Protein AF-A0A314KME7-F1 (afdb_monomer)

Radius of gyration: 57.4 Å; Cα contacts (8 Å, |Δi|>4): 524; chains: 1; bounding box: 133×71×140 Å

InterPro domains:
  IPR008803 RHD3/Sey1 [PTHR45923] (214-571)
  IPR027417 P-loop containing nucleoside triphosphate hydrolase [G3DSA:3.40.50.300] (20-291)
  IPR027417 P-loop containing nucleoside triphosphate hydrolase [SSF52540] (13-191)
  IPR030386 GB1/RHD3-type guanine nucleotide-binding (G) domain [PS51715] (37-205)
  IPR046758 Sey1/RHD3-like, three-helix bundle domain [PF20428] (211-571)

Solvent-accessible surface area (backbone atoms only — not comparable to full-atom values): 35630 Å² total; per-residue (Å²): 136,85,87,83,83,72,56,57,68,46,62,43,25,44,78,86,72,50,71,35,60,71,53,50,55,52,48,40,59,76,68,40,50,80,81,47,70,85,65,57,54,32,37,24,46,55,60,66,80,93,72,55,60,39,59,49,45,26,71,75,45,55,39,80,58,73,64,71,57,74,92,80,47,97,62,88,64,50,71,23,32,36,38,35,46,41,73,80,52,98,55,62,39,49,35,38,43,64,35,68,65,98,82,46,68,65,57,51,52,50,49,48,44,50,46,60,74,68,23,46,31,38,37,37,62,41,55,46,83,42,59,86,46,92,87,26,85,56,56,68,55,50,43,47,49,52,51,42,56,74,64,48,93,63,93,72,74,49,44,80,43,79,43,75,38,75,82,61,97,68,58,65,82,69,48,49,61,49,46,51,52,53,52,50,53,45,59,71,71,43,91,59,60,87,93,47,71,81,67,55,72,53,80,66,54,78,78,98,67,96,57,70,68,66,49,54,54,67,74,40,67,89,48,58,68,70,58,43,53,51,53,48,50,54,50,51,54,52,52,48,57,65,47,47,58,58,51,53,51,51,52,50,51,53,47,54,55,51,52,53,51,48,54,57,52,43,54,49,35,50,74,69,72,44,50,55,44,62,38,54,50,54,47,49,55,50,53,53,51,51,50,52,53,65,48,60,81,68,64,54,87,90,68,75,74,75,62,59,70,58,52,57,45,49,48,50,55,50,51,52,48,51,51,53,52,48,52,54,50,52,51,54,54,49,51,54,52,51,53,52,45,42,65,68,42,54,58,60,48,51,59,38,63,72,66,39,54,96,57,31,47,62,50,46,40,55,49,51,51,53,52,46,54,53,48,47,53,54,49,54,58,64,51,63,39,62,76,66,58,69,66,62,52,51,53,51,51,48,49,53,50,52,47,52,50,46,48,54,53,52,50,51,47,56,50,41,75,44,43,68,62,53,31,48,52,51,23,46,53,54,59,45,24,49,97,83,70,43,77,60,73,61,79,62,85,70,60,63,67,61,43,51,51,52,18,51,51,54,25,48,47,36,49,41,56,45,26,42,66,57,83,58,96,71,86,76,58,58,53,62,52,48,46,47,67,72,70,68,68,61,90,62,85,81,84,79,97,73,87,86,78,75,54,76,90,39,48,63,45,52,77,68,51,52,53,50,52,49,53,52,51,48,59,68,48,46,57,59,52,50,50,50,52,52,48,18,52,50,46,49,51,55,76,67,57,71,78,64,69,60,65,63,52,46,45,74,72,58,37,73,74,53,53,60,55,54,78,74,52,82,89,87,89,79,89,83,87,89,91,84,87,82,87,86,84,83,90,84,86,87,79,88,90,87,85,91,90,84,82,133

Sequence (600 aa):
MDKSDECCSTHLIDGDRIFNVTGLENFSKEVKLAECGLSYAVVSIMVPQSSGKSTLLNHLFFTNFREMDAYKGRSQTTKGIAFANPTSCTHRVPLFQGGCTTDDTAFEKQSALFALAVSDIVLINMWCHDIGREQAANKPLLKTVFQVMMRLFSPRKTTLMFVIRDKTRTPLENLEPVLREDIQKIWDSVPKPQAHKETPLSDFSYKRKNNSKNRYDADATFFDDGVRSTKRKQLEEKLLQLVQEAYQSMLGHVRSRTSERFKEAFDKALKGGKGFAVAAQDCTEFFMSHFNEECADAVIGQANWDPSRIRDKLKRDADAHIAEVRSAKLAEVTTLYETKSNEALAGPVEALLDGAGDDTWPAIRKLLQRETETGVLGFSTALSDFEMDEQARDNMVSRLKDYAQGVVEAKAKVEAGRVLVRMKDRFSTLFSHDSDSMPRVWTGKEDIRAITKTARSASLKFLSVMAAIRLEDEGDSIEKTLALALVDGKSGASTSESSTSVPALKTLITPVQCKSLWRQFKSETEYTVTQAIAAQEASRRSNNWLPPPWPTVALVVLGFNEFMTLLRKPFGCNWTSPVNSAMVLFLDFSLYPQSSFLLS

Structure (mmCIF, N/CA/C/O backbone):
data_AF-A0A314KME7-F1
#
_entry.id   AF-A0A314KME7-F1
#
loop_
_atom_site.group_PDB
_atom_site.id
_atom_site.type_symbol
_atom_site.label_atom_id
_atom_site.label_alt_id
_atom_site.label_comp_id
_atom_site.label_asym_id
_atom_site.label_entity_id
_atom_site.label_seq_id
_atom_site.pdbx_PDB_ins_code
_atom_site.Cartn_x
_atom_site.Cartn_y
_atom_site.Cartn_z
_atom_site.occupancy
_atom_site.B_iso_or_equiv
_atom_site.auth_seq_id
_atom_site.auth_comp_id
_atom_site.auth_asym_id
_atom_site.auth_atom_id
_atom_site.pdbx_PDB_model_num
ATOM 1 N N . MET A 1 1 ? 30.003 50.429 -35.906 1.00 27.75 1 MET A N 1
ATOM 2 C CA . MET A 1 1 ? 30.282 50.166 -37.332 1.00 27.75 1 MET A CA 1
ATOM 3 C C . MET A 1 1 ? 30.843 48.756 -37.368 1.00 27.75 1 MET A C 1
ATOM 5 O O . MET A 1 1 ? 32.038 48.575 -37.168 1.00 27.75 1 MET A O 1
ATOM 9 N N . ASP A 1 2 ? 29.941 47.774 -37.398 1.00 29.73 2 ASP A N 1
ATOM 10 C CA . ASP A 1 2 ? 30.280 46.351 -37.298 1.00 29.73 2 ASP A CA 1
ATOM 11 C C . ASP A 1 2 ? 30.986 45.890 -38.573 1.00 29.73 2 ASP A C 1
ATOM 13 O O . ASP A 1 2 ? 30.489 46.091 -39.676 1.00 29.73 2 ASP A O 1
ATOM 17 N N . LYS A 1 3 ? 32.165 45.287 -38.405 1.00 34.56 3 LYS A N 1
ATOM 18 C CA . LYS A 1 3 ? 32.990 44.687 -39.466 1.00 34.56 3 LYS A CA 1
ATOM 19 C C . LYS A 1 3 ? 32.765 43.169 -39.580 1.00 34.56 3 LYS A C 1
ATOM 21 O O . LYS A 1 3 ? 33.682 42.443 -39.947 1.00 34.56 3 LYS A O 1
ATOM 26 N N . SER A 1 4 ? 31.598 42.658 -39.190 1.00 38.62 4 SER A N 1
ATOM 27 C CA . SER A 1 4 ? 31.391 41.210 -39.024 1.00 38.62 4 SER A CA 1
ATOM 28 C C . SER A 1 4 ? 30.649 40.503 -40.160 1.00 38.62 4 SER A C 1
ATOM 30 O O . SER A 1 4 ? 30.534 39.288 -40.084 1.00 38.62 4 SER A O 1
ATOM 32 N N . ASP A 1 5 ? 30.225 41.203 -41.218 1.00 46.44 5 ASP A N 1
ATOM 33 C CA . ASP A 1 5 ? 29.457 40.604 -42.328 1.00 46.44 5 ASP A CA 1
ATOM 34 C C . ASP A 1 5 ? 30.078 40.850 -43.719 1.00 46.44 5 ASP A C 1
ATOM 36 O O . ASP A 1 5 ? 29.375 40.987 -44.720 1.00 46.44 5 ASP A O 1
ATOM 40 N N . GLU A 1 6 ? 31.409 40.896 -43.828 1.00 52.44 6 GLU A N 1
ATOM 41 C CA . GLU A 1 6 ? 32.070 40.874 -45.141 1.00 52.44 6 GLU A CA 1
ATOM 42 C C . GLU A 1 6 ? 32.375 39.429 -45.570 1.00 52.44 6 GLU A C 1
ATOM 44 O O . GLU A 1 6 ? 33.132 38.702 -44.927 1.00 52.44 6 GLU A O 1
ATOM 49 N N . CYS A 1 7 ? 31.769 38.994 -46.682 1.00 56.88 7 CYS A N 1
ATOM 50 C CA . CYS A 1 7 ? 32.070 37.714 -47.323 1.00 56.88 7 CYS A CA 1
ATOM 51 C C . CYS A 1 7 ? 33.537 37.701 -47.787 1.00 56.88 7 CYS A C 1
ATOM 53 O O . CYS A 1 7 ? 33.907 38.434 -48.705 1.00 56.88 7 CYS A O 1
ATOM 55 N N . CYS A 1 8 ? 34.372 36.857 -47.171 1.00 63.59 8 CYS A N 1
ATOM 56 C CA . CYS A 1 8 ? 35.758 36.675 -47.596 1.00 63.59 8 CYS A CA 1
ATOM 57 C C . CYS A 1 8 ? 35.808 35.751 -48.822 1.00 63.59 8 CYS A C 1
ATOM 59 O O . CYS A 1 8 ? 35.429 34.577 -48.750 1.00 63.59 8 CYS A O 1
ATOM 61 N N . SER A 1 9 ? 36.275 36.287 -49.953 1.00 66.69 9 SER A N 1
ATOM 62 C CA . SER A 1 9 ? 36.536 35.533 -51.182 1.00 66.69 9 SER A CA 1
ATOM 63 C C . SER A 1 9 ? 37.996 35.686 -51.601 1.00 66.69 9 SER A C 1
ATOM 65 O O . SER A 1 9 ? 38.513 36.800 -51.619 1.00 66.69 9 SER A O 1
ATOM 67 N N . THR A 1 10 ? 38.660 34.590 -51.962 1.00 70.19 10 THR A N 1
ATOM 68 C CA . THR A 1 10 ? 40.068 34.568 -52.390 1.00 70.19 10 THR A CA 1
ATOM 69 C C . THR A 1 10 ? 40.239 33.707 -53.642 1.00 70.19 10 THR A C 1
ATOM 71 O O . THR A 1 10 ? 39.601 32.665 -53.789 1.00 70.19 10 THR A O 1
ATOM 74 N N . HIS A 1 11 ? 41.116 34.121 -54.559 1.00 69.31 11 HIS A N 1
ATOM 75 C CA . HIS A 1 11 ? 41.501 33.310 -55.717 1.00 69.31 11 HIS A CA 1
ATOM 76 C C . HIS A 1 11 ? 42.536 32.260 -55.309 1.00 69.31 11 HIS A C 1
ATOM 78 O O . HIS A 1 11 ? 43.613 32.608 -54.825 1.00 69.31 11 HIS A O 1
ATOM 84 N N . LEU A 1 12 ? 42.199 30.985 -55.510 1.00 68.00 12 LEU A N 1
ATOM 85 C CA . LEU A 1 12 ? 43.036 29.843 -55.150 1.00 68.00 12 LEU A CA 1
ATOM 86 C C . LEU A 1 12 ? 44.027 29.483 -56.260 1.00 68.00 12 LEU A C 1
ATOM 88 O O . LEU A 1 12 ? 45.176 29.149 -55.983 1.00 68.00 12 LEU A O 1
ATOM 92 N N . ILE A 1 13 ? 43.576 29.552 -57.512 1.00 68.56 13 ILE A N 1
ATOM 93 C CA . ILE A 1 13 ? 44.406 29.349 -58.701 1.00 68.56 13 ILE A CA 1
ATOM 94 C C . ILE A 1 13 ? 44.108 30.499 -59.650 1.00 68.56 13 ILE A C 1
ATOM 96 O O . ILE A 1 13 ? 42.950 30.673 -60.035 1.00 68.56 13 ILE A O 1
ATOM 100 N N . ASP A 1 14 ? 45.126 31.278 -60.003 1.00 64.50 14 ASP A N 1
ATOM 101 C CA . ASP A 1 14 ? 44.982 32.382 -60.958 1.00 64.50 14 ASP A CA 1
ATOM 102 C C . ASP A 1 14 ? 45.010 31.873 -62.416 1.00 64.50 14 ASP A C 1
ATOM 104 O O . ASP A 1 14 ? 45.272 30.694 -62.676 1.00 64.50 14 ASP A O 1
ATOM 108 N N . GLY A 1 15 ? 44.741 32.746 -63.390 1.00 59.34 15 GLY A N 1
ATOM 109 C CA . GLY A 1 15 ? 44.746 32.428 -64.824 1.00 59.34 15 GLY A CA 1
ATOM 110 C C . GLY A 1 15 ? 46.055 31.804 -65.329 1.00 59.34 15 GLY A C 1
ATOM 111 O O . GLY A 1 15 ? 46.022 31.002 -66.260 1.00 59.34 15 GLY A O 1
ATOM 112 N N . ASP A 1 16 ? 47.172 32.082 -64.654 1.00 61.34 16 ASP A N 1
ATOM 113 C CA . ASP A 1 16 ? 48.504 31.543 -64.962 1.00 61.34 16 ASP A CA 1
ATOM 114 C C . ASP A 1 16 ? 48.780 30.171 -64.309 1.00 61.34 16 ASP A C 1
ATOM 116 O O . ASP A 1 16 ? 49.903 29.671 -64.331 1.00 61.34 16 ASP A O 1
ATOM 120 N N . ARG A 1 17 ? 47.749 29.528 -63.734 1.00 59.91 17 ARG A N 1
ATOM 121 C CA . ARG A 1 17 ? 47.793 28.193 -63.099 1.00 59.91 17 ARG A CA 1
ATOM 122 C C . ARG A 1 17 ? 48.696 28.097 -61.857 1.00 59.91 17 ARG A C 1
ATOM 124 O O . ARG A 1 17 ? 49.062 26.996 -61.447 1.00 59.91 17 ARG A O 1
ATOM 131 N N . ILE A 1 18 ? 49.021 29.228 -61.232 1.00 67.88 18 ILE A N 1
ATOM 132 C CA . ILE A 1 18 ? 49.807 29.299 -59.992 1.00 67.88 18 ILE A CA 1
ATOM 133 C C . ILE A 1 18 ? 48.870 29.198 -58.782 1.00 67.88 18 ILE A C 1
ATOM 135 O O . ILE A 1 18 ? 47.850 29.885 -58.718 1.00 67.88 18 ILE A O 1
ATOM 139 N N . PHE A 1 19 ? 49.220 28.338 -57.823 1.00 70.88 19 PHE A N 1
ATOM 140 C CA . PHE A 1 19 ? 48.457 28.137 -56.591 1.00 70.88 19 PHE A CA 1
ATOM 141 C C . PHE A 1 19 ? 48.797 29.210 -55.548 1.00 70.88 19 PHE A C 1
ATOM 143 O O . PHE A 1 19 ? 49.954 29.366 -55.153 1.00 70.88 19 PHE A O 1
ATOM 150 N N . ASN A 1 20 ? 47.788 29.939 -55.080 1.00 73.12 20 ASN A N 1
ATOM 151 C CA . ASN A 1 20 ? 47.942 31.043 -54.138 1.00 73.12 20 ASN A CA 1
ATOM 152 C C . ASN A 1 20 ? 47.986 30.541 -52.683 1.00 73.12 20 ASN A C 1
ATOM 154 O O . ASN A 1 20 ? 46.991 30.593 -51.956 1.00 73.12 20 ASN A O 1
ATOM 158 N N . VAL A 1 21 ? 49.153 30.041 -52.265 1.00 73.69 21 VAL A N 1
ATOM 159 C CA . VAL A 1 21 ? 49.382 29.502 -50.909 1.00 73.69 21 VAL A CA 1
ATOM 160 C C . VAL A 1 21 ? 49.111 30.563 -49.838 1.00 73.69 21 VAL A C 1
ATOM 162 O O . VAL A 1 21 ? 48.380 30.308 -48.885 1.00 73.69 21 VAL A O 1
ATOM 165 N N . THR A 1 22 ? 49.633 31.776 -50.028 1.00 74.50 22 THR A N 1
ATOM 166 C CA . THR A 1 22 ? 49.512 32.875 -49.061 1.00 74.50 22 THR A CA 1
ATOM 167 C C . THR A 1 22 ? 48.057 33.308 -48.867 1.00 74.50 22 THR A C 1
ATOM 169 O O . THR A 1 22 ? 47.619 33.542 -47.742 1.00 74.50 22 THR A O 1
ATOM 172 N N . GLY A 1 23 ? 47.279 33.371 -49.953 1.00 72.50 23 GLY A N 1
ATOM 173 C CA . GLY A 1 23 ? 45.848 33.664 -49.894 1.00 72.50 23 GLY A CA 1
ATOM 174 C C . GLY A 1 23 ? 45.050 32.576 -49.172 1.00 72.50 23 GLY A C 1
ATOM 175 O O . GLY A 1 23 ? 44.179 32.892 -48.364 1.00 72.50 23 GLY A O 1
ATOM 176 N N . LEU A 1 24 ? 45.377 31.301 -49.404 1.00 71.69 24 LEU A N 1
ATOM 177 C CA . LEU A 1 24 ? 44.721 30.180 -48.728 1.00 71.69 24 LEU A CA 1
ATOM 178 C C . LEU A 1 24 ? 45.025 30.143 -47.223 1.00 71.69 24 LEU A C 1
ATOM 180 O O . LEU A 1 24 ? 44.123 29.889 -46.427 1.00 71.69 24 LEU A O 1
ATOM 184 N N . GLU A 1 25 ? 46.268 30.404 -46.815 1.00 74.56 25 GLU A N 1
ATOM 185 C CA . GLU A 1 25 ? 46.637 30.451 -45.395 1.00 74.56 25 GLU A CA 1
ATOM 186 C C . GLU A 1 25 ? 45.919 31.582 -44.653 1.00 74.56 25 GLU A C 1
ATOM 188 O O . GLU A 1 25 ? 45.437 31.378 -43.535 1.00 74.56 25 GLU A O 1
ATOM 193 N N . ASN A 1 26 ? 45.805 32.756 -45.280 1.00 76.25 26 ASN A N 1
ATOM 194 C CA . ASN A 1 26 ? 45.064 33.886 -44.722 1.00 76.25 26 ASN A CA 1
ATOM 195 C C . ASN A 1 26 ? 43.571 33.558 -44.599 1.00 76.25 26 ASN A C 1
ATOM 197 O O . ASN A 1 26 ? 43.004 33.699 -43.516 1.00 76.25 26 ASN A O 1
ATOM 201 N N . PHE A 1 27 ? 42.971 32.995 -45.651 1.00 74.31 27 PHE A N 1
ATOM 202 C CA . PHE A 1 27 ? 41.585 32.526 -45.624 1.00 74.31 27 PHE A CA 1
ATOM 203 C C . PHE A 1 27 ? 41.354 31.471 -44.531 1.00 74.31 27 PHE A C 1
ATOM 205 O O . PHE A 1 27 ? 40.381 31.537 -43.784 1.00 74.31 27 PHE A O 1
ATOM 212 N N . SER A 1 28 ? 42.266 30.505 -44.385 1.00 72.31 28 SER A N 1
ATOM 213 C CA . SER A 1 28 ? 42.158 29.448 -43.376 1.00 72.31 28 SER A CA 1
ATOM 214 C C . SER A 1 28 ? 42.203 29.989 -41.946 1.00 72.31 28 SER A C 1
ATOM 216 O O . SER A 1 28 ? 41.557 29.418 -41.062 1.00 72.31 28 SER A O 1
ATOM 218 N N . LYS A 1 29 ? 42.964 31.064 -41.708 1.00 76.19 29 LYS A N 1
ATOM 219 C CA . LYS A 1 29 ? 43.041 31.749 -40.410 1.00 76.19 29 LYS A CA 1
ATOM 220 C C . LYS A 1 29 ? 41.780 32.566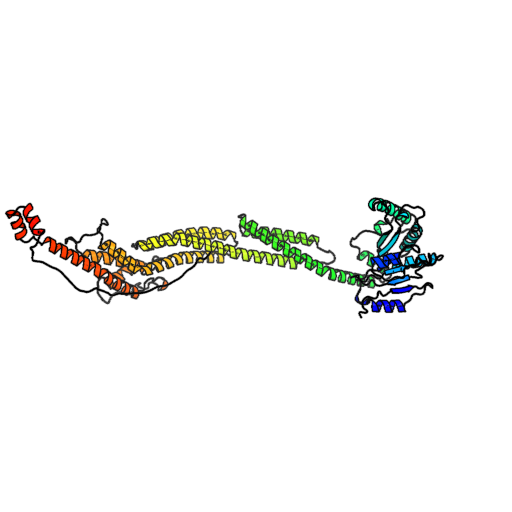 -40.137 1.00 76.19 29 LYS A C 1
ATOM 222 O O . LYS A 1 29 ? 41.223 32.450 -39.050 1.00 76.19 29 LYS A O 1
ATOM 227 N N . GLU A 1 30 ? 41.298 33.324 -41.119 1.00 72.81 30 GLU A N 1
ATOM 228 C CA . GLU A 1 30 ? 40.079 34.138 -40.992 1.00 72.81 30 GLU A CA 1
ATOM 229 C C . GLU A 1 30 ? 38.826 33.280 -40.782 1.00 72.81 30 GLU A C 1
ATOM 231 O O . GLU A 1 30 ? 38.008 33.556 -39.907 1.00 72.81 30 GLU A O 1
ATOM 236 N N . VAL A 1 31 ? 38.710 32.177 -41.525 1.00 68.75 31 VAL A N 1
ATOM 237 C CA . VAL A 1 31 ? 37.578 31.238 -41.447 1.00 68.75 31 VAL A CA 1
ATOM 238 C C . VAL A 1 31 ? 37.764 30.212 -40.319 1.00 68.75 31 VAL A C 1
ATOM 240 O O . VAL A 1 31 ? 36.877 29.396 -40.070 1.00 68.75 31 VAL A O 1
ATOM 243 N N . LYS A 1 32 ? 38.895 30.253 -39.601 1.00 69.75 32 LYS A N 1
ATOM 244 C CA . LYS A 1 32 ? 39.258 29.342 -38.502 1.00 69.75 32 LYS A CA 1
ATOM 245 C C . LYS A 1 32 ? 39.027 27.861 -38.836 1.00 69.75 32 LYS A C 1
ATOM 247 O O . LYS A 1 32 ? 38.485 27.111 -38.026 1.00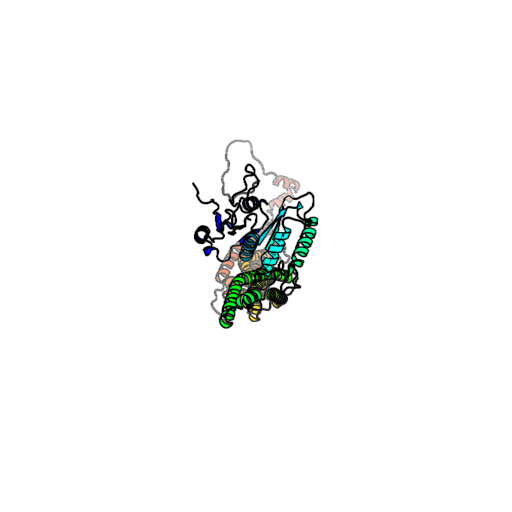 69.75 32 LYS A O 1
ATOM 252 N N . LEU A 1 33 ? 39.437 27.422 -40.029 1.00 66.00 33 LEU A N 1
ATOM 253 C CA . LEU A 1 33 ? 39.185 26.051 -40.511 1.00 66.00 33 LEU A CA 1
ATOM 254 C C . LEU A 1 33 ? 39.774 24.969 -39.588 1.00 66.00 33 LEU A C 1
ATOM 256 O O . LEU A 1 33 ? 39.207 23.885 -39.475 1.00 66.00 33 LEU A O 1
ATOM 260 N N . ALA A 1 34 ? 40.871 25.274 -38.887 1.00 65.00 34 ALA A N 1
ATOM 261 C CA . ALA A 1 34 ? 41.504 24.361 -37.935 1.00 65.00 34 ALA A CA 1
ATOM 262 C C . ALA A 1 34 ? 40.612 24.029 -36.720 1.00 65.00 34 ALA A C 1
ATOM 264 O O . ALA A 1 34 ? 40.681 22.916 -36.206 1.00 65.00 34 ALA A O 1
ATOM 265 N N . GLU A 1 35 ? 39.750 24.958 -36.287 1.00 64.81 35 GLU A N 1
ATOM 266 C CA . GLU A 1 35 ? 38.807 24.742 -35.176 1.00 64.81 35 GLU A CA 1
ATOM 267 C C . GLU A 1 35 ? 37.598 23.893 -35.610 1.00 64.81 35 GLU A C 1
ATOM 269 O O . GLU A 1 35 ? 36.979 23.225 -34.785 1.00 64.81 35 GLU A O 1
ATOM 274 N N . CYS A 1 36 ? 37.277 23.869 -36.909 1.00 59.34 36 CYS A N 1
ATOM 275 C CA . CYS A 1 36 ? 36.141 23.120 -37.455 1.00 59.34 36 CYS A CA 1
ATOM 276 C C . CYS A 1 36 ? 36.400 21.606 -37.581 1.00 59.34 36 CYS A C 1
ATOM 278 O O . CYS A 1 36 ? 35.454 20.842 -37.788 1.00 59.34 36 CYS A O 1
ATOM 280 N N . GLY A 1 37 ? 37.644 21.134 -37.461 1.00 65.50 37 GLY A N 1
ATOM 281 C CA . GLY A 1 37 ? 37.967 19.705 -37.548 1.00 65.50 37 GLY A CA 1
ATOM 282 C C . GLY A 1 37 ? 37.453 19.061 -38.846 1.00 65.50 37 GLY A C 1
ATOM 283 O O . GLY A 1 37 ? 37.856 19.454 -39.933 1.00 65.50 37 GLY A O 1
ATOM 284 N N . LEU A 1 38 ? 36.554 18.073 -38.738 1.00 61.22 38 LEU A N 1
ATOM 285 C CA . LEU A 1 38 ? 35.905 17.387 -39.874 1.00 61.22 38 LEU A CA 1
ATOM 286 C C . LEU A 1 38 ? 34.467 17.878 -40.151 1.00 61.22 38 LEU A C 1
ATOM 288 O O . LEU A 1 38 ? 33.749 17.265 -40.934 1.00 61.22 38 LEU A O 1
ATOM 292 N N . SER A 1 39 ? 34.018 18.949 -39.491 1.00 60.50 39 SER A N 1
ATOM 293 C CA . SER A 1 39 ? 32.631 19.448 -39.544 1.00 60.50 39 SER A CA 1
ATOM 294 C C . SER A 1 39 ? 32.392 20.521 -40.619 1.00 60.50 39 SER A C 1
ATOM 296 O O . SER A 1 39 ? 31.606 21.447 -40.432 1.00 60.50 39 SER A O 1
ATOM 298 N N . TYR A 1 40 ? 33.066 20.402 -41.764 1.00 70.12 40 TYR A N 1
ATOM 299 C CA . TYR A 1 40 ? 32.836 21.241 -42.941 1.00 70.12 40 TYR A CA 1
ATOM 300 C C . TYR A 1 40 ? 32.550 20.362 -44.159 1.00 70.12 40 TYR A C 1
ATOM 302 O O . TYR A 1 40 ? 33.002 19.222 -44.229 1.00 70.12 40 TYR A O 1
ATOM 310 N N . ALA A 1 41 ? 31.785 20.894 -45.108 1.00 71.19 41 ALA A N 1
ATOM 311 C CA . ALA A 1 41 ? 31.513 20.237 -46.379 1.00 71.19 41 ALA A CA 1
ATOM 312 C C . ALA A 1 41 ? 31.993 21.136 -47.508 1.00 71.19 41 ALA A C 1
ATOM 314 O O . ALA A 1 41 ? 31.769 22.344 -47.481 1.00 71.19 41 ALA A O 1
ATOM 315 N N . VAL A 1 42 ? 32.640 20.551 -48.503 1.00 76.50 42 VAL A N 1
ATOM 316 C CA . VAL A 1 42 ? 33.142 21.288 -49.655 1.00 76.50 42 VAL A CA 1
ATOM 317 C C . VAL A 1 42 ? 32.145 21.198 -50.807 1.00 76.50 42 VAL A C 1
ATOM 319 O O . VAL A 1 42 ? 31.841 20.101 -51.286 1.00 76.50 42 VAL A O 1
ATOM 322 N N . VAL A 1 43 ? 31.679 22.351 -51.295 1.00 77.62 43 VAL A N 1
ATOM 323 C CA . VAL A 1 43 ? 30.753 22.437 -52.434 1.00 77.62 43 VAL A CA 1
ATOM 324 C C . VAL A 1 43 ? 31.450 23.096 -53.621 1.00 77.62 43 VAL A C 1
ATOM 326 O O . VAL A 1 43 ? 31.966 24.203 -53.514 1.00 77.62 43 VAL A O 1
ATOM 329 N N . SER A 1 44 ? 31.436 22.457 -54.788 1.00 77.94 44 SER A N 1
ATOM 330 C CA . SER A 1 44 ? 31.889 23.074 -56.043 1.00 77.94 44 SER A CA 1
ATOM 331 C C . SER A 1 44 ? 30.761 23.233 -57.042 1.00 77.94 44 SER A C 1
ATOM 333 O O . SER A 1 44 ? 29.788 22.489 -57.012 1.00 77.94 44 SER A O 1
ATOM 335 N N . ILE A 1 45 ? 30.896 24.196 -57.954 1.00 75.12 45 ILE A N 1
ATOM 336 C CA . ILE A 1 45 ? 30.010 24.339 -59.110 1.00 75.12 45 ILE A CA 1
ATOM 337 C C . ILE A 1 45 ? 30.789 24.143 -60.417 1.00 75.12 45 ILE A C 1
ATOM 339 O O . ILE A 1 45 ? 31.804 24.799 -60.657 1.00 75.12 45 ILE A O 1
ATOM 343 N N . MET A 1 46 ? 30.298 23.254 -61.285 1.00 72.56 46 MET A N 1
ATOM 344 C CA . MET A 1 46 ? 30.898 22.932 -62.588 1.00 72.56 46 MET A CA 1
ATOM 345 C C . MET A 1 46 ? 29.906 23.161 -63.718 1.00 72.56 46 MET A C 1
ATOM 347 O O . MET A 1 46 ? 28.862 22.512 -63.770 1.00 72.56 46 MET A O 1
ATOM 351 N N . VAL A 1 47 ? 30.204 24.104 -64.617 1.00 64.25 47 VAL A N 1
ATOM 352 C CA . VAL A 1 47 ? 29.285 24.486 -65.705 1.00 64.25 47 VAL A CA 1
ATOM 353 C C . VAL A 1 47 ? 30.045 25.178 -66.851 1.00 64.25 47 VAL A C 1
ATOM 355 O O . VAL A 1 47 ? 31.025 25.867 -66.551 1.00 64.25 47 VAL A O 1
ATOM 358 N N . PRO A 1 48 ? 29.566 25.144 -68.111 1.00 59.97 48 PRO A N 1
ATOM 359 C CA . PRO A 1 48 ? 30.085 25.950 -69.225 1.00 59.97 48 PRO A CA 1
ATOM 360 C C . PRO A 1 48 ? 30.027 27.468 -68.987 1.00 59.97 48 PRO A C 1
ATOM 362 O O . PRO A 1 48 ? 29.220 27.956 -68.192 1.00 59.97 48 PRO A O 1
ATOM 365 N N . GLN A 1 49 ? 30.898 28.241 -69.641 1.00 59.03 49 GLN A N 1
ATOM 366 C CA . GLN A 1 49 ? 31.046 29.695 -69.455 1.00 59.03 49 GLN A CA 1
ATOM 367 C C . GLN A 1 49 ? 29.709 30.472 -69.546 1.00 59.03 49 GLN A C 1
ATOM 369 O O . GLN A 1 49 ? 28.828 30.139 -70.330 1.00 59.03 49 GLN A O 1
ATOM 374 N N . SER A 1 50 ? 29.557 31.518 -68.719 1.00 57.91 50 SER A N 1
ATOM 375 C CA . SER A 1 50 ? 28.400 32.441 -68.717 1.00 57.91 50 SER A CA 1
ATOM 376 C C . SER A 1 50 ? 27.020 31.825 -68.415 1.00 57.91 50 SER A C 1
ATOM 378 O O . SER A 1 50 ? 25.988 32.385 -68.765 1.00 57.91 50 SER A O 1
ATOM 380 N N . SER A 1 51 ? 26.981 30.715 -67.677 1.00 62.66 51 SER A N 1
ATOM 381 C CA . SER A 1 51 ? 25.757 30.012 -67.258 1.00 62.66 51 SER A CA 1
ATOM 382 C C . SER A 1 51 ? 25.096 30.535 -65.963 1.00 62.66 51 SER A C 1
ATOM 384 O O . SER A 1 51 ? 24.360 29.792 -65.315 1.00 62.66 51 SER A O 1
ATOM 386 N N . GLY A 1 52 ? 25.431 31.746 -65.500 1.00 67.38 52 GLY A N 1
ATOM 387 C CA . GLY A 1 52 ? 24.897 32.305 -64.244 1.00 67.38 52 GLY A CA 1
ATOM 388 C C . GLY A 1 52 ? 25.414 31.639 -62.956 1.00 67.38 52 GLY A C 1
ATOM 389 O O . GLY A 1 52 ? 24.665 31.525 -61.987 1.00 67.38 52 GLY A O 1
ATOM 390 N N . LYS A 1 53 ? 26.676 31.170 -62.949 1.00 72.06 53 LYS A N 1
ATOM 391 C CA . LYS A 1 53 ? 27.328 30.526 -61.787 1.00 72.06 53 LYS A CA 1
ATOM 392 C C . LYS A 1 53 ? 27.437 31.456 -60.579 1.00 72.06 53 LYS A C 1
ATOM 394 O O . LYS A 1 53 ? 26.879 31.125 -59.542 1.00 72.06 53 LYS A O 1
ATOM 399 N N . SER A 1 54 ? 28.108 32.604 -60.730 1.00 72.75 54 SER A N 1
ATOM 400 C CA . SER A 1 54 ? 28.279 33.584 -59.645 1.00 72.75 54 SER A CA 1
ATOM 401 C C . SER A 1 54 ? 26.923 33.987 -59.061 1.00 72.75 54 SER A C 1
ATOM 403 O O . SER A 1 54 ? 26.732 33.892 -57.858 1.00 72.75 54 SER A O 1
ATOM 405 N N . THR A 1 55 ? 25.944 34.284 -59.922 1.00 74.94 55 THR A N 1
ATOM 406 C CA . THR A 1 55 ? 24.572 34.632 -59.522 1.00 74.94 55 THR A CA 1
ATOM 407 C C . THR A 1 55 ? 23.878 33.516 -58.734 1.00 74.94 55 THR A C 1
ATOM 409 O O . THR A 1 55 ? 23.191 33.790 -57.755 1.00 74.94 55 THR A O 1
ATOM 412 N N . LEU A 1 56 ? 24.061 32.242 -59.116 1.00 74.12 56 LEU A N 1
ATOM 413 C CA . LEU A 1 56 ? 23.501 31.116 -58.359 1.00 74.12 56 LEU A CA 1
ATOM 414 C C . LEU A 1 56 ? 24.133 30.999 -56.974 1.00 74.12 56 LEU A C 1
ATOM 416 O O . LEU A 1 56 ? 23.417 30.796 -56.001 1.00 74.12 56 LEU A O 1
ATOM 420 N N . LEU A 1 57 ? 25.460 31.104 -56.891 1.00 74.25 57 LEU A N 1
ATOM 421 C CA . LEU A 1 57 ? 26.176 30.965 -55.627 1.00 74.25 57 LEU A CA 1
ATOM 422 C C . LEU A 1 57 ? 25.864 32.122 -54.675 1.00 74.25 57 LEU A C 1
ATOM 424 O O . LEU A 1 57 ? 25.577 31.884 -53.505 1.00 74.25 57 LEU A O 1
ATOM 428 N N . ASN A 1 58 ? 25.820 33.345 -55.204 1.00 76.38 58 ASN A N 1
ATOM 429 C CA . ASN A 1 58 ? 25.478 34.542 -54.445 1.00 76.38 58 ASN A CA 1
ATOM 430 C C . ASN A 1 58 ? 24.064 34.453 -53.871 1.00 76.38 58 ASN A C 1
ATOM 432 O O . ASN A 1 58 ? 23.862 34.747 -52.700 1.00 76.38 58 ASN A O 1
ATOM 436 N N . HIS A 1 59 ? 23.093 33.977 -54.654 1.00 74.69 59 HIS A N 1
ATOM 437 C CA . HIS A 1 59 ? 21.714 33.855 -54.182 1.00 74.69 59 HIS A CA 1
ATOM 438 C C . HIS A 1 59 ? 21.483 32.635 -53.271 1.00 74.69 59 HIS A C 1
ATOM 440 O O . HIS A 1 59 ? 20.634 32.685 -52.386 1.00 74.69 59 HIS A O 1
ATOM 446 N N . LEU A 1 60 ? 22.180 31.514 -53.497 1.00 72.50 60 LEU A N 1
ATOM 447 C CA . LEU A 1 60 ? 21.957 30.273 -52.743 1.00 72.50 60 LEU A CA 1
ATOM 448 C C . LEU A 1 60 ? 22.719 30.245 -51.413 1.00 72.50 60 LEU A C 1
ATOM 450 O O . LEU A 1 60 ? 22.213 29.706 -50.434 1.00 72.50 60 LEU A O 1
ATOM 454 N N . PHE A 1 61 ? 23.926 30.810 -51.386 1.00 72.38 61 PHE A N 1
ATOM 455 C CA . PHE A 1 61 ? 24.831 30.754 -50.238 1.00 72.38 61 PHE A CA 1
ATOM 456 C C . PHE A 1 61 ? 25.187 32.138 -49.680 1.00 72.38 61 PHE A C 1
ATOM 458 O O . PHE A 1 61 ? 26.034 32.229 -48.797 1.00 72.38 61 PHE A O 1
ATOM 465 N N . PHE A 1 62 ? 24.554 33.214 -50.161 1.00 71.81 62 PHE A N 1
ATOM 466 C CA . PHE A 1 62 ? 24.829 34.591 -49.724 1.00 71.81 62 PHE A CA 1
ATOM 467 C C . PHE A 1 62 ? 26.312 34.982 -49.874 1.00 71.81 62 PHE A C 1
ATOM 469 O O . PHE A 1 62 ? 26.902 35.622 -49.005 1.00 71.81 62 PHE A O 1
ATOM 476 N N . THR A 1 63 ? 26.941 34.560 -50.975 1.00 74.50 63 THR A N 1
ATOM 477 C CA . THR A 1 63 ? 28.325 34.928 -51.320 1.00 74.50 63 THR A CA 1
ATOM 478 C C . THR A 1 63 ? 28.393 36.229 -52.124 1.00 74.50 63 THR A C 1
ATOM 480 O O . THR A 1 63 ? 27.378 36.716 -52.617 1.00 74.50 63 THR A O 1
ATOM 483 N N . ASN A 1 64 ? 29.604 36.772 -52.300 1.00 71.88 64 ASN A N 1
ATOM 484 C CA . ASN A 1 64 ? 29.850 37.997 -53.069 1.00 71.88 64 ASN A CA 1
ATOM 485 C C . ASN A 1 64 ? 30.807 37.776 -54.260 1.00 71.88 64 ASN A C 1
ATOM 487 O O . ASN A 1 64 ? 31.798 38.485 -54.436 1.00 71.88 64 ASN A O 1
ATOM 491 N N . PHE A 1 65 ? 30.553 36.752 -55.078 1.00 73.25 65 PHE A N 1
ATOM 492 C CA . PHE A 1 65 ? 31.322 36.521 -56.301 1.00 73.25 65 PHE A CA 1
ATOM 493 C C . PHE A 1 65 ? 30.997 37.573 -57.365 1.00 73.25 65 PHE A C 1
ATOM 495 O O . PHE A 1 65 ? 29.840 37.939 -57.564 1.00 73.25 65 PHE A O 1
ATOM 502 N N . ARG A 1 66 ? 32.012 37.996 -58.127 1.00 70.75 66 ARG A N 1
ATOM 503 C CA . ARG A 1 66 ? 31.843 38.952 -59.230 1.00 70.75 66 ARG A CA 1
ATOM 504 C C . ARG A 1 66 ? 30.891 38.402 -60.301 1.00 70.75 66 ARG A C 1
ATOM 506 O O . ARG A 1 66 ? 31.124 37.326 -60.865 1.00 70.75 66 ARG A O 1
ATOM 513 N N . GLU A 1 67 ? 29.844 39.165 -60.603 1.00 72.56 67 GLU A N 1
ATOM 514 C CA . GLU A 1 67 ? 28.864 38.860 -61.651 1.00 72.56 67 GLU A CA 1
ATOM 515 C C . GLU A 1 67 ? 29.170 39.596 -62.963 1.00 72.56 67 GLU A C 1
ATOM 517 O O . GLU A 1 67 ? 29.888 40.598 -62.993 1.00 72.56 67 GLU A O 1
ATOM 522 N N . MET A 1 68 ? 28.680 39.041 -64.075 1.00 65.75 68 MET A N 1
ATOM 523 C CA . MET A 1 68 ? 28.889 39.606 -65.408 1.00 65.75 68 MET A CA 1
ATOM 524 C C . MET A 1 68 ? 28.022 40.853 -65.573 1.00 65.75 68 MET A C 1
ATOM 526 O O . MET A 1 68 ? 26.805 40.778 -65.427 1.00 65.75 68 MET A O 1
ATOM 530 N N . ASP A 1 69 ? 28.634 41.976 -65.938 1.00 66.94 69 ASP A N 1
ATOM 531 C CA . ASP A 1 69 ? 27.899 43.193 -66.274 1.00 66.94 69 ASP A CA 1
ATOM 532 C C . ASP A 1 69 ? 27.288 43.056 -67.677 1.00 66.94 69 ASP A C 1
ATOM 534 O O . ASP A 1 69 ? 27.994 43.099 -68.688 1.00 66.94 69 ASP A O 1
ATOM 538 N N . ALA A 1 70 ? 25.969 42.863 -67.733 1.00 66.69 70 ALA A N 1
ATOM 539 C CA . ALA A 1 70 ? 25.237 42.645 -68.977 1.00 66.69 70 ALA A CA 1
ATOM 540 C C . ALA A 1 70 ? 25.353 43.826 -69.960 1.00 66.69 70 ALA A C 1
ATOM 542 O O . ALA A 1 70 ? 25.295 43.609 -71.171 1.00 66.69 70 ALA A O 1
ATOM 543 N N . TYR A 1 71 ? 25.575 45.051 -69.466 1.00 64.75 71 TYR A N 1
ATOM 544 C CA . TYR A 1 71 ? 25.691 46.256 -70.296 1.00 64.75 71 TYR A CA 1
ATOM 545 C C . TYR A 1 71 ? 27.034 46.356 -71.033 1.00 64.75 71 TYR A C 1
ATOM 547 O O . TYR A 1 71 ? 27.135 47.068 -72.030 1.00 64.75 71 TYR A O 1
ATOM 555 N N . LYS A 1 72 ? 28.059 45.614 -70.592 1.00 65.00 72 LYS A N 1
ATOM 556 C CA . LYS A 1 72 ? 29.400 45.584 -71.211 1.00 65.00 72 LYS A CA 1
ATOM 557 C C . LYS A 1 72 ? 29.588 44.440 -72.213 1.00 65.00 72 LYS A C 1
ATOM 559 O O . LYS A 1 72 ? 30.692 44.233 -72.712 1.00 65.00 72 LYS A O 1
ATOM 564 N N . GLY A 1 73 ? 28.516 43.712 -72.525 1.00 59.62 73 GLY A N 1
ATOM 565 C CA . GLY A 1 73 ? 28.539 42.564 -73.426 1.00 59.62 73 GLY A CA 1
ATOM 566 C C . GLY A 1 73 ? 28.963 41.259 -72.746 1.00 59.62 73 GLY A C 1
ATOM 567 O O . GLY A 1 73 ? 29.465 41.226 -71.621 1.00 59.62 73 GLY A O 1
ATOM 568 N N . ARG A 1 74 ? 28.735 40.140 -73.446 1.00 63.31 74 ARG A N 1
ATOM 569 C CA . ARG A 1 74 ? 29.072 38.797 -72.950 1.00 63.31 74 ARG A CA 1
ATOM 570 C C . ARG A 1 74 ? 30.589 38.633 -72.907 1.00 63.31 74 ARG A C 1
ATOM 572 O O . ARG A 1 74 ? 31.224 38.447 -73.939 1.00 63.31 74 ARG A O 1
ATOM 579 N N . SER A 1 75 ? 31.157 38.691 -71.709 1.00 61.31 75 SER A N 1
ATOM 580 C CA . SER A 1 75 ? 32.593 38.553 -71.467 1.00 61.31 75 SER A CA 1
ATOM 581 C C . SER A 1 75 ? 32.858 37.606 -70.295 1.00 61.31 75 SER A C 1
ATOM 583 O O . SER A 1 75 ? 32.011 37.402 -69.422 1.00 61.31 75 SER A O 1
ATOM 585 N N . GLN A 1 76 ? 34.029 36.966 -70.291 1.00 60.59 76 GLN A N 1
ATOM 586 C CA . GLN A 1 76 ? 34.430 36.057 -69.219 1.00 60.59 76 GLN A CA 1
ATOM 587 C C . GLN A 1 76 ? 34.575 36.824 -67.897 1.00 60.59 76 GLN A C 1
ATOM 589 O O . GLN A 1 76 ? 35.366 37.758 -67.796 1.00 60.59 76 GLN A O 1
ATOM 594 N N . THR A 1 77 ? 33.832 36.408 -66.871 1.00 55.62 77 THR A N 1
ATOM 595 C CA . THR A 1 77 ? 33.788 37.111 -65.576 1.00 55.62 77 THR A CA 1
ATOM 596 C C . THR A 1 77 ? 34.763 36.552 -64.541 1.00 55.62 77 THR A C 1
ATOM 598 O O . THR A 1 77 ? 35.259 37.295 -63.699 1.00 55.62 77 THR A O 1
ATOM 601 N N . THR A 1 78 ? 35.058 35.251 -64.612 1.00 58.09 78 THR A N 1
ATOM 602 C CA . THR A 1 78 ? 35.917 34.544 -63.652 1.00 58.09 78 THR A CA 1
ATOM 603 C C . THR A 1 78 ? 37.081 33.910 -64.404 1.00 58.09 78 THR A C 1
ATOM 605 O O . THR A 1 78 ? 36.863 33.065 -65.277 1.00 58.09 78 THR A O 1
ATOM 608 N N . LYS A 1 79 ? 38.309 34.323 -64.078 1.00 59.88 79 LYS A N 1
ATOM 609 C CA . LYS A 1 79 ? 39.544 33.644 -64.486 1.00 59.88 79 LYS A CA 1
ATOM 610 C C . LYS A 1 79 ? 40.056 32.853 -63.284 1.00 59.88 79 LYS A C 1
ATOM 612 O O . LYS A 1 79 ? 40.140 33.408 -62.191 1.00 59.88 79 LYS A O 1
ATOM 617 N N . GLY A 1 80 ? 40.342 31.569 -63.480 1.00 65.88 80 GLY A N 1
ATOM 618 C CA . GLY A 1 80 ? 40.870 30.716 -62.418 1.00 65.88 80 GLY A CA 1
ATOM 619 C C . GLY A 1 80 ? 39.814 30.055 -61.525 1.00 65.88 80 GLY A C 1
ATOM 620 O O . GLY A 1 80 ? 38.637 29.952 -61.889 1.00 65.88 80 GLY A O 1
ATOM 621 N N . ILE A 1 81 ? 40.269 29.580 -60.362 1.00 70.31 81 ILE A N 1
ATOM 622 C CA . ILE A 1 81 ? 39.449 28.933 -59.330 1.00 70.31 81 ILE A CA 1
ATOM 623 C C . ILE A 1 81 ? 39.357 29.860 -58.119 1.00 70.31 81 ILE A C 1
ATOM 625 O O . ILE A 1 81 ? 40.382 30.219 -57.537 1.00 70.31 81 ILE A O 1
ATOM 629 N N . ALA A 1 82 ? 38.139 30.237 -57.733 1.00 70.19 82 ALA A N 1
ATOM 630 C CA . ALA A 1 82 ? 37.877 31.092 -56.576 1.00 70.19 82 ALA A CA 1
ATOM 631 C C . ALA A 1 82 ? 37.260 30.307 -55.411 1.00 70.19 82 ALA A C 1
ATOM 633 O O . ALA A 1 82 ? 36.563 29.311 -55.623 1.00 70.19 82 ALA A O 1
ATOM 634 N N . PHE A 1 83 ? 37.528 30.792 -54.200 1.00 70.25 83 PHE A N 1
ATOM 635 C CA . PHE A 1 83 ? 37.102 30.227 -52.928 1.00 70.25 83 PHE A CA 1
ATOM 636 C C . PHE A 1 83 ? 36.371 31.288 -52.108 1.00 70.25 83 PHE A C 1
ATOM 638 O O . PHE A 1 83 ? 36.844 32.422 -52.040 1.00 70.25 83 PHE A O 1
ATOM 645 N N . ALA A 1 84 ? 35.239 30.952 -51.492 1.00 72.25 84 ALA A N 1
ATOM 646 C CA . ALA A 1 84 ? 34.529 31.873 -50.603 1.00 72.25 84 ALA A CA 1
ATOM 647 C C . ALA A 1 84 ? 33.901 31.153 -49.409 1.00 72.25 84 ALA A C 1
ATOM 649 O O . ALA A 1 84 ? 33.525 29.982 -49.511 1.00 72.25 84 ALA A O 1
ATOM 650 N N . ASN A 1 85 ? 33.769 31.880 -48.296 1.00 72.00 85 ASN A N 1
ATOM 651 C CA . ASN A 1 85 ? 33.002 31.447 -47.131 1.00 72.00 85 ASN A CA 1
ATOM 652 C C . ASN A 1 85 ? 31.642 32.178 -47.093 1.00 72.00 85 ASN A C 1
ATOM 654 O O . ASN A 1 85 ? 31.629 33.414 -47.113 1.00 72.00 85 ASN A O 1
ATOM 658 N N . PRO A 1 86 ? 30.508 31.458 -47.040 1.00 66.75 86 PRO A N 1
ATOM 659 C CA . PRO A 1 86 ? 29.186 32.067 -46.927 1.00 66.75 86 PRO A CA 1
ATOM 660 C C . PRO A 1 86 ? 28.963 32.693 -45.543 1.00 66.75 86 PRO A C 1
ATOM 662 O O . PRO A 1 86 ? 29.387 32.142 -44.528 1.00 66.75 86 PRO A O 1
ATOM 665 N N . THR A 1 87 ? 28.264 33.828 -45.493 1.00 57.62 87 THR A N 1
ATOM 666 C CA . THR A 1 87 ? 28.038 34.604 -44.257 1.00 57.62 87 THR A CA 1
ATOM 667 C C . THR A 1 87 ? 26.913 34.050 -43.372 1.00 57.62 87 THR A C 1
ATOM 669 O O . THR A 1 87 ? 26.929 34.286 -42.170 1.00 57.62 87 THR A O 1
ATOM 672 N N . SER A 1 88 ? 25.962 33.267 -43.910 1.00 50.81 88 SER A N 1
ATOM 673 C CA . SER A 1 88 ? 24.724 32.882 -43.191 1.00 50.81 88 SER A CA 1
ATOM 674 C C . SER A 1 88 ? 24.532 31.378 -42.903 1.00 50.81 88 SER A C 1
ATOM 676 O O . SER A 1 88 ? 23.470 30.978 -42.420 1.00 50.81 88 SER A O 1
ATOM 678 N N . CYS A 1 89 ? 25.515 30.515 -43.177 1.00 51.41 89 CYS A N 1
ATOM 679 C CA . CYS A 1 89 ? 25.370 29.066 -42.967 1.00 51.41 89 CYS A CA 1
ATOM 680 C C . CYS A 1 89 ? 25.968 28.613 -41.621 1.00 51.41 89 CYS A C 1
ATOM 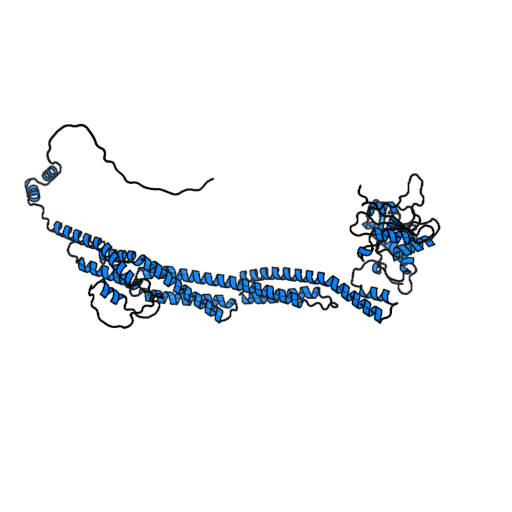682 O O . CYS A 1 89 ? 27.136 28.862 -41.337 1.00 51.41 89 CYS A O 1
ATOM 684 N N . THR A 1 90 ? 25.190 27.876 -40.814 1.00 43.00 90 THR A N 1
ATOM 685 C CA . THR A 1 90 ? 25.613 27.277 -39.525 1.00 43.00 90 THR A CA 1
ATOM 686 C C . THR A 1 90 ? 26.744 26.254 -39.670 1.00 43.00 90 THR A C 1
ATOM 688 O O . THR A 1 90 ? 27.450 25.978 -38.705 1.00 43.00 90 THR A O 1
ATOM 691 N N . HIS A 1 91 ? 26.940 25.717 -40.877 1.00 45.25 91 HIS A N 1
ATOM 692 C CA . HIS A 1 91 ? 28.097 24.912 -41.257 1.00 45.25 91 HIS A CA 1
ATOM 693 C C . HIS A 1 91 ? 28.898 25.701 -42.296 1.00 45.25 91 HIS A C 1
ATOM 695 O O . HIS A 1 91 ? 28.337 26.152 -43.295 1.00 45.25 91 HIS A O 1
ATOM 701 N N . ARG A 1 92 ? 30.199 25.897 -42.057 1.00 48.78 92 ARG A N 1
ATOM 702 C CA . ARG A 1 92 ? 31.078 26.655 -42.959 1.00 48.78 92 ARG A CA 1
ATOM 703 C C . ARG A 1 92 ? 31.343 25.815 -44.205 1.00 48.78 92 ARG A C 1
ATOM 705 O O . ARG A 1 92 ? 32.028 24.798 -44.130 1.00 48.78 92 ARG A O 1
ATOM 712 N N . VAL A 1 93 ? 30.749 26.211 -45.328 1.00 51.94 93 VAL A N 1
ATOM 713 C CA . VAL A 1 93 ? 30.848 25.504 -46.610 1.00 51.94 93 VAL A CA 1
ATOM 714 C C . VAL A 1 93 ? 31.802 26.273 -47.518 1.00 51.94 93 VAL A C 1
ATOM 716 O O . VAL A 1 93 ? 31.397 27.279 -48.097 1.00 51.94 93 VAL A O 1
ATOM 719 N N . PRO A 1 94 ? 33.064 25.849 -47.664 1.00 50.97 94 PRO A N 1
ATOM 720 C CA . PRO A 1 94 ? 33.917 26.388 -48.708 1.00 50.97 94 PRO A CA 1
ATOM 721 C C . PRO A 1 94 ? 33.323 26.141 -50.099 1.00 50.97 94 PRO A C 1
ATOM 723 O O . PRO A 1 94 ? 33.081 24.990 -50.482 1.00 50.97 94 PRO A O 1
ATOM 726 N N . LEU A 1 95 ? 33.110 27.226 -50.851 1.00 53.06 95 LEU A N 1
ATOM 727 C CA . LEU A 1 95 ? 32.586 27.163 -52.212 1.00 53.06 95 LEU A CA 1
ATOM 728 C C . LEU A 1 95 ? 33.667 27.328 -53.278 1.00 53.06 95 LEU A C 1
ATOM 730 O O . LEU A 1 95 ? 34.406 28.308 -53.266 1.00 53.06 95 LEU A O 1
ATOM 734 N N . PHE A 1 96 ? 33.694 26.407 -54.242 1.00 56.56 96 PHE A N 1
ATOM 735 C CA . PHE A 1 96 ? 34.593 26.423 -55.396 1.00 56.56 96 PHE A CA 1
ATOM 736 C C . PHE A 1 96 ? 33.891 26.902 -56.669 1.00 56.56 96 PHE A C 1
ATOM 738 O O . PHE A 1 96 ? 32.928 26.278 -57.125 1.00 56.56 96 PHE A O 1
ATOM 745 N N . GLN A 1 97 ? 34.439 27.937 -57.311 1.00 53.41 97 GLN A N 1
ATOM 746 C CA . GLN A 1 97 ? 34.020 28.386 -58.641 1.00 53.41 97 GLN A CA 1
ATOM 747 C C . GLN A 1 97 ? 35.167 28.248 -59.649 1.00 53.41 97 GLN A C 1
ATOM 749 O O . GLN A 1 97 ? 36.155 28.966 -59.544 1.00 53.41 97 GLN A O 1
ATOM 754 N N . GLY A 1 98 ? 35.021 27.372 -60.650 1.00 51.59 98 GLY A N 1
ATOM 755 C CA . GLY A 1 98 ? 35.924 27.304 -61.808 1.00 51.59 98 GLY A CA 1
ATOM 756 C C . GLY A 1 98 ? 35.429 28.156 -62.985 1.00 51.59 98 GLY A C 1
ATOM 757 O O . GLY A 1 98 ? 34.243 28.112 -63.331 1.00 51.59 98 GLY A O 1
ATOM 758 N N . GLY A 1 99 ? 36.318 28.938 -63.605 1.00 47.88 99 GLY A N 1
ATOM 759 C CA . GLY A 1 99 ? 36.043 29.716 -64.822 1.00 47.88 99 GLY A CA 1
ATOM 760 C C . GLY A 1 99 ? 36.900 29.288 -66.022 1.00 47.88 99 GLY A C 1
ATOM 761 O O . GLY A 1 99 ? 38.111 29.154 -65.891 1.00 47.88 99 GLY A O 1
ATOM 762 N N . CYS A 1 100 ? 36.280 29.091 -67.193 1.00 49.12 100 CYS A N 1
ATOM 763 C CA . CYS A 1 100 ? 36.946 28.678 -68.441 1.00 49.12 100 CYS A CA 1
ATOM 764 C C . CYS A 1 100 ? 37.597 29.854 -69.179 1.00 49.12 100 CYS A C 1
ATOM 766 O O . CYS A 1 100 ? 36.912 30.843 -69.432 1.00 49.12 100 CYS A O 1
ATOM 768 N N . THR A 1 101 ? 38.854 29.709 -69.607 1.00 45.06 101 THR A N 1
ATOM 769 C CA . THR A 1 101 ? 39.430 30.446 -70.745 1.00 45.06 101 THR A CA 1
ATOM 770 C C . THR A 1 101 ? 39.060 29.730 -72.047 1.00 45.06 101 THR A C 1
ATOM 772 O O . THR A 1 101 ? 38.979 28.505 -72.088 1.00 45.06 101 THR A O 1
ATOM 775 N N . THR A 1 102 ? 38.783 30.495 -73.099 1.00 48.97 102 THR A N 1
ATOM 776 C CA . THR A 1 102 ? 38.002 30.077 -74.276 1.00 48.97 102 THR A CA 1
ATOM 777 C C . THR A 1 102 ? 38.581 28.957 -75.151 1.00 48.97 102 THR A C 1
ATOM 779 O O . THR A 1 102 ? 37.812 28.422 -75.936 1.00 48.97 102 THR A O 1
ATOM 782 N N . ASP A 1 103 ? 39.841 28.532 -74.991 1.00 50.66 103 ASP A N 1
ATOM 783 C CA . ASP A 1 103 ? 40.456 27.509 -75.868 1.00 50.66 103 ASP A CA 1
ATOM 784 C C . ASP A 1 103 ? 41.241 26.394 -75.137 1.00 50.66 103 ASP A C 1
ATOM 786 O O . ASP A 1 103 ? 41.751 25.468 -75.767 1.00 50.66 103 ASP A O 1
ATOM 790 N N . ASP A 1 104 ? 41.313 26.411 -73.801 1.00 59.06 104 ASP A N 1
ATOM 791 C CA . ASP A 1 104 ? 42.147 25.471 -73.037 1.00 59.06 104 ASP A CA 1
ATOM 792 C C . ASP A 1 104 ? 41.331 24.302 -72.451 1.00 59.06 104 ASP A C 1
ATOM 794 O O . ASP A 1 104 ? 41.034 24.243 -71.253 1.00 59.06 104 ASP A O 1
ATOM 798 N N . THR A 1 105 ? 41.042 23.279 -73.269 1.00 61.16 105 THR A N 1
ATOM 799 C CA . THR A 1 105 ? 40.419 22.019 -72.792 1.00 61.16 105 THR A CA 1
ATOM 800 C C . THR A 1 105 ? 41.239 21.352 -71.676 1.00 61.16 105 THR A C 1
ATOM 802 O O . THR A 1 105 ? 40.712 20.610 -70.845 1.00 61.16 105 THR A O 1
ATOM 805 N N . ALA A 1 106 ? 42.553 21.598 -71.642 1.00 63.25 106 ALA A N 1
ATOM 806 C CA . ALA A 1 106 ? 43.439 21.113 -70.589 1.00 63.25 106 ALA A CA 1
ATOM 807 C C . ALA A 1 106 ? 43.143 21.774 -69.233 1.00 63.25 106 ALA A C 1
ATOM 809 O O . ALA A 1 106 ? 43.083 21.074 -68.223 1.00 63.25 106 ALA A O 1
ATOM 810 N N . PHE A 1 107 ? 42.908 23.089 -69.210 1.00 66.06 107 PHE A N 1
ATOM 811 C CA . PHE A 1 107 ? 42.594 23.820 -67.983 1.00 66.06 107 PHE A CA 1
ATOM 812 C C . PHE A 1 107 ? 41.206 23.455 -67.447 1.00 66.06 107 PHE A C 1
ATOM 814 O O . PHE A 1 107 ? 41.031 23.297 -66.239 1.00 66.06 107 PHE A O 1
ATOM 821 N N . GLU A 1 108 ? 40.236 23.230 -68.336 1.00 67.12 108 GLU A N 1
ATOM 822 C CA . GLU A 1 108 ? 38.905 22.732 -67.971 1.00 67.12 108 GLU A CA 1
ATOM 823 C C . GLU A 1 108 ? 38.981 21.339 -67.323 1.00 67.12 108 GLU A C 1
ATOM 825 O O . GLU A 1 108 ? 38.442 21.126 -66.237 1.00 67.12 108 GLU A O 1
ATOM 830 N N . LYS A 1 109 ? 39.733 20.409 -67.929 1.00 67.06 109 LYS A N 1
ATOM 831 C CA . LYS A 1 109 ? 39.977 19.065 -67.376 1.00 67.06 109 LYS A CA 1
ATOM 832 C C . LYS A 1 109 ? 40.689 19.106 -66.025 1.00 67.06 109 LYS A C 1
ATOM 834 O O . LYS A 1 109 ? 40.328 18.346 -65.130 1.00 67.06 109 LYS A O 1
ATOM 839 N N . GLN A 1 110 ? 41.686 19.976 -65.873 1.00 68.12 110 GLN A N 1
ATOM 840 C CA . GLN A 1 110 ? 42.446 20.137 -64.629 1.00 68.12 110 GLN A CA 1
ATOM 841 C C . GLN A 1 110 ? 41.599 20.763 -63.520 1.00 68.12 110 GLN A C 1
ATOM 843 O O . GLN A 1 110 ? 41.630 20.288 -62.388 1.00 68.12 110 GLN A O 1
ATOM 848 N N . SER A 1 111 ? 40.790 21.769 -63.848 1.00 68.75 111 SER A N 1
ATOM 849 C CA . SER A 1 111 ? 39.877 22.406 -62.897 1.00 68.75 111 SER A CA 1
ATOM 850 C C . SER A 1 111 ? 38.762 21.452 -62.465 1.00 68.75 111 SER A C 1
ATOM 852 O O . SER A 1 111 ? 38.430 21.393 -61.283 1.00 68.75 111 SER A O 1
ATOM 854 N N . ALA A 1 112 ? 38.230 20.651 -63.396 1.00 70.38 112 ALA A N 1
ATOM 855 C CA . ALA A 1 112 ? 37.260 19.602 -63.091 1.00 70.38 112 ALA A CA 1
ATOM 856 C C . ALA A 1 112 ? 37.869 18.497 -62.210 1.00 70.38 112 ALA A C 1
ATOM 858 O O . ALA A 1 112 ? 37.263 18.096 -61.223 1.00 70.38 112 ALA A O 1
ATOM 859 N N . LEU A 1 113 ? 39.093 18.046 -62.504 1.00 71.06 113 LEU A N 1
ATOM 860 C CA . LEU A 1 113 ? 39.830 17.100 -61.655 1.00 71.06 113 LEU A CA 1
ATOM 861 C C . LEU A 1 113 ? 40.022 17.654 -60.246 1.00 71.06 113 LEU A C 1
ATOM 863 O O . LEU A 1 113 ? 39.740 16.962 -59.272 1.00 71.06 113 LEU A O 1
ATOM 867 N N . PHE A 1 114 ? 40.473 18.900 -60.144 1.00 70.81 114 PHE A N 1
ATOM 868 C CA . PHE A 1 114 ? 40.737 19.544 -58.869 1.00 70.81 114 PHE A CA 1
ATOM 869 C C . PHE A 1 114 ? 39.463 19.667 -58.025 1.00 70.81 114 PHE A C 1
ATOM 871 O O . PHE A 1 114 ? 39.435 19.232 -56.876 1.00 70.81 114 PHE A O 1
ATOM 878 N N . ALA A 1 115 ? 38.374 20.174 -58.602 1.00 72.88 115 ALA A N 1
ATOM 879 C CA . ALA A 1 115 ? 37.126 20.309 -57.865 1.00 72.88 115 ALA A CA 1
ATOM 880 C C . ALA A 1 115 ? 36.470 18.949 -57.549 1.00 72.88 115 ALA A C 1
ATOM 882 O O . ALA A 1 115 ? 35.922 18.816 -56.460 1.00 72.88 115 ALA A O 1
ATOM 883 N N . LEU A 1 116 ? 36.593 17.915 -58.392 1.00 72.00 116 LEU A N 1
ATOM 884 C CA . LEU A 1 116 ? 36.156 16.550 -58.043 1.00 72.00 116 LEU A CA 1
ATOM 885 C C . LEU A 1 116 ? 36.989 15.933 -56.912 1.00 72.00 116 LEU A C 1
ATOM 887 O O . LEU A 1 116 ? 36.445 15.229 -56.067 1.00 72.00 116 LEU A O 1
ATOM 891 N N . ALA A 1 117 ? 38.299 16.186 -56.886 1.00 70.88 117 ALA A N 1
ATOM 892 C CA . ALA A 1 117 ? 39.193 15.635 -55.871 1.00 70.88 117 ALA A CA 1
ATOM 893 C C . ALA A 1 117 ? 38.953 16.249 -54.481 1.00 70.88 117 ALA A C 1
ATOM 895 O O . ALA A 1 117 ? 39.076 15.559 -53.462 1.00 70.88 117 ALA A O 1
ATOM 896 N N . VAL A 1 118 ? 38.610 17.541 -54.441 1.00 72.31 118 VAL A N 1
ATOM 897 C CA . VAL A 1 118 ? 38.465 18.303 -53.193 1.00 72.31 118 VAL A CA 1
ATOM 898 C C . VAL A 1 118 ? 37.012 18.377 -52.705 1.00 72.31 118 VAL A C 1
ATOM 900 O O . VAL A 1 118 ? 36.808 18.494 -51.501 1.00 72.31 118 VAL A O 1
ATOM 903 N N . SER A 1 119 ? 36.007 18.277 -53.585 1.00 75.81 119 SER A N 1
ATOM 904 C CA . SER A 1 119 ? 34.601 18.506 -53.208 1.00 75.81 119 SER A CA 1
ATOM 905 C C . SER A 1 119 ? 33.850 17.261 -52.752 1.00 75.81 119 SER A C 1
ATOM 907 O O . SER A 1 119 ? 33.931 16.200 -53.374 1.00 75.81 119 SER A O 1
ATOM 909 N N . ASP A 1 120 ? 33.013 17.442 -51.731 1.00 75.25 120 ASP A N 1
ATOM 910 C CA . ASP A 1 120 ? 32.034 16.451 -51.281 1.00 75.25 120 ASP A CA 1
ATOM 911 C C . ASP A 1 120 ? 30.763 16.500 -52.137 1.00 75.25 120 ASP A C 1
ATOM 913 O O . ASP A 1 120 ? 30.147 15.468 -52.416 1.00 75.25 120 ASP A O 1
ATOM 917 N N . ILE A 1 121 ? 30.383 17.701 -52.584 1.00 78.44 121 ILE A N 1
ATOM 918 C CA . ILE A 1 121 ? 29.212 17.948 -53.429 1.00 78.44 121 ILE A CA 1
ATOM 919 C C . ILE A 1 121 ? 29.639 18.765 -54.649 1.00 78.44 121 ILE A C 1
ATOM 921 O O . ILE A 1 121 ? 30.291 19.801 -54.521 1.00 78.44 121 ILE A O 1
ATOM 925 N N . VAL A 1 122 ? 29.240 18.320 -55.839 1.00 77.69 122 VAL A N 1
ATOM 926 C CA . VAL A 1 122 ? 29.454 19.038 -57.100 1.00 77.69 122 VAL A CA 1
ATOM 927 C C . VAL A 1 122 ? 28.097 19.417 -57.679 1.00 77.69 122 VAL A C 1
ATOM 929 O O . VAL A 1 122 ? 27.300 18.558 -58.057 1.00 77.69 122 VAL A O 1
ATOM 932 N N . LEU A 1 123 ? 27.840 20.718 -57.759 1.00 75.31 123 LEU A N 1
ATOM 933 C CA . LEU A 1 123 ? 26.677 21.306 -58.400 1.00 75.31 123 LEU A CA 1
ATOM 934 C C . LEU A 1 123 ? 26.894 21.367 -59.913 1.00 75.31 123 LEU A C 1
ATOM 936 O O . LEU A 1 123 ? 27.825 22.013 -60.399 1.00 75.31 123 LEU A O 1
ATOM 940 N N . ILE A 1 124 ? 25.993 20.741 -60.661 1.00 77.69 124 ILE A N 1
ATOM 941 C CA . ILE A 1 124 ? 25.975 20.755 -62.123 1.00 77.69 124 ILE A CA 1
ATOM 942 C C . ILE A 1 124 ? 24.767 21.580 -62.550 1.00 77.69 124 ILE A C 1
ATOM 944 O O . ILE A 1 124 ? 23.626 21.128 -62.487 1.00 77.69 124 ILE A O 1
ATOM 948 N N . ASN A 1 125 ? 25.008 22.824 -62.945 1.00 75.00 125 ASN A N 1
ATOM 949 C CA . ASN A 1 125 ? 23.950 23.745 -63.353 1.00 75.00 125 ASN A CA 1
ATOM 950 C C . ASN A 1 125 ? 23.618 23.532 -64.835 1.00 75.00 125 ASN A C 1
ATOM 952 O O . ASN A 1 125 ? 24.481 23.691 -65.694 1.00 75.00 125 ASN A O 1
ATOM 956 N N . MET A 1 126 ? 22.369 23.207 -65.144 1.00 75.06 126 MET A N 1
ATOM 957 C CA . MET A 1 126 ? 21.906 22.903 -66.497 1.00 75.06 126 MET A CA 1
ATOM 958 C C . MET A 1 126 ? 20.683 23.743 -66.850 1.00 75.06 126 MET A C 1
ATOM 960 O O . MET A 1 126 ? 19.819 23.970 -66.007 1.00 75.06 126 MET A O 1
ATOM 964 N N . TRP A 1 127 ? 20.577 24.183 -68.101 1.00 74.69 127 TRP A N 1
ATOM 965 C CA . TRP A 1 127 ? 19.364 24.836 -68.589 1.00 74.69 127 TRP A CA 1
ATOM 966 C C . TRP A 1 127 ? 18.299 23.778 -68.885 1.00 74.69 127 TRP A C 1
ATOM 968 O O . TRP A 1 127 ? 18.605 22.733 -69.454 1.00 74.69 127 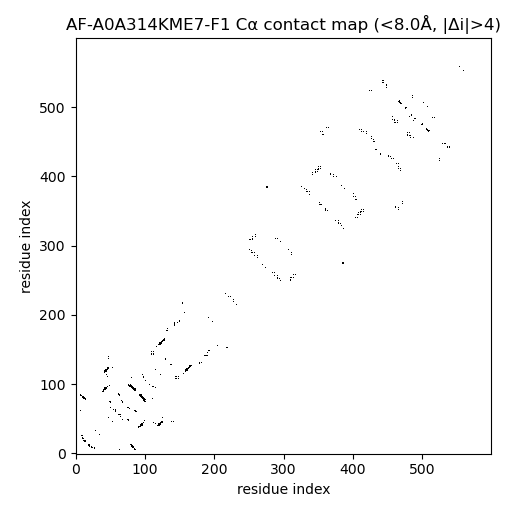TRP A O 1
ATOM 978 N N . CYS A 1 128 ? 17.037 24.032 -68.534 1.00 74.00 128 CYS A N 1
ATOM 979 C CA . CYS A 1 128 ? 15.950 23.074 -68.760 1.00 74.00 128 CYS A CA 1
ATOM 980 C C . CYS A 1 128 ? 15.810 22.691 -70.244 1.00 74.00 128 CYS A C 1
ATOM 982 O O . CYS A 1 128 ? 15.539 21.537 -70.555 1.00 74.00 128 CYS A O 1
ATOM 984 N N . HIS A 1 129 ? 16.074 23.628 -71.160 1.00 76.12 129 HIS A N 1
ATOM 985 C CA . HIS A 1 129 ? 16.013 23.387 -72.603 1.00 76.12 129 HIS A CA 1
ATOM 986 C C . HIS A 1 129 ? 17.187 22.564 -73.166 1.00 76.12 129 HIS A C 1
ATOM 988 O O . HIS A 1 129 ? 17.122 22.159 -74.325 1.00 76.12 129 HIS A O 1
ATOM 994 N N . ASP A 1 130 ? 18.249 22.334 -72.386 1.00 74.50 130 ASP A N 1
ATOM 995 C CA . ASP A 1 130 ? 19.376 21.471 -72.767 1.00 74.50 130 ASP A CA 1
ATOM 996 C C . ASP A 1 130 ? 19.096 19.985 -72.493 1.00 74.50 130 ASP A C 1
ATOM 998 O O . ASP A 1 130 ? 19.785 19.115 -73.026 1.00 74.50 130 ASP A O 1
ATOM 1002 N N . ILE A 1 131 ? 18.091 19.678 -71.667 1.00 75.06 131 ILE A N 1
ATOM 1003 C CA . ILE A 1 131 ? 17.712 18.307 -71.310 1.00 75.06 131 ILE A CA 1
ATOM 1004 C C . ILE A 1 131 ? 17.046 17.645 -72.525 1.00 75.06 131 ILE A C 1
ATOM 1006 O O . ILE A 1 131 ? 16.133 18.218 -73.119 1.00 75.06 131 ILE A O 1
ATOM 1010 N N . GLY A 1 132 ? 17.513 16.454 -72.921 1.00 70.88 132 GLY A N 1
ATOM 1011 C CA . GLY A 1 132 ? 17.008 15.725 -74.090 1.00 70.88 132 GLY A CA 1
ATOM 1012 C C . GLY A 1 132 ? 17.598 16.159 -75.439 1.00 70.88 132 GLY A C 1
ATOM 1013 O O . GLY A 1 132 ? 17.259 15.574 -76.466 1.00 70.88 132 GLY A O 1
ATOM 1014 N N . ARG A 1 133 ? 18.500 17.154 -75.482 1.00 75.62 133 ARG A N 1
ATOM 1015 C CA . ARG A 1 133 ? 19.214 17.528 -76.717 1.00 75.62 133 ARG A CA 1
ATOM 1016 C C . ARG A 1 133 ? 20.445 16.653 -76.927 1.00 75.62 133 ARG A C 1
ATOM 1018 O O . ARG A 1 133 ? 21.233 16.419 -76.011 1.00 75.62 133 ARG A O 1
ATOM 1025 N N . GLU A 1 134 ? 20.663 16.199 -78.157 1.00 62.69 134 GLU A N 1
ATOM 1026 C CA . GLU A 1 134 ? 21.840 15.392 -78.509 1.00 62.69 134 GLU A CA 1
ATOM 1027 C C . GLU A 1 134 ? 23.144 16.208 -78.430 1.00 62.69 134 GLU A C 1
ATOM 1029 O O . GLU A 1 134 ? 24.156 15.707 -77.946 1.00 62.69 134 GLU A O 1
ATOM 1034 N N . GLN A 1 135 ? 23.081 17.498 -78.781 1.00 59.59 135 GLN A N 1
ATOM 1035 C CA . GLN A 1 135 ? 24.189 18.463 -78.728 1.00 59.59 135 GLN A CA 1
ATOM 1036 C C . GLN A 1 135 ? 23.966 19.516 -77.629 1.00 59.59 135 GLN A C 1
ATOM 1038 O O . GLN A 1 135 ? 23.876 20.713 -77.896 1.00 59.59 135 GLN A O 1
ATOM 1043 N N . ALA A 1 136 ? 23.804 19.074 -76.381 1.00 67.19 136 ALA A N 1
ATOM 1044 C CA . ALA A 1 136 ? 23.665 19.981 -75.242 1.00 67.19 136 ALA A CA 1
ATOM 1045 C C . ALA A 1 136 ? 25.030 20.494 -74.756 1.00 67.19 136 ALA A C 1
ATOM 1047 O O . ALA A 1 136 ? 25.995 19.727 -74.679 1.00 67.19 136 ALA A O 1
ATOM 1048 N N . ALA A 1 137 ? 25.090 21.758 -74.322 1.00 61.84 137 ALA A N 1
ATOM 1049 C CA . ALA A 1 137 ? 26.324 22.406 -73.858 1.00 61.84 137 ALA A CA 1
ATOM 1050 C C . ALA A 1 137 ? 27.013 21.667 -72.690 1.00 61.84 137 ALA A C 1
ATOM 1052 O O . ALA A 1 137 ? 28.222 21.776 -72.503 1.00 61.84 137 ALA A O 1
ATOM 1053 N N . ASN A 1 138 ? 26.258 20.873 -71.923 1.00 65.69 138 ASN A N 1
ATOM 1054 C CA . ASN A 1 138 ? 26.750 20.162 -70.742 1.00 65.69 138 ASN A CA 1
ATOM 1055 C C . ASN A 1 138 ? 27.216 18.718 -71.011 1.00 65.69 138 ASN A C 1
ATOM 1057 O O . ASN A 1 138 ? 27.884 18.139 -70.155 1.00 65.69 138 ASN A O 1
ATOM 1061 N N . LYS A 1 139 ? 26.914 18.120 -72.178 1.00 73.44 139 LYS A N 1
ATOM 1062 C CA . LYS A 1 139 ? 27.301 16.723 -72.487 1.00 73.44 139 LYS A CA 1
ATOM 1063 C C . LYS A 1 139 ? 28.829 16.517 -72.547 1.00 73.44 139 LYS A C 1
ATOM 1065 O O . LYS A 1 139 ? 29.309 15.566 -71.925 1.00 73.44 139 LYS A O 1
ATOM 1070 N N . PRO A 1 140 ? 29.622 17.393 -73.199 1.00 73.44 140 PRO A N 1
ATOM 1071 C CA . PRO A 1 140 ? 31.087 17.280 -73.205 1.00 73.44 140 PRO A CA 1
ATOM 1072 C C . PRO A 1 140 ? 31.716 17.445 -71.813 1.00 73.44 140 PRO A C 1
ATOM 1074 O O . PRO A 1 140 ? 32.664 16.732 -71.467 1.00 73.44 140 PRO A O 1
ATOM 1077 N N . LEU A 1 141 ? 31.152 18.338 -70.993 1.00 72.75 141 LEU A N 1
ATOM 1078 C CA . LEU A 1 141 ? 31.595 18.569 -69.619 1.00 72.75 141 LEU A CA 1
ATOM 1079 C C . LEU A 1 141 ? 31.314 17.346 -68.735 1.00 72.75 141 LEU A C 1
ATOM 1081 O O . LEU A 1 141 ? 32.215 16.874 -68.050 1.00 72.75 141 LEU A O 1
ATOM 1085 N N . LEU A 1 142 ? 30.108 16.773 -68.801 1.00 75.62 142 LEU A N 1
ATOM 1086 C CA . LEU A 1 142 ? 29.747 15.554 -68.064 1.00 75.62 142 LEU A CA 1
ATOM 1087 C C . LEU A 1 142 ? 30.615 14.356 -68.460 1.00 75.62 142 LEU A C 1
ATOM 1089 O O . LEU A 1 142 ? 31.095 13.623 -67.597 1.00 75.62 142 LEU A O 1
ATOM 1093 N N . LYS A 1 143 ? 30.887 14.191 -69.760 1.00 77.94 143 LYS A N 1
ATOM 1094 C CA . LYS A 1 143 ? 31.810 13.160 -70.252 1.00 77.94 143 LYS A CA 1
ATOM 1095 C C . LYS A 1 143 ? 33.211 13.345 -69.670 1.00 77.94 143 LYS A C 1
ATOM 1097 O O . LYS A 1 143 ? 33.845 12.368 -69.281 1.00 77.94 143 LYS A O 1
ATOM 1102 N N . THR A 1 144 ? 33.675 14.590 -69.575 1.00 74.31 144 THR A N 1
ATOM 1103 C CA . THR A 1 144 ? 34.959 14.930 -68.953 1.00 74.31 144 THR A CA 1
ATOM 1104 C C . THR A 1 144 ? 34.956 14.627 -67.457 1.00 74.31 144 THR A C 1
ATOM 1106 O O . THR A 1 144 ? 35.875 13.970 -66.979 1.00 74.31 144 THR A O 1
ATOM 1109 N N . VAL A 1 145 ? 33.909 15.024 -66.730 1.00 74.19 145 VAL A N 1
ATOM 1110 C CA . VAL A 1 145 ? 33.731 14.740 -65.298 1.00 74.19 145 VAL A CA 1
ATOM 1111 C C . VAL A 1 145 ? 33.795 13.238 -65.030 1.00 74.19 145 VAL A C 1
ATOM 1113 O O . VAL A 1 145 ? 34.573 12.814 -64.183 1.00 74.19 145 VAL A O 1
ATOM 1116 N N . PHE A 1 146 ? 33.074 12.417 -65.795 1.00 76.94 146 PHE A N 1
ATOM 1117 C CA . PHE A 1 146 ? 33.114 10.962 -65.636 1.00 76.94 146 PHE A CA 1
ATOM 1118 C C . PHE A 1 146 ? 34.460 10.352 -66.038 1.00 76.94 146 PHE A C 1
ATOM 1120 O O . PHE A 1 146 ? 34.979 9.506 -65.316 1.00 76.94 146 PHE A O 1
ATOM 1127 N N . GLN A 1 147 ? 35.084 10.804 -67.131 1.00 75.19 147 GLN A N 1
ATOM 1128 C CA . GLN A 1 147 ? 36.437 10.363 -67.503 1.00 75.19 147 GLN A CA 1
ATOM 1129 C C . GLN A 1 147 ? 37.462 10.648 -66.404 1.00 75.19 147 GLN A C 1
ATOM 1131 O O . GLN A 1 147 ? 38.356 9.843 -66.153 1.00 75.19 147 GLN A O 1
ATOM 1136 N N . VAL A 1 148 ? 37.349 11.811 -65.773 1.00 71.25 148 VAL A N 1
ATOM 1137 C CA . VAL A 1 148 ? 38.246 12.276 -64.721 1.00 71.25 148 VAL A CA 1
ATOM 1138 C C . VAL A 1 148 ? 37.964 11.558 -63.400 1.00 71.25 148 VAL A C 1
ATOM 1140 O O . VAL A 1 148 ? 38.900 11.105 -62.748 1.00 71.25 148 VAL A O 1
ATOM 1143 N N . MET A 1 149 ? 36.691 11.358 -63.057 1.00 70.06 149 MET A N 1
ATOM 1144 C CA . MET A 1 149 ? 36.257 10.562 -61.908 1.00 70.06 149 MET A CA 1
ATOM 1145 C C . MET A 1 149 ? 36.775 9.119 -61.992 1.00 70.06 149 MET A C 1
ATOM 1147 O O . MET A 1 149 ? 37.234 8.585 -60.991 1.00 70.06 149 MET A O 1
ATOM 1151 N N . MET A 1 150 ? 36.805 8.522 -63.190 1.00 68.81 150 MET A N 1
ATOM 1152 C CA . MET A 1 150 ? 37.378 7.186 -63.420 1.00 68.81 150 MET A CA 1
ATOM 1153 C C . MET A 1 150 ? 38.913 7.138 -63.338 1.00 68.81 150 MET A C 1
ATOM 1155 O O . MET A 1 150 ? 39.480 6.059 -63.181 1.00 68.81 150 MET A O 1
ATOM 1159 N N . ARG A 1 151 ? 39.599 8.281 -63.482 1.00 64.25 151 ARG A N 1
ATOM 1160 C CA . ARG A 1 151 ? 41.067 8.397 -63.384 1.00 64.25 151 ARG A CA 1
ATOM 1161 C C . ARG A 1 151 ? 41.552 8.727 -61.973 1.00 64.25 151 ARG A C 1
ATOM 1163 O O . ARG A 1 151 ? 42.735 8.557 -61.694 1.00 64.25 151 ARG A O 1
ATOM 1170 N N . LEU A 1 152 ? 40.679 9.223 -61.099 1.00 63.03 152 LEU A N 1
ATOM 1171 C CA . LEU A 1 152 ? 40.986 9.450 -59.690 1.00 63.03 152 LEU A CA 1
ATOM 1172 C C . LEU A 1 152 ? 40.931 8.098 -58.960 1.00 63.03 152 LEU A C 1
ATOM 1174 O O . LEU A 1 152 ? 39.862 7.559 -58.699 1.00 63.03 152 LEU A O 1
ATOM 1178 N N . PHE A 1 153 ? 42.101 7.534 -58.656 1.00 50.94 153 PHE A N 1
ATOM 1179 C CA . PHE A 1 153 ? 42.284 6.153 -58.183 1.00 50.94 153 PHE A CA 1
ATOM 1180 C C . PHE A 1 153 ? 41.828 5.855 -56.733 1.00 50.94 153 PHE A C 1
ATOM 1182 O O . PHE A 1 153 ? 42.124 4.778 -56.226 1.00 50.94 153 PHE A O 1
ATOM 1189 N N . SER A 1 154 ? 41.055 6.740 -56.089 1.00 50.97 154 SER A N 1
ATOM 1190 C CA . SER A 1 154 ? 40.370 6.450 -54.815 1.00 50.97 154 SER A CA 1
ATOM 1191 C C . SER A 1 154 ? 38.896 6.858 -54.908 1.00 50.97 154 SER A C 1
ATOM 1193 O O . SER A 1 154 ? 38.608 8.017 -55.224 1.00 50.97 154 SER A O 1
ATOM 1195 N N . PRO A 1 155 ? 37.934 5.968 -54.597 1.00 53.12 155 PRO A N 1
ATOM 1196 C CA . PRO A 1 155 ? 36.514 6.285 -54.658 1.00 53.12 155 PRO A CA 1
ATOM 1197 C C . PRO A 1 155 ? 36.123 7.195 -53.484 1.00 53.12 155 PRO A C 1
ATOM 1199 O O . PRO A 1 155 ? 35.593 6.746 -52.459 1.00 53.12 155 PRO A O 1
ATOM 1202 N N . ARG A 1 156 ? 36.350 8.507 -53.618 1.00 56.19 156 ARG A N 1
ATOM 1203 C CA . ARG A 1 156 ? 35.621 9.517 -52.838 1.00 56.19 156 ARG A CA 1
ATOM 1204 C C . ARG A 1 156 ? 34.167 9.560 -53.323 1.00 56.19 156 ARG A C 1
ATOM 1206 O O . ARG A 1 156 ? 33.872 9.367 -54.495 1.00 56.19 156 ARG A O 1
ATOM 1213 N N . LYS A 1 157 ? 33.232 9.709 -52.381 1.00 63.19 157 LYS A N 1
ATOM 1214 C CA . LYS A 1 157 ? 31.785 9.625 -52.626 1.00 63.19 157 LYS A CA 1
ATOM 1215 C C . LYS A 1 157 ? 31.353 11.057 -52.869 1.00 63.19 157 LYS A C 1
ATOM 1217 O O . LYS A 1 157 ? 30.840 11.698 -51.961 1.00 63.19 157 LYS A O 1
ATOM 1222 N N . THR A 1 158 ? 31.673 11.559 -54.051 1.00 69.25 158 THR A N 1
ATOM 1223 C CA . THR A 1 158 ? 31.280 12.900 -54.464 1.00 69.25 158 THR A CA 1
ATOM 1224 C C . THR A 1 158 ? 29.824 12.855 -54.906 1.00 69.25 158 THR A C 1
ATOM 1226 O O . THR A 1 158 ? 29.453 12.068 -55.776 1.00 69.25 158 THR A O 1
ATOM 1229 N N . THR A 1 159 ? 28.981 13.671 -54.284 1.00 76.94 159 THR A N 1
ATOM 1230 C CA . THR A 1 159 ? 27.562 13.764 -54.634 1.00 76.94 159 THR A CA 1
ATOM 1231 C C . THR A 1 159 ? 27.403 14.730 -55.801 1.00 76.94 159 THR A C 1
ATOM 1233 O O . THR A 1 159 ? 27.708 15.913 -55.667 1.00 76.94 159 THR A O 1
ATOM 1236 N N . LEU A 1 160 ? 26.923 14.244 -56.948 1.00 75.62 160 LEU A N 1
ATOM 1237 C CA . LEU A 1 160 ? 26.580 15.097 -58.087 1.00 75.62 160 LEU A CA 1
ATOM 1238 C C . LEU A 1 160 ? 25.143 15.601 -57.928 1.00 75.62 160 LEU A C 1
ATOM 1240 O O . LEU A 1 160 ? 24.204 14.808 -57.895 1.00 75.62 160 LEU A O 1
ATOM 1244 N N . MET A 1 161 ? 24.968 16.916 -57.832 1.00 79.00 161 MET A N 1
ATOM 1245 C CA . MET A 1 161 ? 23.665 17.550 -57.655 1.00 79.00 161 MET A CA 1
ATOM 1246 C C . MET A 1 161 ? 23.338 18.410 -58.876 1.00 79.00 161 MET A C 1
ATOM 1248 O O . MET A 1 161 ? 23.997 19.412 -59.153 1.00 79.00 161 MET A O 1
ATOM 1252 N N . PHE A 1 162 ? 22.309 18.009 -59.617 1.00 79.62 162 PHE A N 1
ATOM 1253 C CA . PHE A 1 162 ? 21.885 18.684 -60.840 1.00 79.62 162 PHE A CA 1
ATOM 1254 C C . PHE A 1 162 ? 20.923 19.828 -60.515 1.00 79.62 162 PHE A C 1
ATOM 1256 O O . PHE A 1 162 ? 19.850 19.614 -59.953 1.00 79.62 162 PHE A O 1
ATOM 1263 N N . VAL A 1 163 ? 21.299 21.052 -60.882 1.00 77.06 163 VAL A N 1
ATOM 1264 C CA . VAL A 1 163 ? 20.480 22.257 -60.709 1.00 77.06 163 VAL A CA 1
ATOM 1265 C C . VAL A 1 163 ? 19.886 22.635 -62.059 1.00 77.06 163 VAL A C 1
ATOM 1267 O O . VAL A 1 163 ? 20.606 23.073 -62.954 1.00 77.06 163 VAL A O 1
ATOM 1270 N N . ILE A 1 164 ? 18.570 22.475 -62.210 1.00 78.62 164 ILE A N 1
ATOM 1271 C CA . ILE A 1 164 ? 17.856 22.790 -63.454 1.00 78.62 164 ILE A CA 1
ATOM 1272 C C . ILE A 1 164 ? 17.364 24.240 -63.411 1.00 78.62 164 ILE A C 1
ATOM 1274 O O . ILE A 1 164 ? 16.588 24.623 -62.534 1.00 78.62 164 ILE A O 1
ATOM 1278 N N . ARG A 1 165 ? 17.811 25.044 -64.377 1.00 71.38 165 ARG A N 1
ATOM 1279 C CA . ARG A 1 165 ? 17.491 26.469 -64.533 1.00 71.38 165 ARG A CA 1
ATOM 1280 C C . ARG A 1 165 ? 16.418 26.693 -65.588 1.00 71.38 165 ARG A C 1
ATOM 1282 O O . ARG A 1 165 ? 16.284 25.896 -66.512 1.00 71.38 165 ARG A O 1
ATOM 1289 N N . ASP A 1 166 ? 15.686 27.794 -65.436 1.00 69.06 166 ASP A N 1
ATOM 1290 C CA . ASP A 1 166 ? 14.637 28.264 -66.348 1.00 69.06 166 ASP A CA 1
ATOM 1291 C C . ASP A 1 166 ? 13.575 27.196 -66.617 1.00 69.06 166 ASP A C 1
ATOM 1293 O O . ASP A 1 166 ? 13.429 26.681 -67.727 1.00 69.06 166 ASP A O 1
ATOM 1297 N N . LYS A 1 167 ? 12.854 26.831 -65.545 1.00 63.91 167 LYS A N 1
ATOM 1298 C CA . LYS A 1 167 ? 11.776 25.835 -65.584 1.00 63.91 167 LYS A CA 1
ATOM 1299 C C . LYS A 1 167 ? 10.788 26.177 -66.704 1.00 63.91 167 LYS A C 1
ATOM 1301 O O . LYS A 1 167 ? 10.209 27.260 -66.729 1.00 63.91 167 LYS A O 1
ATOM 1306 N N . THR A 1 168 ? 10.598 25.233 -67.621 1.00 68.69 168 THR A N 1
ATOM 1307 C CA . THR A 1 168 ? 9.576 25.319 -68.671 1.00 68.69 168 THR A CA 1
ATOM 1308 C C . THR A 1 168 ? 8.213 24.870 -68.126 1.00 68.69 168 THR A C 1
ATOM 1310 O O . THR A 1 168 ? 8.088 24.515 -66.956 1.00 68.69 168 THR A O 1
ATOM 1313 N N . ARG A 1 169 ? 7.173 24.848 -68.972 1.00 70.75 169 ARG A N 1
ATOM 1314 C CA . ARG A 1 169 ? 5.852 24.283 -68.619 1.00 70.75 169 ARG A CA 1
ATOM 1315 C C . ARG A 1 169 ? 5.884 22.771 -68.330 1.00 70.75 169 ARG A C 1
ATOM 1317 O O . ARG A 1 169 ? 4.874 22.222 -67.905 1.00 70.75 169 ARG A O 1
ATOM 1324 N N . THR A 1 170 ? 7.013 22.104 -68.572 1.00 72.75 170 THR A N 1
ATOM 1325 C CA . THR A 1 170 ? 7.183 20.663 -68.358 1.00 72.75 170 THR A CA 1
ATOM 1326 C C . THR A 1 170 ? 7.430 20.372 -66.872 1.00 72.75 170 THR A C 1
ATOM 1328 O O . THR A 1 170 ? 8.374 20.931 -66.305 1.00 72.75 170 THR A O 1
ATOM 1331 N N . PRO A 1 171 ? 6.630 19.508 -66.220 1.00 76.12 171 PRO A N 1
ATOM 1332 C CA . PRO A 1 171 ? 6.842 19.146 -64.821 1.00 76.12 171 PRO A CA 1
ATOM 1333 C C . PRO A 1 171 ? 8.142 18.348 -64.639 1.00 76.12 171 PRO A C 1
ATOM 1335 O O . PRO A 1 171 ? 8.565 17.605 -65.528 1.00 76.12 171 PRO A O 1
ATOM 1338 N N . LEU A 1 172 ? 8.765 18.487 -63.463 1.00 71.50 172 LEU A N 1
ATOM 1339 C CA . LEU A 1 172 ? 10.042 17.839 -63.130 1.00 71.50 172 LEU A CA 1
ATOM 1340 C C . LEU A 1 172 ? 9.960 16.305 -63.205 1.00 71.50 172 LEU A C 1
ATOM 1342 O O . LEU A 1 172 ? 10.923 15.676 -63.628 1.00 71.50 172 LEU A O 1
ATOM 1346 N N . GLU A 1 173 ? 8.802 15.731 -62.874 1.00 76.38 173 GLU A N 1
ATOM 1347 C CA . GLU A 1 173 ? 8.522 14.286 -62.917 1.00 76.38 173 GLU A CA 1
ATOM 1348 C C . GLU A 1 173 ? 8.739 13.679 -64.311 1.00 76.38 173 GLU A C 1
ATOM 1350 O O . GLU A 1 173 ? 9.199 12.548 -64.430 1.00 76.38 173 GLU A O 1
ATOM 1355 N N . ASN A 1 174 ? 8.488 14.456 -65.370 1.00 75.44 174 ASN A N 1
ATOM 1356 C CA . ASN A 1 174 ? 8.706 14.021 -66.751 1.00 75.44 174 ASN A CA 1
ATOM 1357 C C . ASN A 1 174 ? 10.135 14.307 -67.240 1.00 75.44 174 ASN A C 1
ATOM 1359 O O . ASN A 1 174 ? 10.601 13.673 -68.183 1.00 75.44 174 ASN A O 1
ATOM 1363 N N . LEU A 1 175 ? 10.839 15.257 -66.615 1.00 75.38 175 LEU A N 1
ATOM 1364 C CA . LEU A 1 175 ? 12.212 15.630 -66.973 1.00 75.38 175 LEU A CA 1
ATOM 1365 C C . LEU A 1 175 ? 13.259 14.742 -66.292 1.00 75.38 175 LEU A C 1
ATOM 1367 O O . LEU A 1 175 ? 14.303 14.474 -66.884 1.00 75.38 175 LEU A O 1
ATOM 1371 N N . GLU A 1 176 ? 12.995 14.279 -65.068 1.00 77.75 176 GLU A N 1
ATOM 1372 C CA . GLU A 1 176 ? 13.891 13.390 -64.326 1.00 77.75 176 GLU A CA 1
ATOM 1373 C C . GLU A 1 176 ? 14.249 12.100 -65.092 1.00 77.75 176 GLU A C 1
ATOM 1375 O O . GLU A 1 176 ? 15.446 11.819 -65.208 1.00 77.75 176 GLU A O 1
ATOM 1380 N N . PRO A 1 177 ? 13.294 11.317 -65.645 1.00 79.62 177 PRO A N 1
ATOM 1381 C CA . PRO A 1 177 ? 13.635 10.081 -66.347 1.00 79.62 177 PRO A CA 1
ATOM 1382 C C . PRO A 1 177 ? 14.470 10.345 -67.605 1.00 79.62 177 PRO A C 1
ATOM 1384 O O . PRO A 1 177 ? 15.437 9.625 -67.848 1.00 79.62 177 PRO A O 1
ATOM 1387 N N . VAL A 1 178 ? 14.170 11.419 -68.346 1.00 80.44 178 VAL A N 1
ATOM 1388 C CA . VAL A 1 178 ? 14.929 11.827 -69.542 1.00 80.44 178 VAL A CA 1
ATOM 1389 C C . VAL A 1 178 ? 16.363 12.208 -69.172 1.00 80.44 178 VAL A C 1
ATOM 1391 O O . VAL A 1 178 ? 17.312 11.753 -69.806 1.00 80.44 178 VAL A O 1
ATOM 1394 N N . LEU A 1 179 ? 16.541 12.997 -68.107 1.00 80.31 179 LEU A N 1
ATOM 1395 C CA . LEU A 1 179 ? 17.863 13.383 -67.614 1.00 80.31 179 LEU A CA 1
ATOM 1396 C C . LEU A 1 179 ? 18.662 12.166 -67.125 1.00 80.31 179 LEU A C 1
ATOM 1398 O O . LEU A 1 179 ? 19.854 12.057 -67.406 1.00 80.31 179 LEU A O 1
ATOM 1402 N N . ARG A 1 180 ? 18.015 11.235 -66.416 1.00 81.62 180 ARG A N 1
ATOM 1403 C CA . ARG A 1 180 ? 18.641 9.999 -65.928 1.00 81.62 180 ARG A CA 1
ATOM 1404 C C . ARG A 1 180 ? 19.112 9.116 -67.083 1.00 81.62 180 ARG A C 1
ATOM 1406 O O . ARG A 1 180 ? 20.226 8.601 -67.025 1.00 81.62 180 ARG A O 1
ATOM 1413 N N . GLU A 1 181 ? 18.297 8.973 -68.125 1.00 82.50 181 GLU A N 1
ATOM 1414 C CA . GLU A 1 181 ? 18.652 8.219 -69.328 1.00 82.50 181 GLU A CA 1
ATOM 1415 C C . GLU A 1 181 ? 19.819 8.876 -70.081 1.00 82.50 181 GLU A C 1
ATOM 1417 O O . GLU A 1 181 ? 20.776 8.195 -70.450 1.00 82.50 181 GLU A O 1
ATOM 1422 N N . ASP A 1 182 ? 19.790 10.201 -70.251 1.00 81.19 182 ASP A N 1
ATOM 1423 C CA . ASP A 1 182 ? 20.883 10.961 -70.867 1.00 81.19 182 ASP A CA 1
ATOM 1424 C C . ASP A 1 182 ? 22.200 10.789 -70.089 1.00 81.19 182 ASP A C 1
ATOM 1426 O O . ASP A 1 182 ? 23.245 10.532 -70.686 1.00 81.19 182 ASP A O 1
ATOM 1430 N N . ILE A 1 183 ? 22.169 10.883 -68.755 1.00 82.19 183 ILE A N 1
ATOM 1431 C CA . ILE A 1 183 ? 23.357 10.694 -67.908 1.00 82.19 183 ILE A CA 1
ATOM 1432 C C . ILE A 1 183 ? 23.886 9.261 -68.018 1.00 82.19 183 ILE A C 1
ATOM 1434 O O . ILE A 1 183 ? 25.098 9.067 -68.128 1.00 82.19 183 ILE A O 1
ATOM 1438 N N . GLN A 1 184 ? 22.996 8.266 -68.026 1.00 82.50 184 GLN A N 1
ATOM 1439 C CA . GLN A 1 184 ? 23.370 6.862 -68.167 1.00 82.50 184 GLN A CA 1
ATOM 1440 C C . GLN A 1 184 ? 24.041 6.600 -69.526 1.00 82.50 184 GLN A C 1
ATOM 1442 O O . GLN A 1 184 ? 25.121 6.015 -69.575 1.00 82.50 184 GLN A O 1
ATOM 1447 N N . LYS A 1 185 ? 23.487 7.142 -70.621 1.00 83.12 185 LYS A N 1
ATOM 1448 C CA . LYS A 1 185 ? 24.106 7.082 -71.958 1.00 83.12 185 LYS A CA 1
ATOM 1449 C C . LYS A 1 185 ? 25.504 7.705 -71.973 1.00 83.12 185 LYS A C 1
ATOM 1451 O O . LYS A 1 185 ? 26.424 7.153 -72.576 1.00 83.12 185 LYS A O 1
ATOM 1456 N N . ILE A 1 186 ? 25.690 8.843 -71.299 1.00 82.25 186 ILE A N 1
ATOM 1457 C CA . ILE A 1 186 ? 27.006 9.491 -71.200 1.00 82.25 186 ILE A CA 1
ATOM 1458 C C . ILE A 1 186 ? 27.970 8.618 -70.385 1.00 82.25 186 ILE A C 1
ATOM 1460 O O . ILE A 1 186 ? 29.105 8.433 -70.823 1.00 82.25 186 ILE A O 1
ATOM 1464 N N . TRP A 1 187 ? 27.532 8.051 -69.257 1.00 81.25 187 TRP A N 1
ATOM 1465 C CA . TRP A 1 187 ? 28.329 7.141 -68.424 1.00 81.25 187 TRP A CA 1
ATOM 1466 C C . TRP A 1 187 ? 28.815 5.914 -69.201 1.00 81.25 187 TRP A C 1
ATOM 1468 O O . TRP A 1 187 ? 29.985 5.540 -69.107 1.00 81.25 187 TRP A O 1
ATOM 1478 N N . ASP A 1 188 ? 27.949 5.317 -70.016 1.00 81.38 188 ASP A N 1
ATOM 1479 C CA . ASP A 1 188 ? 28.287 4.128 -70.801 1.00 81.38 188 ASP A CA 1
ATOM 1480 C C . ASP A 1 188 ? 29.189 4.443 -72.003 1.00 81.38 188 ASP A C 1
ATOM 1482 O O . ASP A 1 188 ? 29.973 3.598 -72.429 1.00 81.38 188 ASP A O 1
ATOM 1486 N N . SER A 1 189 ? 29.172 5.688 -72.491 1.00 81.06 189 SER A N 1
ATOM 1487 C CA . SER A 1 189 ? 30.072 6.162 -73.555 1.00 81.06 189 SER A CA 1
ATOM 1488 C C . SER A 1 189 ? 31.519 6.425 -73.103 1.00 81.06 189 SER A C 1
ATOM 1490 O O . SER A 1 189 ? 32.398 6.686 -73.933 1.00 81.06 189 SER A O 1
ATOM 1492 N N . VAL A 1 190 ? 31.780 6.440 -71.792 1.00 80.81 190 VAL A N 1
ATOM 1493 C CA . VAL A 1 190 ? 33.097 6.744 -71.220 1.00 80.81 190 VAL A CA 1
ATOM 1494 C C . VAL A 1 190 ? 33.930 5.459 -71.130 1.00 80.81 190 VAL A C 1
ATOM 1496 O O . VAL A 1 190 ? 33.446 4.461 -70.604 1.00 80.81 190 VAL A O 1
ATOM 1499 N N . PRO A 1 191 ? 35.193 5.448 -71.602 1.00 73.69 191 PRO A N 1
ATOM 1500 C CA . PRO A 1 191 ? 36.047 4.268 -71.497 1.00 73.69 191 PRO A CA 1
ATOM 1501 C C . PRO A 1 191 ? 36.368 3.952 -70.027 1.00 73.69 191 PRO A C 1
ATOM 1503 O O . PRO A 1 191 ? 36.989 4.760 -69.335 1.00 73.69 191 PRO A O 1
ATOM 1506 N N . LYS A 1 192 ? 35.957 2.765 -69.562 1.00 75.31 192 LYS A N 1
ATOM 1507 C CA . LYS A 1 192 ? 36.162 2.270 -68.189 1.00 75.31 192 LYS A CA 1
ATOM 1508 C C . LYS A 1 192 ? 37.368 1.302 -68.140 1.00 75.31 192 LYS A C 1
ATOM 1510 O O . LYS A 1 192 ? 37.506 0.478 -69.050 1.00 75.31 192 LYS A O 1
ATOM 1515 N N . PRO A 1 193 ? 38.242 1.353 -67.113 1.00 68.62 193 PRO A N 1
ATOM 1516 C CA . PRO A 1 193 ? 39.294 0.352 -66.893 1.00 68.62 193 PRO A CA 1
ATOM 1517 C C . PRO A 1 193 ? 38.714 -1.063 -66.726 1.00 68.62 193 PRO A C 1
ATOM 1519 O O . PRO A 1 193 ? 37.565 -1.211 -66.311 1.00 68.62 193 PRO A O 1
ATOM 1522 N N . GLN A 1 194 ? 39.503 -2.114 -66.998 1.00 58.47 194 GLN A N 1
ATOM 1523 C CA . GLN A 1 194 ? 39.040 -3.517 -66.954 1.00 58.47 194 GLN A CA 1
ATOM 1524 C C . GLN A 1 194 ? 38.359 -3.905 -65.625 1.00 58.47 194 GLN A C 1
ATOM 1526 O O . GLN A 1 194 ? 37.410 -4.681 -65.652 1.00 58.47 194 GLN A O 1
ATOM 1531 N N . ALA A 1 195 ? 38.774 -3.313 -64.500 1.00 59.94 195 ALA A N 1
ATOM 1532 C CA . ALA A 1 195 ? 38.212 -3.555 -63.168 1.00 59.94 195 ALA A CA 1
ATOM 1533 C C . ALA A 1 195 ? 36.790 -2.989 -62.939 1.00 59.94 195 ALA A C 1
ATOM 1535 O O . ALA A 1 195 ? 36.134 -3.373 -61.977 1.00 59.94 195 ALA A O 1
ATOM 1536 N N . HIS A 1 196 ? 36.300 -2.091 -63.804 1.00 61.66 196 HIS A N 1
ATOM 1537 C CA . HIS A 1 196 ? 35.025 -1.374 -63.627 1.00 61.66 196 HIS A CA 1
ATOM 1538 C C . HIS A 1 196 ? 34.125 -1.417 -64.871 1.00 61.66 196 HIS A C 1
ATOM 1540 O O . HIS A 1 196 ? 33.246 -0.569 -65.037 1.00 61.66 196 HIS A O 1
ATOM 1546 N N . LYS A 1 197 ? 34.338 -2.387 -65.773 1.00 59.97 197 LYS A N 1
ATOM 1547 C CA . LYS A 1 197 ? 33.575 -2.504 -67.031 1.00 59.97 197 LYS A CA 1
ATOM 1548 C C . LYS A 1 197 ? 32.061 -2.611 -66.818 1.00 59.97 197 LYS A C 1
ATOM 1550 O O . LYS A 1 197 ? 31.314 -2.053 -67.615 1.00 59.97 197 LYS A O 1
ATOM 1555 N N . GLU A 1 198 ? 31.632 -3.262 -65.738 1.00 56.69 198 GLU A N 1
ATOM 1556 C CA . GLU A 1 198 ? 30.218 -3.538 -65.441 1.00 56.69 198 GLU A CA 1
ATOM 1557 C C . GLU A 1 198 ? 29.651 -2.704 -64.281 1.00 56.69 198 GLU A C 1
ATOM 1559 O O . GLU A 1 198 ? 28.529 -2.947 -63.851 1.00 56.69 198 GLU A O 1
ATOM 1564 N N . THR A 1 199 ? 30.380 -1.709 -63.754 1.00 61.94 199 THR A N 1
ATOM 1565 C CA . THR A 1 199 ? 29.887 -0.933 -62.603 1.00 61.94 199 THR A CA 1
ATOM 1566 C C . THR A 1 199 ? 28.748 0.019 -63.018 1.00 61.94 199 THR A C 1
ATOM 1568 O O . THR A 1 199 ? 28.974 0.933 -63.831 1.00 61.94 199 THR A O 1
ATOM 1571 N N . PRO A 1 200 ? 27.525 -0.151 -62.473 1.00 61.75 200 PRO A N 1
ATOM 1572 C CA . PRO A 1 200 ? 26.412 0.753 -62.732 1.00 61.75 200 PRO A CA 1
ATOM 1573 C C . PRO A 1 200 ? 26.618 2.088 -62.004 1.00 61.75 200 PRO A C 1
ATOM 1575 O O . PRO A 1 200 ? 27.219 2.150 -60.930 1.00 61.75 200 PRO A O 1
ATOM 1578 N N . LEU A 1 201 ? 26.078 3.176 -62.561 1.00 62.34 201 LEU A N 1
ATOM 1579 C CA . LEU A 1 201 ? 26.178 4.517 -61.967 1.00 62.34 201 LEU A CA 1
ATOM 1580 C C . LEU A 1 201 ? 25.583 4.574 -60.540 1.00 62.34 201 LEU A C 1
ATOM 1582 O O . LEU A 1 201 ? 26.040 5.352 -59.701 1.00 62.34 201 LEU A O 1
ATOM 1586 N N . SER A 1 202 ? 24.613 3.705 -60.239 1.00 57.53 202 SER A N 1
ATOM 1587 C CA . SER A 1 202 ? 23.978 3.562 -58.921 1.00 57.53 202 SER A CA 1
ATOM 1588 C C . SER A 1 202 ? 24.917 3.082 -57.808 1.00 57.53 202 SER A C 1
ATOM 1590 O O . SER A 1 202 ? 24.651 3.338 -56.638 1.00 57.53 202 SER A O 1
ATOM 1592 N N . ASP A 1 203 ? 26.021 2.408 -58.136 1.00 55.56 203 ASP A N 1
ATOM 1593 C CA . ASP A 1 203 ? 27.000 1.989 -57.122 1.00 55.56 203 ASP A CA 1
ATOM 1594 C C . ASP A 1 203 ? 27.915 3.148 -56.701 1.00 55.56 203 ASP A C 1
ATOM 1596 O O . ASP A 1 203 ? 28.406 3.189 -55.570 1.00 55.56 203 ASP A O 1
ATOM 1600 N N . PHE A 1 204 ? 28.083 4.139 -57.581 1.00 50.84 204 PHE A N 1
ATOM 1601 C CA . PHE A 1 204 ? 28.804 5.378 -57.290 1.00 50.84 204 PHE A CA 1
ATOM 1602 C C . PHE A 1 204 ? 27.921 6.442 -56.637 1.00 50.84 204 PHE A C 1
ATOM 1604 O O . PHE A 1 204 ? 28.409 7.264 -55.862 1.00 50.84 204 PHE A O 1
ATOM 1611 N N . SER A 1 205 ? 26.617 6.410 -56.901 1.00 45.34 205 SER A N 1
ATOM 1612 C CA . SER A 1 205 ? 25.631 7.294 -56.293 1.00 45.34 205 SER A CA 1
ATOM 1613 C C . SER A 1 205 ? 24.454 6.479 -55.781 1.00 45.34 205 SER A C 1
ATOM 1615 O O . SER A 1 205 ? 23.637 6.015 -56.566 1.00 45.34 205 SER A O 1
ATOM 1617 N N . TYR A 1 206 ? 24.360 6.413 -54.447 1.00 29.09 206 TYR A N 1
ATOM 1618 C CA . TYR A 1 206 ? 23.240 5.915 -53.635 1.00 29.09 206 TYR A CA 1
ATOM 1619 C C . TYR A 1 206 ? 23.404 4.521 -52.993 1.00 29.09 206 TYR A C 1
ATOM 1621 O O . TYR A 1 206 ? 22.931 3.507 -53.494 1.00 29.09 206 TYR A O 1
ATOM 1629 N N . LYS A 1 207 ? 23.984 4.503 -51.779 1.00 30.64 207 LYS A N 1
ATOM 1630 C CA . LYS A 1 207 ? 23.603 3.609 -50.660 1.00 30.64 207 LYS A CA 1
ATOM 1631 C C . LYS A 1 207 ? 24.314 4.026 -49.364 1.00 30.64 207 LYS A C 1
ATOM 1633 O O . LYS A 1 207 ? 25.545 3.984 -49.255 1.00 30.64 207 LYS A O 1
ATOM 1638 N N . ARG A 1 208 ? 23.520 4.405 -48.356 1.00 31.88 208 ARG A N 1
ATOM 1639 C CA . ARG A 1 208 ? 23.924 4.480 -46.945 1.00 31.88 208 ARG A CA 1
ATOM 1640 C C . ARG A 1 208 ? 23.813 3.067 -46.369 1.00 31.88 208 ARG A C 1
ATOM 1642 O O . ARG A 1 208 ? 22.755 2.683 -45.894 1.00 31.88 208 ARG A O 1
ATOM 1649 N N . LYS A 1 209 ? 24.885 2.278 -46.463 1.00 29.05 209 LYS A N 1
ATOM 1650 C CA . LYS A 1 209 ? 25.094 1.069 -45.651 1.00 29.05 209 LYS A CA 1
ATOM 1651 C C . LYS A 1 209 ? 26.577 0.946 -45.295 1.00 29.05 209 LYS A C 1
ATOM 1653 O O . LYS A 1 209 ? 27.440 1.221 -46.127 1.00 29.05 209 LYS A O 1
ATOM 1658 N N . ASN A 1 210 ? 26.808 0.610 -44.026 1.00 34.09 210 ASN A N 1
ATOM 1659 C CA . ASN A 1 210 ? 28.071 0.359 -43.330 1.00 34.09 210 ASN A CA 1
ATOM 1660 C C . ASN A 1 210 ? 29.223 -0.072 -44.247 1.00 34.09 210 ASN A C 1
ATOM 1662 O O . ASN A 1 210 ? 29.238 -1.209 -44.690 1.00 34.09 210 ASN A O 1
ATOM 1666 N N . ASN A 1 211 ? 30.188 0.817 -44.508 1.00 36.59 211 ASN A N 1
ATOM 1667 C CA . ASN A 1 211 ? 31.450 0.474 -45.182 1.00 36.59 211 ASN A CA 1
ATOM 1668 C C . ASN A 1 211 ? 32.568 1.481 -44.840 1.00 36.59 211 ASN A C 1
ATOM 1670 O O . ASN A 1 211 ? 33.273 1.975 -45.714 1.00 36.59 211 ASN A O 1
ATOM 1674 N N . SER A 1 212 ? 32.734 1.815 -43.554 1.00 41.56 212 SER A N 1
ATOM 1675 C CA . SER A 1 212 ? 33.932 2.550 -43.099 1.00 41.56 212 SER A CA 1
ATOM 1676 C C . SER A 1 212 ? 35.197 1.687 -43.267 1.00 41.56 212 SER A C 1
ATOM 1678 O O . SER A 1 212 ? 36.226 2.150 -43.756 1.00 41.56 212 SER A O 1
ATOM 1680 N N . LYS A 1 213 ? 35.074 0.384 -42.972 1.00 40.94 213 LYS A N 1
ATOM 1681 C CA . LYS A 1 213 ? 36.176 -0.589 -42.943 1.00 40.94 213 LYS A CA 1
ATOM 1682 C C . LYS A 1 213 ? 36.796 -0.832 -44.330 1.00 40.94 213 LYS A C 1
ATOM 1684 O O . LYS A 1 213 ? 38.001 -0.706 -44.483 1.00 40.94 213 LYS A O 1
ATOM 1689 N N . ASN A 1 214 ? 35.979 -1.021 -45.371 1.00 51.75 214 ASN A N 1
ATOM 1690 C CA . ASN A 1 214 ? 36.485 -1.247 -46.736 1.00 51.75 214 ASN A CA 1
ATOM 1691 C C . ASN A 1 214 ? 37.161 -0.018 -47.363 1.00 51.75 214 ASN A C 1
ATOM 1693 O O . ASN A 1 214 ? 37.975 -0.163 -48.268 1.00 51.75 214 ASN A O 1
ATOM 1697 N N . ARG A 1 215 ? 36.821 1.193 -46.907 1.00 49.88 215 ARG A N 1
ATOM 1698 C CA . ARG A 1 215 ? 37.365 2.432 -47.471 1.00 49.88 215 ARG A CA 1
ATOM 1699 C C . ARG A 1 215 ? 38.723 2.783 -46.877 1.00 49.88 215 ARG A C 1
ATOM 1701 O O . ARG A 1 215 ? 39.640 3.110 -47.617 1.00 49.88 215 ARG A O 1
ATOM 1708 N N . TYR A 1 216 ? 38.858 2.632 -45.558 1.00 60.72 216 TYR A N 1
ATOM 1709 C CA . TYR A 1 216 ? 40.153 2.714 -44.886 1.00 60.72 216 TYR A CA 1
ATOM 1710 C C . TYR A 1 216 ? 41.144 1.702 -45.482 1.00 60.72 216 TYR A C 1
ATOM 1712 O O . TYR A 1 216 ? 42.295 2.038 -45.739 1.00 60.72 216 TYR A O 1
ATOM 1720 N N . ASP A 1 217 ? 40.678 0.484 -45.762 1.00 57.59 217 ASP A N 1
ATOM 1721 C CA . ASP A 1 217 ? 41.523 -0.596 -46.276 1.00 57.59 217 ASP A CA 1
ATOM 1722 C C . ASP A 1 217 ? 42.014 -0.340 -47.698 1.00 57.59 217 ASP A C 1
ATOM 1724 O O . ASP A 1 217 ? 43.153 -0.688 -48.000 1.00 57.59 217 ASP A O 1
ATOM 1728 N N . ALA A 1 218 ? 41.182 0.291 -48.531 1.00 62.38 218 ALA A N 1
ATOM 1729 C CA . ALA A 1 218 ? 41.519 0.676 -49.896 1.00 62.38 218 ALA A CA 1
ATOM 1730 C C . ALA A 1 218 ? 42.484 1.871 -49.960 1.00 62.38 218 ALA A C 1
ATOM 1732 O O . ALA A 1 218 ? 43.378 1.879 -50.796 1.00 62.38 218 ALA A O 1
ATOM 1733 N N . ASP A 1 219 ? 42.337 2.861 -49.074 1.00 59.09 219 ASP A N 1
ATOM 1734 C CA . ASP A 1 219 ? 43.215 4.040 -49.058 1.00 59.09 219 ASP A CA 1
ATOM 1735 C C . ASP A 1 219 ? 44.548 3.768 -48.321 1.00 59.09 219 ASP A C 1
ATOM 1737 O O . ASP A 1 219 ? 45.555 4.429 -48.576 1.00 59.09 219 ASP A O 1
ATOM 1741 N N . ALA A 1 220 ? 44.584 2.778 -47.418 1.00 64.31 220 ALA A N 1
ATOM 1742 C CA . ALA A 1 220 ? 45.761 2.442 -46.615 1.00 64.31 220 ALA A CA 1
ATOM 1743 C C . ALA A 1 220 ? 46.642 1.317 -47.199 1.00 64.31 220 ALA A C 1
ATOM 1745 O O . ALA A 1 220 ? 47.589 0.890 -46.540 1.00 64.31 220 ALA A O 1
ATOM 1746 N N . THR A 1 221 ? 46.372 0.824 -48.413 1.00 67.19 221 THR A N 1
ATOM 1747 C CA . THR A 1 221 ? 47.150 -0.253 -49.068 1.00 67.19 221 THR A CA 1
ATOM 1748 C C . THR A 1 221 ? 48.630 0.061 -49.267 1.00 67.19 221 THR A C 1
ATOM 1750 O O . THR A 1 221 ? 49.426 -0.863 -49.383 1.00 67.19 221 THR A O 1
ATOM 1753 N N . PHE A 1 222 ? 49.002 1.341 -49.313 1.00 59.66 222 PHE A N 1
ATOM 1754 C CA . PHE A 1 222 ? 50.378 1.791 -49.548 1.00 59.66 222 PHE A CA 1
ATOM 1755 C C . PHE A 1 222 ? 51.240 1.840 -48.276 1.00 59.66 222 PHE A C 1
ATOM 1757 O O . PHE A 1 222 ? 52.437 2.109 -48.365 1.00 59.66 222 PHE A O 1
ATOM 1764 N N . PHE A 1 223 ? 50.648 1.610 -47.100 1.00 69.19 223 PHE A N 1
ATOM 1765 C CA . PHE A 1 223 ? 51.351 1.616 -45.817 1.00 69.19 223 PHE A CA 1
ATOM 1766 C C . PHE A 1 223 ? 51.697 0.199 -45.359 1.00 69.19 223 PHE A C 1
ATOM 1768 O O . PHE A 1 223 ? 51.014 -0.764 -45.710 1.00 69.19 223 PHE A O 1
ATOM 1775 N N . ASP A 1 224 ? 52.736 0.095 -44.527 1.00 79.75 224 ASP A N 1
ATOM 1776 C CA . ASP A 1 224 ? 53.108 -1.150 -43.856 1.00 79.75 224 ASP A CA 1
ATOM 1777 C C . ASP A 1 224 ? 51.916 -1.761 -43.098 1.00 79.75 224 ASP A C 1
ATOM 1779 O O . ASP A 1 224 ? 51.125 -1.053 -42.462 1.00 79.75 224 ASP A O 1
ATOM 1783 N N . ASP A 1 225 ? 51.793 -3.088 -43.157 1.00 73.88 225 ASP A N 1
ATOM 1784 C CA . ASP A 1 225 ? 50.635 -3.804 -42.625 1.00 73.88 225 ASP A CA 1
ATOM 1785 C C . ASP A 1 225 ? 50.512 -3.675 -41.094 1.00 73.88 225 ASP A C 1
ATOM 17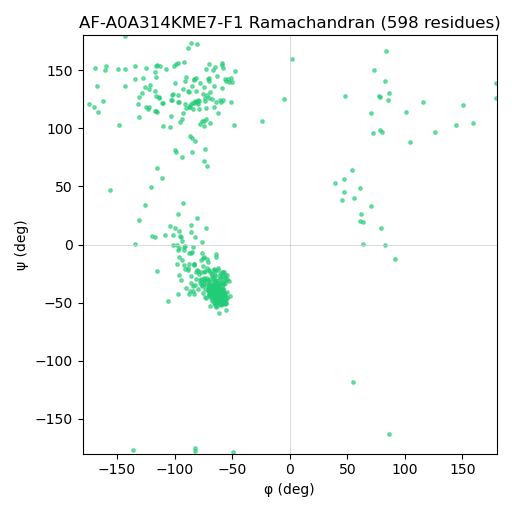87 O O . ASP A 1 225 ? 49.405 -3.586 -40.547 1.00 73.88 225 ASP A O 1
ATOM 1791 N N . GLY A 1 226 ? 51.643 -3.549 -40.388 1.00 77.56 226 GLY A N 1
ATOM 1792 C CA . GLY A 1 226 ? 51.684 -3.270 -38.953 1.00 77.56 226 GLY A CA 1
ATOM 1793 C C . GLY A 1 226 ? 51.141 -1.878 -38.613 1.00 77.56 226 GLY A C 1
ATOM 1794 O O . GLY A 1 226 ? 50.354 -1.714 -37.673 1.00 77.56 226 GLY A O 1
ATOM 1795 N N . VAL A 1 227 ? 51.485 -0.865 -39.413 1.00 76.19 227 VAL A N 1
ATOM 1796 C CA . VAL A 1 227 ? 50.988 0.511 -39.231 1.00 76.19 227 VAL A CA 1
ATOM 1797 C C . VAL A 1 227 ? 49.502 0.605 -39.580 1.00 76.19 227 VAL A C 1
ATOM 1799 O O . VAL A 1 227 ? 48.722 1.193 -38.824 1.00 76.19 227 VAL A O 1
ATOM 1802 N N . ARG A 1 228 ? 49.089 -0.023 -40.686 1.00 75.75 228 ARG A N 1
ATOM 1803 C CA . ARG A 1 228 ? 47.700 -0.072 -41.160 1.00 75.75 228 ARG A CA 1
ATOM 1804 C C . ARG A 1 228 ? 46.771 -0.740 -40.152 1.00 75.75 228 ARG A C 1
ATOM 1806 O O . ARG A 1 228 ? 45.723 -0.192 -39.821 1.00 75.75 228 ARG A O 1
ATOM 1813 N N . SER A 1 229 ? 47.147 -1.903 -39.631 1.00 77.06 229 SER A N 1
ATOM 1814 C CA . SER A 1 229 ? 46.343 -2.615 -38.629 1.00 77.06 229 SER A CA 1
ATOM 1815 C C . SER A 1 229 ? 46.236 -1.836 -37.311 1.00 77.06 229 SER A C 1
ATOM 1817 O O . SER A 1 229 ? 45.150 -1.749 -36.734 1.00 77.06 229 SER A O 1
ATOM 1819 N N . THR A 1 230 ? 47.318 -1.184 -36.871 1.00 81.69 230 THR A N 1
ATOM 1820 C CA . THR A 1 230 ? 47.312 -0.343 -35.663 1.00 81.69 230 THR A CA 1
ATOM 1821 C C . THR A 1 230 ? 46.401 0.874 -35.822 1.00 81.69 230 THR A C 1
ATOM 1823 O O . THR A 1 230 ? 45.574 1.164 -34.956 1.00 81.69 230 THR A O 1
ATOM 1826 N N . LYS A 1 231 ? 46.510 1.588 -36.946 1.00 78.94 231 LYS A N 1
ATOM 1827 C CA . LYS A 1 231 ? 45.692 2.775 -37.223 1.00 78.94 231 LYS A CA 1
ATOM 1828 C C . LYS A 1 231 ? 44.226 2.420 -37.500 1.00 78.94 231 LYS A C 1
ATOM 1830 O O . LYS A 1 231 ? 43.351 3.189 -37.104 1.00 78.94 231 LYS A O 1
ATOM 1835 N N . ARG A 1 232 ? 43.947 1.235 -38.059 1.00 75.06 232 ARG A N 1
ATOM 1836 C CA . ARG A 1 232 ? 42.591 0.670 -38.166 1.00 75.06 232 ARG A CA 1
ATOM 1837 C C . ARG A 1 232 ? 41.956 0.469 -36.797 1.00 75.06 232 ARG A C 1
ATOM 1839 O O . ARG A 1 232 ? 40.848 0.944 -36.579 1.00 75.06 232 ARG A O 1
ATOM 1846 N N . LYS A 1 233 ? 42.667 -0.177 -35.866 1.00 80.50 233 LYS A N 1
ATOM 1847 C CA . LYS A 1 233 ? 42.183 -0.374 -34.490 1.00 80.50 233 LYS A CA 1
ATOM 1848 C C . LYS A 1 233 ? 41.903 0.957 -33.792 1.00 80.50 233 LYS A C 1
ATOM 1850 O O . LYS A 1 233 ? 40.831 1.123 -33.228 1.00 80.50 233 LYS A O 1
ATOM 1855 N N . GLN A 1 234 ? 42.796 1.942 -33.933 1.00 79.56 234 GLN A N 1
ATOM 1856 C CA . GLN A 1 234 ? 42.586 3.288 -33.377 1.00 79.56 234 GLN A CA 1
ATOM 1857 C C . GLN A 1 234 ? 41.345 3.991 -33.954 1.00 79.56 234 GLN A C 1
ATOM 1859 O O . GLN A 1 234 ? 40.654 4.714 -33.238 1.00 79.56 234 GLN A O 1
ATOM 1864 N N . LEU A 1 235 ? 41.059 3.814 -35.248 1.00 76.56 235 LEU A N 1
ATOM 1865 C CA . LEU A 1 235 ? 39.853 4.361 -35.873 1.00 76.56 235 LEU A CA 1
ATOM 1866 C C . LEU A 1 235 ? 38.589 3.654 -35.367 1.00 76.56 235 LEU A C 1
ATOM 1868 O O . LEU A 1 235 ? 37.600 4.321 -35.071 1.00 76.56 235 LEU A O 1
ATOM 1872 N N . GLU A 1 236 ? 38.625 2.326 -35.256 1.00 74.56 236 GLU A N 1
ATOM 1873 C CA . GLU A 1 236 ? 37.519 1.529 -34.718 1.00 74.56 236 GLU A CA 1
ATOM 1874 C C . GLU A 1 236 ? 37.206 1.918 -33.270 1.00 74.56 236 GLU A C 1
ATOM 1876 O O . GLU A 1 236 ? 36.055 2.210 -32.969 1.00 74.56 236 GLU A O 1
ATOM 1881 N N . GLU A 1 237 ? 38.214 2.041 -32.405 1.00 78.56 237 GLU A N 1
ATOM 1882 C CA . GLU A 1 237 ? 38.046 2.480 -31.013 1.00 78.56 237 GLU A CA 1
ATOM 1883 C C . GLU A 1 237 ? 37.417 3.875 -30.911 1.00 78.56 237 GLU A C 1
ATOM 1885 O O . GLU A 1 237 ? 36.484 4.076 -30.135 1.00 78.56 237 GLU A O 1
ATOM 1890 N N . LYS A 1 238 ? 37.863 4.837 -31.731 1.00 76.81 238 LYS A N 1
ATOM 1891 C CA . LYS A 1 238 ? 37.294 6.196 -31.740 1.00 76.81 238 LYS A CA 1
ATOM 1892 C C . LYS A 1 238 ? 35.858 6.235 -32.257 1.00 76.81 238 LYS A C 1
ATOM 1894 O O . LYS A 1 238 ? 35.032 6.965 -31.715 1.00 76.81 238 LYS A O 1
ATOM 1899 N N . LEU A 1 239 ? 35.545 5.463 -33.298 1.00 72.00 239 LEU A N 1
ATOM 1900 C CA . LEU A 1 239 ? 34.176 5.350 -33.806 1.00 72.00 239 LEU A CA 1
ATOM 1901 C C . LEU A 1 239 ? 33.261 4.694 -32.772 1.00 72.00 239 LEU A C 1
ATOM 1903 O O . LEU A 1 239 ? 32.138 5.153 -32.577 1.00 72.00 239 LEU A O 1
ATOM 1907 N N . LEU A 1 240 ? 33.749 3.662 -32.081 1.00 75.25 240 LEU A N 1
ATOM 1908 C CA . LEU A 1 240 ? 33.020 3.028 -30.992 1.00 75.25 240 LEU A CA 1
ATOM 1909 C C . LEU A 1 240 ? 32.779 4.012 -29.842 1.00 75.25 240 LEU A C 1
ATOM 1911 O O . LEU A 1 240 ? 31.642 4.110 -29.400 1.00 75.25 240 LEU A O 1
ATOM 1915 N N . GLN A 1 241 ? 33.773 4.802 -29.422 1.00 76.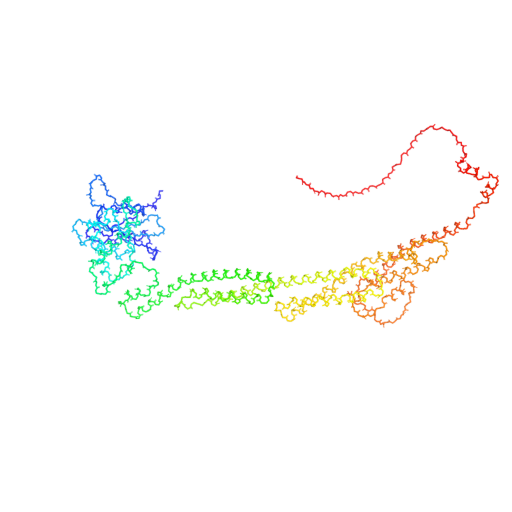88 241 GLN A N 1
ATOM 1916 C CA . GLN A 1 241 ? 33.593 5.833 -28.386 1.00 76.88 241 GLN A CA 1
ATOM 1917 C C . GLN A 1 241 ? 32.510 6.860 -28.752 1.00 76.88 241 GLN A C 1
ATOM 1919 O O . GLN A 1 241 ? 31.671 7.184 -27.919 1.00 76.88 241 GLN A O 1
ATOM 1924 N N . LEU A 1 242 ? 32.474 7.325 -30.005 1.00 74.94 242 LEU A N 1
ATOM 1925 C CA . LEU A 1 242 ? 31.457 8.280 -30.465 1.00 74.94 242 LEU A CA 1
ATOM 1926 C C . LEU A 1 242 ? 30.043 7.683 -30.482 1.00 74.94 242 LEU A C 1
ATOM 1928 O O . LEU A 1 242 ? 29.072 8.363 -30.163 1.00 74.94 242 LEU A O 1
ATOM 1932 N N . VAL A 1 243 ? 29.909 6.412 -30.870 1.00 75.62 243 VAL A N 1
ATOM 1933 C CA . VAL A 1 243 ? 28.603 5.733 -30.930 1.00 75.62 243 VAL A CA 1
ATOM 1934 C C . VAL A 1 243 ? 28.154 5.255 -29.542 1.00 75.62 243 VAL A C 1
ATOM 1936 O O . VAL A 1 243 ? 26.955 5.107 -29.306 1.00 75.62 243 VAL A O 1
ATOM 1939 N N . GLN A 1 244 ? 29.084 5.062 -28.604 1.00 76.25 244 GLN A N 1
ATOM 1940 C CA . GLN A 1 244 ? 28.807 4.568 -27.255 1.00 76.25 244 GLN A CA 1
ATOM 1941 C C . GLN A 1 244 ? 27.843 5.478 -26.482 1.00 76.25 244 GLN A C 1
ATOM 1943 O O . GLN A 1 244 ? 26.939 4.973 -25.817 1.00 76.25 244 GLN A O 1
ATOM 1948 N N . GLU A 1 245 ? 27.989 6.802 -26.589 1.00 77.56 245 GLU A N 1
ATOM 1949 C CA . GLU A 1 245 ? 27.092 7.759 -25.923 1.00 77.56 245 GLU A CA 1
ATOM 1950 C C . GLU A 1 245 ? 25.657 7.663 -26.464 1.00 77.56 245 GLU A C 1
ATOM 1952 O O . GLU A 1 245 ? 24.694 7.593 -25.696 1.00 77.56 245 GLU A O 1
ATOM 1957 N N . ALA A 1 246 ? 25.507 7.567 -27.789 1.00 75.50 246 ALA A N 1
ATOM 1958 C CA . ALA A 1 246 ? 24.207 7.394 -28.434 1.00 75.50 246 ALA A CA 1
ATOM 1959 C C . ALA A 1 246 ? 23.558 6.046 -28.069 1.00 75.50 246 ALA A C 1
ATOM 1961 O O . ALA A 1 246 ? 22.353 5.983 -27.823 1.00 75.50 246 ALA A O 1
ATOM 1962 N N . TYR A 1 247 ? 24.356 4.979 -27.973 1.00 78.38 247 TYR A N 1
ATOM 1963 C CA . TYR A 1 247 ? 23.900 3.659 -27.534 1.00 78.38 247 TYR A CA 1
ATOM 1964 C C . TYR A 1 247 ? 23.406 3.672 -26.081 1.00 78.38 247 TYR A C 1
ATOM 1966 O O . TYR A 1 247 ? 22.311 3.189 -25.796 1.00 78.38 247 TYR A O 1
ATOM 1974 N N . GLN A 1 248 ? 24.159 4.284 -25.161 1.00 80.44 248 GLN A N 1
ATOM 1975 C CA . GLN A 1 248 ? 23.742 4.417 -23.761 1.00 80.44 248 GLN A CA 1
ATOM 1976 C C . GLN A 1 248 ? 22.464 5.250 -23.611 1.00 80.44 248 GLN A C 1
ATOM 1978 O O . GLN A 1 248 ? 21.592 4.892 -22.817 1.00 80.44 248 GLN A O 1
ATOM 1983 N N . SER A 1 249 ? 22.335 6.337 -24.378 1.00 81.12 249 SER A N 1
ATOM 1984 C CA . SER A 1 249 ? 21.123 7.162 -24.403 1.00 81.12 249 SER A CA 1
ATOM 1985 C C . SER A 1 249 ? 19.910 6.361 -24.884 1.00 81.12 249 SER A C 1
ATOM 1987 O O . SER A 1 249 ? 18.881 6.337 -24.205 1.00 81.12 249 SER A O 1
ATOM 1989 N N . MET A 1 250 ? 20.045 5.630 -25.993 1.00 82.06 250 MET A N 1
ATOM 1990 C CA . MET A 1 250 ? 18.984 4.781 -26.536 1.00 82.06 250 MET A CA 1
ATOM 1991 C C . MET A 1 250 ? 18.555 3.687 -25.547 1.00 82.06 250 MET A C 1
ATOM 1993 O O . MET A 1 250 ? 17.362 3.566 -25.270 1.00 82.06 250 MET A O 1
ATOM 1997 N N . LEU A 1 251 ? 19.496 2.970 -24.921 1.00 82.00 251 LEU A N 1
ATOM 1998 C CA . LEU A 1 251 ? 19.166 1.991 -23.876 1.00 82.00 251 LEU A CA 1
ATOM 1999 C C . LEU A 1 251 ? 18.502 2.632 -22.649 1.00 82.00 251 LEU A C 1
ATOM 2001 O O . LEU A 1 251 ? 17.640 2.023 -22.013 1.00 82.00 251 LEU A O 1
ATOM 2005 N N . GLY A 1 252 ? 18.869 3.872 -22.317 1.00 83.88 252 GLY A N 1
ATOM 2006 C CA . GLY A 1 252 ? 18.193 4.664 -21.294 1.00 83.88 252 GLY A CA 1
ATOM 2007 C C . GLY A 1 252 ? 16.717 4.902 -21.621 1.00 83.88 252 GLY A C 1
ATOM 2008 O O . GLY A 1 252 ? 15.864 4.692 -20.758 1.00 83.88 252 GLY A O 1
ATOM 2009 N N . HIS A 1 253 ? 16.409 5.277 -22.865 1.00 85.81 253 HIS A N 1
ATOM 2010 C CA . HIS A 1 253 ? 15.034 5.464 -23.335 1.00 85.81 253 HIS A CA 1
ATOM 2011 C C . HIS A 1 253 ? 14.235 4.158 -23.349 1.00 85.81 253 HIS A C 1
ATOM 2013 O O . HIS A 1 253 ? 13.105 4.136 -22.859 1.00 85.81 253 HIS A O 1
ATOM 2019 N N . VAL A 1 254 ? 14.829 3.070 -23.847 1.00 86.44 254 VAL A N 1
ATOM 2020 C CA . VAL A 1 254 ? 14.217 1.732 -23.839 1.00 86.44 254 VAL A CA 1
ATOM 2021 C C . VAL A 1 254 ? 13.881 1.304 -22.409 1.00 86.44 254 VAL A C 1
ATOM 2023 O O . VAL A 1 254 ? 12.754 0.882 -22.141 1.00 86.44 254 VAL A O 1
ATOM 2026 N N . ARG A 1 255 ? 14.802 1.503 -21.452 1.00 89.69 255 ARG A N 1
ATOM 2027 C CA . ARG A 1 255 ? 14.558 1.209 -20.031 1.00 89.69 255 ARG A CA 1
ATOM 2028 C C . ARG A 1 255 ? 13.379 2.006 -19.475 1.00 89.69 255 ARG A C 1
ATOM 2030 O O . ARG A 1 255 ? 12.498 1.412 -18.861 1.00 89.69 255 ARG A O 1
ATOM 2037 N N . SER A 1 256 ? 13.361 3.327 -19.665 1.00 89.44 256 SER A N 1
ATOM 2038 C CA . SER A 1 256 ? 12.289 4.182 -19.134 1.00 89.44 256 SER A CA 1
ATOM 2039 C C . SER A 1 256 ? 10.925 3.792 -19.706 1.00 89.44 256 SER A C 1
ATOM 2041 O O . SER A 1 256 ? 9.990 3.563 -18.945 1.00 89.44 256 SER A O 1
ATOM 2043 N N . ARG A 1 257 ? 10.838 3.599 -21.028 1.00 90.62 257 ARG A N 1
ATOM 2044 C CA . ARG A 1 257 ? 9.606 3.169 -21.705 1.00 90.62 257 ARG A CA 1
ATOM 2045 C C . ARG A 1 257 ? 9.120 1.801 -21.220 1.00 90.62 257 ARG A C 1
ATOM 2047 O O . ARG A 1 257 ? 7.924 1.604 -21.020 1.00 90.62 257 ARG A O 1
ATOM 2054 N N . THR A 1 258 ? 10.039 0.852 -21.046 1.00 91.56 258 THR A N 1
ATOM 2055 C CA . THR A 1 258 ? 9.716 -0.496 -20.553 1.00 91.56 258 THR A CA 1
ATOM 2056 C C . THR A 1 258 ? 9.228 -0.442 -19.107 1.00 91.56 258 THR A C 1
ATOM 2058 O O . THR A 1 258 ? 8.248 -1.097 -18.771 1.00 91.56 258 THR A O 1
ATOM 2061 N N . SER A 1 259 ? 9.859 0.383 -18.265 1.00 91.69 259 SER A N 1
ATOM 2062 C CA . SER A 1 259 ? 9.456 0.579 -16.871 1.00 91.69 259 SER A CA 1
ATOM 2063 C C . SER A 1 259 ? 8.056 1.191 -16.751 1.00 91.69 259 SER A C 1
ATOM 2065 O O . SER A 1 259 ? 7.254 0.700 -15.966 1.00 91.69 259 SER A O 1
ATOM 2067 N N . GLU A 1 260 ? 7.721 2.207 -17.550 1.00 93.44 260 GLU A N 1
ATOM 2068 C CA . GLU A 1 260 ? 6.375 2.804 -17.558 1.00 93.44 260 GLU A CA 1
ATOM 2069 C C . GLU A 1 260 ? 5.304 1.782 -17.956 1.00 93.44 260 GLU A C 1
ATOM 2071 O O . GLU A 1 260 ? 4.329 1.583 -17.231 1.00 93.44 260 GLU A O 1
ATOM 2076 N N . ARG A 1 261 ? 5.531 1.051 -19.053 1.00 93.88 261 ARG A N 1
ATOM 2077 C CA . ARG A 1 261 ? 4.613 -0.003 -19.510 1.00 93.88 261 ARG A CA 1
ATOM 2078 C C . ARG A 1 261 ? 4.472 -1.141 -18.506 1.00 93.88 261 ARG A C 1
ATOM 2080 O O . ARG A 1 261 ? 3.380 -1.687 -18.369 1.00 93.88 261 ARG A O 1
ATOM 2087 N N . PHE A 1 262 ? 5.555 -1.491 -17.812 1.00 96.00 262 PHE A N 1
ATOM 2088 C CA . PHE A 1 262 ? 5.528 -2.474 -16.735 1.00 96.00 262 PHE A CA 1
ATOM 2089 C C . PHE A 1 262 ? 4.557 -2.051 -15.633 1.00 96.00 262 PHE A C 1
ATOM 2091 O O . PHE A 1 262 ? 3.687 -2.840 -15.274 1.00 96.00 262 PHE A O 1
ATOM 2098 N N . LYS A 1 263 ? 4.646 -0.802 -15.155 1.00 94.50 263 LYS A N 1
ATOM 2099 C CA . LYS A 1 263 ? 3.754 -0.277 -14.107 1.00 94.50 263 LYS A CA 1
ATOM 2100 C C . LYS A 1 263 ? 2.288 -0.323 -14.537 1.00 94.50 263 LYS A C 1
ATOM 2102 O O . LYS A 1 263 ? 1.451 -0.860 -13.820 1.00 94.50 263 LYS A O 1
ATOM 2107 N N . GLU A 1 264 ? 1.985 0.163 -15.741 1.00 94.50 264 GLU A N 1
ATOM 2108 C CA . GLU A 1 264 ? 0.617 0.166 -16.280 1.00 94.50 264 GLU A CA 1
ATOM 2109 C C . GLU A 1 264 ? 0.036 -1.247 -16.432 1.00 94.50 264 GLU A C 1
ATOM 2111 O O . GLU A 1 264 ? -1.117 -1.506 -16.076 1.00 94.50 264 GLU A O 1
ATOM 2116 N N . ALA A 1 265 ? 0.828 -2.173 -16.975 1.00 94.56 265 ALA A N 1
ATOM 2117 C CA . ALA A 1 265 ? 0.410 -3.554 -17.172 1.00 94.56 265 ALA A CA 1
ATOM 2118 C C . ALA A 1 265 ? 0.229 -4.290 -15.840 1.00 94.56 265 ALA A C 1
ATOM 2120 O O . ALA A 1 265 ? -0.733 -5.046 -15.696 1.00 94.56 265 ALA A O 1
ATOM 2121 N N . PHE A 1 266 ? 1.112 -4.042 -14.870 1.00 95.25 266 PHE A N 1
ATOM 2122 C CA . PHE A 1 266 ? 1.032 -4.621 -13.535 1.00 95.25 266 PHE A CA 1
ATOM 2123 C C . PHE A 1 266 ? -0.228 -4.147 -12.802 1.00 95.25 266 PHE A C 1
ATOM 2125 O O . PHE A 1 266 ? -1.030 -4.971 -12.361 1.00 95.25 266 PHE A O 1
ATOM 2132 N N . ASP A 1 267 ? -0.498 -2.840 -12.796 1.00 92.50 267 ASP A N 1
ATOM 2133 C CA . ASP A 1 267 ? -1.728 -2.280 -12.225 1.00 92.50 267 ASP A CA 1
ATOM 2134 C C . ASP A 1 267 ? -2.988 -2.849 -12.886 1.00 92.50 267 ASP A C 1
ATOM 2136 O O . ASP A 1 267 ? -3.985 -3.145 -12.218 1.00 92.50 267 ASP A O 1
ATOM 2140 N N . LYS A 1 268 ? -2.965 -3.019 -14.212 1.00 93.38 268 LYS A N 1
ATOM 2141 C CA . LYS A 1 268 ? -4.079 -3.614 -14.955 1.00 93.38 268 LYS A CA 1
ATOM 2142 C C . LYS A 1 268 ? -4.282 -5.087 -14.596 1.00 93.38 268 LYS A C 1
ATOM 2144 O O . LYS A 1 268 ? -5.429 -5.512 -14.474 1.00 93.38 268 LYS A O 1
ATOM 2149 N N . ALA A 1 269 ? -3.206 -5.852 -14.417 1.00 93.12 269 ALA A N 1
ATOM 2150 C CA . ALA A 1 269 ? -3.275 -7.254 -14.016 1.00 93.12 269 ALA A CA 1
ATOM 2151 C C . ALA A 1 269 ? -3.891 -7.409 -12.617 1.00 93.12 269 ALA A C 1
ATOM 2153 O O . ALA A 1 269 ? -4.785 -8.237 -12.437 1.00 93.12 269 ALA A O 1
ATOM 2154 N N . LEU A 1 270 ? -3.494 -6.555 -11.667 1.00 91.00 270 LEU A N 1
ATOM 2155 C CA . LEU A 1 270 ? -4.062 -6.537 -10.316 1.00 91.00 270 LEU A CA 1
ATOM 2156 C C . LEU A 1 270 ? -5.552 -6.167 -10.329 1.00 91.00 270 LEU A C 1
ATOM 2158 O O . LEU A 1 270 ? -6.369 -6.843 -9.709 1.00 91.00 270 LEU A O 1
ATOM 2162 N N . LYS A 1 271 ? -5.942 -5.137 -11.094 1.00 90.12 271 LYS A N 1
ATOM 2163 C CA . LYS A 1 271 ? -7.361 -4.761 -11.268 1.00 90.12 271 LYS A CA 1
ATOM 2164 C C . LYS A 1 271 ? -8.183 -5.841 -11.977 1.00 90.12 271 LYS A C 1
ATOM 2166 O O . LYS A 1 271 ? -9.388 -5.920 -11.770 1.00 90.12 271 LYS A O 1
ATOM 2171 N N . GLY A 1 272 ? -7.541 -6.666 -12.803 1.00 85.62 272 GLY A N 1
ATOM 2172 C CA . GLY A 1 272 ? -8.149 -7.805 -13.490 1.00 85.62 272 GLY A CA 1
ATOM 2173 C C . GLY A 1 272 ? -8.397 -9.029 -12.604 1.00 85.62 272 GLY A C 1
ATOM 2174 O O . GLY A 1 272 ? -8.848 -10.046 -13.122 1.00 85.62 272 GLY A O 1
ATOM 2175 N N . GLY A 1 273 ? -8.098 -8.955 -11.300 1.00 83.88 273 GLY A N 1
ATOM 2176 C CA . GLY A 1 273 ? -8.314 -10.050 -10.350 1.00 83.88 273 GLY A CA 1
ATOM 2177 C C . GLY A 1 273 ? -7.240 -11.137 -10.393 1.00 83.88 273 GLY A C 1
ATOM 2178 O O . GLY A 1 273 ? -7.448 -12.226 -9.865 1.00 83.88 273 GLY A O 1
ATOM 2179 N N . LYS A 1 274 ? -6.094 -10.872 -11.029 1.00 86.06 274 LYS A N 1
ATOM 2180 C CA . LYS A 1 274 ? -4.954 -11.789 -11.008 1.00 86.06 274 LYS A CA 1
ATOM 2181 C C . LYS A 1 274 ? -4.272 -11.723 -9.636 1.00 86.06 274 LYS A C 1
ATOM 2183 O O . LYS A 1 274 ? -4.051 -10.626 -9.125 1.00 86.06 274 LYS A O 1
ATOM 2188 N N . GLY A 1 275 ? -3.922 -12.880 -9.066 1.00 87.12 275 GLY A N 1
ATOM 2189 C CA . GLY A 1 275 ? -3.188 -12.958 -7.796 1.00 87.12 275 GLY A CA 1
ATOM 2190 C C . GLY A 1 275 ? -1.868 -12.182 -7.856 1.00 87.12 275 GLY A C 1
ATOM 2191 O O . GLY A 1 275 ? -1.208 -12.165 -8.899 1.00 87.12 275 GLY A O 1
ATOM 2192 N N . PHE A 1 276 ? -1.497 -11.521 -6.756 1.00 91.50 276 PHE A N 1
ATOM 2193 C CA . PHE A 1 276 ? -0.392 -10.556 -6.727 1.00 91.50 276 PHE A CA 1
ATOM 2194 C C . PHE A 1 276 ? 0.944 -11.176 -7.158 1.00 91.50 276 PHE A C 1
ATOM 2196 O O . PHE A 1 276 ? 1.609 -10.638 -8.044 1.00 91.50 276 PHE A O 1
ATOM 2203 N N . ALA A 1 277 ? 1.306 -12.325 -6.584 1.00 89.69 277 ALA A N 1
ATOM 2204 C CA . ALA A 1 277 ? 2.522 -13.059 -6.924 1.00 89.69 277 ALA A CA 1
ATOM 2205 C C . ALA A 1 277 ? 2.594 -13.440 -8.410 1.00 89.69 277 ALA A C 1
ATOM 2207 O O . ALA A 1 277 ? 3.563 -13.115 -9.097 1.00 89.69 277 ALA A O 1
ATOM 2208 N N . VAL A 1 278 ? 1.518 -14.031 -8.938 1.00 90.94 278 VAL A N 1
ATOM 2209 C CA . VAL A 1 278 ? 1.430 -14.443 -10.348 1.00 90.94 278 VAL A CA 1
ATOM 2210 C C . VAL A 1 278 ? 1.507 -13.230 -11.278 1.00 90.94 278 VAL A C 1
ATOM 2212 O O . VAL A 1 278 ? 2.167 -13.269 -12.311 1.00 90.94 278 VAL A O 1
ATOM 2215 N N . ALA A 1 279 ? 0.852 -12.121 -10.924 1.00 93.75 279 ALA A N 1
ATOM 2216 C CA . ALA A 1 279 ? 0.946 -10.882 -11.689 1.00 93.75 279 ALA A CA 1
ATOM 2217 C C . ALA A 1 279 ? 2.377 -10.323 -11.691 1.00 93.75 279 ALA A C 1
ATOM 2219 O O . ALA A 1 279 ? 2.861 -9.905 -12.741 1.00 93.75 279 ALA A O 1
ATOM 2220 N N . ALA A 1 280 ? 3.060 -10.339 -10.543 1.00 93.25 280 ALA A N 1
ATOM 2221 C CA . ALA A 1 280 ? 4.420 -9.829 -10.414 1.00 93.25 280 ALA A CA 1
ATOM 2222 C C . ALA A 1 280 ? 5.413 -10.670 -11.224 1.00 93.25 280 ALA A C 1
ATOM 2224 O O . ALA A 1 280 ? 6.225 -10.106 -11.963 1.00 93.25 280 ALA A O 1
ATOM 2225 N N . GLN A 1 281 ? 5.318 -12.000 -11.138 1.00 91.75 281 GLN A N 1
ATOM 2226 C CA . GLN A 1 281 ? 6.177 -12.913 -11.884 1.00 91.75 281 GLN A CA 1
ATOM 2227 C C . GLN A 1 281 ? 5.952 -12.784 -13.394 1.00 91.75 281 GLN A C 1
ATOM 2229 O O . GLN A 1 281 ? 6.899 -12.488 -14.123 1.00 91.75 281 GLN A O 1
ATOM 2234 N N . ASP A 1 282 ? 4.705 -12.900 -13.858 1.00 93.25 282 ASP A N 1
ATOM 2235 C CA . ASP A 1 282 ? 4.390 -12.870 -15.289 1.00 93.25 282 ASP A CA 1
ATOM 2236 C C . ASP A 1 282 ? 4.756 -11.526 -15.928 1.00 93.25 282 ASP A C 1
ATOM 2238 O O . ASP A 1 282 ? 5.316 -11.485 -17.024 1.00 93.25 282 ASP A O 1
ATOM 2242 N N . CYS A 1 283 ? 4.472 -10.406 -15.249 1.00 94.00 283 CYS A N 1
ATOM 2243 C CA . CYS A 1 283 ? 4.877 -9.091 -15.741 1.00 94.00 283 CYS A CA 1
ATOM 2244 C C . CYS A 1 283 ? 6.405 -8.973 -15.785 1.00 94.00 283 CYS A C 1
ATOM 2246 O O . CYS A 1 283 ? 6.949 -8.495 -16.779 1.00 94.00 283 CYS A O 1
ATOM 2248 N N . THR A 1 284 ? 7.112 -9.426 -14.749 1.00 93.00 284 THR A N 1
ATOM 2249 C CA . THR A 1 284 ? 8.578 -9.351 -14.724 1.00 93.00 284 THR A CA 1
ATOM 2250 C C . THR A 1 284 ? 9.184 -10.181 -15.851 1.00 93.00 284 THR A C 1
ATOM 2252 O O . THR A 1 284 ? 9.994 -9.662 -16.614 1.00 93.00 284 THR A O 1
ATOM 2255 N N . GLU A 1 285 ? 8.766 -11.433 -16.025 1.00 93.94 285 GLU A N 1
ATOM 2256 C CA . GLU A 1 285 ? 9.265 -12.301 -17.097 1.00 93.94 285 GLU A CA 1
ATOM 2257 C C . GLU A 1 285 ? 8.975 -11.719 -18.487 1.00 93.94 285 GLU A C 1
ATOM 2259 O O . GLU A 1 285 ? 9.886 -11.612 -19.315 1.00 93.94 285 GLU A O 1
ATOM 2264 N N . PHE A 1 286 ? 7.744 -11.253 -18.720 1.00 94.12 286 PHE A N 1
ATOM 2265 C CA . PHE A 1 286 ? 7.339 -10.656 -19.992 1.00 94.12 286 PHE A CA 1
ATOM 2266 C C . PHE A 1 286 ? 8.179 -9.423 -20.350 1.00 94.12 286 PHE A C 1
ATOM 2268 O O . PHE A 1 286 ? 8.747 -9.347 -21.442 1.00 94.12 286 PHE A O 1
ATOM 2275 N N . PHE A 1 287 ? 8.302 -8.460 -19.431 1.00 93.69 287 PHE A N 1
ATOM 2276 C CA . PHE A 1 287 ? 9.022 -7.217 -19.709 1.00 93.69 287 PHE A CA 1
ATOM 2277 C C . PHE A 1 287 ? 10.543 -7.403 -19.740 1.00 93.69 287 PHE A C 1
ATOM 2279 O O . PHE A 1 287 ? 11.213 -6.701 -20.498 1.00 93.69 287 PHE A O 1
ATOM 2286 N N . MET A 1 288 ? 11.103 -8.367 -18.999 1.00 92.56 288 MET A N 1
ATOM 2287 C CA . MET A 1 288 ? 12.523 -8.719 -19.122 1.00 92.56 288 MET A CA 1
ATOM 2288 C C . MET A 1 288 ? 12.825 -9.375 -20.471 1.00 92.56 288 MET A C 1
ATOM 2290 O O . MET A 1 288 ? 13.840 -9.050 -21.088 1.00 92.56 288 MET A O 1
ATOM 2294 N N . SER A 1 289 ? 11.948 -10.259 -20.956 1.00 90.94 289 SER A N 1
ATOM 2295 C CA . SER A 1 289 ? 12.087 -10.858 -22.287 1.00 90.94 289 SER A CA 1
ATOM 2296 C C . SER A 1 289 ? 11.990 -9.800 -23.386 1.00 90.94 289 SER A C 1
ATOM 2298 O O . SER A 1 289 ? 12.869 -9.727 -24.241 1.00 90.94 289 SER A O 1
ATOM 2300 N N . HIS A 1 290 ? 10.980 -8.929 -23.318 1.00 89.38 290 HIS A N 1
ATOM 2301 C CA . HIS A 1 290 ? 10.790 -7.840 -24.278 1.00 89.38 290 HIS A CA 1
ATOM 2302 C C . HIS A 1 290 ? 11.977 -6.865 -24.289 1.00 89.38 290 HIS A C 1
ATOM 2304 O O . HIS A 1 290 ? 12.427 -6.436 -25.348 1.00 89.38 290 HIS A O 1
ATOM 2310 N N . PHE A 1 291 ? 12.530 -6.533 -23.118 1.00 89.25 291 PHE A N 1
ATOM 2311 C CA . PHE A 1 291 ? 13.728 -5.699 -23.029 1.00 89.25 291 PHE A CA 1
ATOM 2312 C C . PHE A 1 291 ? 14.945 -6.363 -23.687 1.00 89.25 291 PHE A C 1
ATOM 2314 O O . PHE A 1 291 ? 15.710 -5.692 -24.377 1.00 89.25 291 PHE A O 1
ATOM 2321 N N . ASN A 1 292 ? 15.135 -7.673 -23.490 1.00 86.56 292 ASN A N 1
ATOM 2322 C CA . ASN A 1 292 ? 16.237 -8.405 -24.117 1.00 86.56 292 ASN A CA 1
ATOM 2323 C C . ASN A 1 292 ? 16.099 -8.447 -25.646 1.00 86.56 292 ASN A C 1
ATOM 2325 O O . ASN A 1 292 ? 17.107 -8.320 -26.337 1.00 86.56 292 ASN A O 1
ATOM 2329 N N . GLU A 1 293 ? 14.877 -8.590 -26.162 1.00 86.19 293 GLU A N 1
ATOM 2330 C CA . GLU A 1 293 ? 14.584 -8.559 -27.599 1.00 86.19 293 GLU A CA 1
ATOM 2331 C C . GLU A 1 293 ? 14.886 -7.177 -28.202 1.00 86.19 293 GLU A C 1
ATOM 2333 O O . GLU A 1 293 ? 15.684 -7.082 -29.132 1.00 86.19 293 GLU A O 1
ATOM 2338 N N . GLU A 1 294 ? 14.381 -6.090 -27.601 1.00 80.56 294 GLU A N 1
ATOM 2339 C CA . GLU A 1 294 ? 14.688 -4.722 -28.055 1.00 80.56 294 GLU A CA 1
ATOM 2340 C C . GLU A 1 294 ? 16.189 -4.382 -27.942 1.00 80.56 294 GLU A C 1
ATOM 2342 O O . GLU A 1 294 ? 16.720 -3.616 -28.749 1.00 80.56 294 GLU A O 1
ATOM 2347 N N . CYS A 1 295 ? 16.905 -4.956 -26.967 1.00 78.50 295 CYS A N 1
ATOM 2348 C CA . CYS A 1 295 ? 18.357 -4.797 -26.871 1.00 78.50 295 CYS A CA 1
ATOM 2349 C C . CYS A 1 295 ? 19.111 -5.594 -27.941 1.00 78.50 295 CYS A C 1
ATOM 2351 O O . CYS A 1 295 ? 20.150 -5.121 -28.399 1.00 78.50 295 CYS A O 1
ATOM 2353 N N . ALA A 1 296 ? 18.626 -6.777 -28.336 1.00 74.69 296 ALA A N 1
ATOM 2354 C CA . ALA A 1 296 ? 19.275 -7.626 -29.336 1.00 74.69 296 ALA A CA 1
ATOM 2355 C C . ALA A 1 296 ? 19.363 -6.927 -30.702 1.00 74.69 296 ALA A C 1
ATOM 2357 O O . ALA A 1 296 ? 20.403 -6.994 -31.362 1.00 74.69 296 ALA A O 1
ATOM 2358 N N . ASP A 1 297 ? 18.327 -6.167 -31.065 1.00 70.62 297 ASP A N 1
ATOM 2359 C CA . ASP A 1 297 ? 18.280 -5.361 -32.292 1.00 70.62 297 ASP A CA 1
ATOM 2360 C C . ASP A 1 297 ? 19.309 -4.213 -32.311 1.00 70.62 297 ASP A C 1
ATOM 2362 O O . ASP A 1 297 ? 19.682 -3.711 -33.375 1.00 70.62 297 ASP A O 1
ATOM 2366 N N . ALA A 1 298 ? 19.799 -3.802 -31.138 1.00 67.00 298 ALA A N 1
ATOM 2367 C CA . ALA A 1 298 ? 20.738 -2.698 -30.960 1.00 67.00 298 ALA A CA 1
ATOM 2368 C C . ALA A 1 298 ? 22.218 -3.130 -30.857 1.00 67.00 298 ALA A C 1
ATOM 2370 O O . ALA A 1 298 ? 23.100 -2.268 -30.777 1.00 67.00 298 ALA A O 1
ATOM 2371 N N . VAL A 1 299 ? 22.521 -4.436 -30.845 1.00 65.00 299 VAL A N 1
ATOM 2372 C CA . VAL A 1 299 ? 23.882 -4.944 -30.594 1.00 65.00 299 VAL A CA 1
ATOM 2373 C C . VAL A 1 299 ? 24.809 -4.717 -31.791 1.00 65.00 299 VAL A C 1
ATOM 2375 O O . VAL A 1 299 ? 24.594 -5.214 -32.896 1.00 65.00 299 VAL A O 1
ATOM 2378 N N . ILE A 1 300 ? 25.930 -4.032 -31.547 1.00 65.06 300 ILE A N 1
ATOM 2379 C CA . ILE A 1 300 ? 27.037 -3.912 -32.503 1.00 65.06 300 ILE A CA 1
ATOM 2380 C C . ILE A 1 300 ? 28.061 -5.015 -32.209 1.00 65.06 300 ILE A C 1
ATOM 2382 O O . ILE A 1 300 ? 28.805 -4.936 -31.232 1.00 65.06 300 ILE A O 1
ATOM 2386 N N . GLY A 1 301 ? 28.140 -6.028 -33.077 1.00 59.09 301 GLY A N 1
ATOM 2387 C CA . GLY A 1 301 ? 28.986 -7.214 -32.863 1.00 59.09 301 GLY A CA 1
ATOM 2388 C C . GLY A 1 301 ? 30.487 -6.937 -32.673 1.00 59.09 301 GLY A C 1
ATOM 2389 O O . GLY A 1 301 ? 31.172 -7.735 -32.046 1.00 59.09 301 GLY A O 1
ATOM 2390 N N . GLN A 1 302 ? 31.014 -5.807 -33.164 1.00 57.91 302 GLN A N 1
ATOM 2391 C CA . GLN A 1 302 ? 32.421 -5.419 -32.955 1.00 57.91 302 GLN A CA 1
ATOM 2392 C C . GLN A 1 302 ? 32.681 -4.721 -31.612 1.00 57.91 302 GLN A C 1
ATOM 2394 O O . GLN A 1 302 ? 33.833 -4.605 -31.204 1.00 57.91 302 GLN A O 1
ATOM 2399 N N . ALA A 1 303 ? 31.637 -4.221 -30.952 1.00 61.69 303 ALA A N 1
ATOM 2400 C CA . ALA A 1 303 ? 31.759 -3.362 -29.780 1.00 61.69 303 ALA A CA 1
ATOM 2401 C C . ALA A 1 303 ? 31.775 -4.137 -28.454 1.00 61.69 303 ALA A C 1
ATOM 2403 O O . ALA A 1 303 ? 32.240 -3.611 -27.446 1.00 61.69 303 ALA A O 1
ATOM 2404 N N . ASN A 1 304 ? 31.259 -5.375 -28.461 1.00 62.97 304 ASN A N 1
ATOM 2405 C CA . ASN A 1 304 ? 31.091 -6.233 -27.283 1.00 62.97 304 ASN A CA 1
ATOM 2406 C C . ASN A 1 304 ? 30.485 -5.483 -26.076 1.00 62.97 304 ASN A C 1
ATOM 2408 O O . ASN A 1 304 ? 30.920 -5.646 -24.936 1.00 62.97 304 ASN A O 1
ATOM 2412 N N . TRP A 1 305 ? 29.532 -4.582 -26.341 1.00 75.75 305 TRP A N 1
ATOM 2413 C CA . TRP A 1 305 ? 28.885 -3.789 -25.302 1.00 75.75 305 TRP A CA 1
ATOM 2414 C C . TRP A 1 305 ? 27.884 -4.636 -24.534 1.00 75.75 305 TRP A C 1
ATOM 2416 O O . TRP A 1 305 ? 27.014 -5.265 -25.127 1.00 75.75 305 TRP A O 1
ATOM 2426 N N . ASP A 1 306 ? 27.991 -4.597 -23.210 1.00 71.88 306 ASP A N 1
ATOM 2427 C CA . ASP A 1 306 ? 27.168 -5.408 -22.327 1.00 71.88 306 ASP A CA 1
ATOM 2428 C C . ASP A 1 306 ? 25.901 -4.648 -21.871 1.00 71.88 306 ASP A C 1
ATOM 2430 O O . ASP A 1 306 ? 26.010 -3.658 -21.134 1.00 71.88 306 ASP A O 1
ATOM 2434 N N . PRO A 1 307 ? 24.688 -5.075 -22.282 1.00 77.38 307 PRO A N 1
ATOM 2435 C CA . PRO A 1 307 ? 23.435 -4.500 -21.801 1.00 77.38 307 PRO A CA 1
ATOM 2436 C C . PRO A 1 307 ? 23.067 -4.955 -20.375 1.00 77.38 307 PRO A C 1
ATOM 2438 O O . PRO A 1 307 ? 22.124 -4.404 -19.796 1.00 77.38 307 PRO A O 1
ATOM 2441 N N . SER A 1 308 ? 23.795 -5.915 -19.779 1.00 83.50 308 SER A N 1
ATOM 2442 C CA . SER A 1 308 ? 23.478 -6.513 -18.471 1.00 83.50 308 SER A CA 1
ATOM 2443 C C . SER A 1 308 ? 23.269 -5.466 -17.381 1.00 83.50 308 SER A C 1
ATOM 2445 O O . SER A 1 308 ? 22.271 -5.506 -16.672 1.00 83.50 308 SER A O 1
ATOM 2447 N N . ARG A 1 309 ? 24.128 -4.443 -17.307 1.00 85.12 309 ARG A N 1
ATOM 2448 C CA . ARG A 1 309 ? 24.049 -3.404 -16.272 1.00 85.12 309 ARG A CA 1
ATOM 2449 C C . ARG A 1 309 ? 22.734 -2.624 -16.317 1.00 85.12 309 ARG A C 1
ATOM 2451 O O . ARG A 1 309 ? 22.225 -2.210 -15.274 1.00 85.12 309 ARG A O 1
ATOM 2458 N N . ILE A 1 310 ? 22.201 -2.377 -17.515 1.00 85.31 310 ILE A N 1
ATOM 2459 C CA . ILE A 1 310 ? 20.944 -1.639 -17.700 1.00 85.31 310 ILE A CA 1
ATOM 2460 C C . ILE A 1 310 ? 19.756 -2.566 -17.450 1.00 85.31 310 ILE A C 1
ATOM 2462 O O . ILE A 1 310 ? 18.810 -2.145 -16.785 1.00 85.31 310 ILE A O 1
ATOM 2466 N N . ARG A 1 311 ? 19.845 -3.829 -17.877 1.00 88.25 311 ARG A N 1
ATOM 2467 C CA . ARG A 1 311 ? 18.868 -4.876 -17.555 1.00 88.25 311 ARG A CA 1
ATOM 2468 C C . ARG A 1 311 ? 18.745 -5.096 -16.045 1.00 88.25 311 ARG A C 1
ATOM 2470 O O . ARG A 1 311 ? 17.649 -5.077 -15.502 1.00 88.25 311 ARG A O 1
ATOM 2477 N N . ASP A 1 312 ? 19.863 -5.222 -15.341 1.00 89.81 312 ASP A N 1
ATOM 2478 C CA . ASP A 1 312 ? 19.899 -5.423 -13.890 1.00 89.81 312 ASP A CA 1
ATOM 2479 C C . ASP A 1 312 ? 19.404 -4.178 -13.139 1.00 89.81 312 ASP A C 1
ATOM 2481 O O . ASP A 1 312 ? 18.919 -4.261 -12.010 1.00 89.81 312 ASP A O 1
ATOM 2485 N N . LYS A 1 313 ? 19.512 -2.995 -13.755 1.00 91.00 313 LYS A N 1
ATOM 2486 C CA . LYS A 1 313 ? 18.868 -1.784 -13.244 1.00 91.00 313 LYS A CA 1
ATOM 2487 C C . LYS A 1 313 ? 17.353 -1.819 -13.463 1.00 91.00 313 LYS A C 1
ATOM 2489 O O . LYS A 1 313 ? 16.636 -1.558 -12.509 1.00 91.00 313 LYS A O 1
ATOM 2494 N N . LEU A 1 314 ? 16.876 -2.201 -14.651 1.00 92.19 314 LEU A N 1
ATOM 2495 C CA . LEU A 1 314 ? 15.442 -2.382 -14.916 1.00 92.19 314 LEU A CA 1
ATOM 2496 C C . LEU A 1 314 ? 14.817 -3.390 -13.947 1.00 92.19 314 LEU A C 1
ATOM 2498 O O . LEU A 1 314 ? 13.746 -3.130 -13.412 1.00 92.19 314 LEU A O 1
ATOM 2502 N N . LYS A 1 315 ? 15.501 -4.511 -13.690 1.00 93.62 315 LYS A N 1
ATOM 2503 C CA . LYS A 1 315 ? 15.048 -5.531 -12.740 1.00 93.62 315 LYS A CA 1
ATOM 2504 C C . LYS A 1 315 ? 14.907 -4.967 -11.331 1.00 93.62 315 LYS A C 1
ATOM 2506 O O . LYS A 1 315 ? 13.852 -5.107 -10.735 1.00 93.62 315 LYS A O 1
ATOM 2511 N N . ARG A 1 316 ? 15.918 -4.245 -10.840 1.00 93.69 316 ARG A N 1
ATOM 2512 C CA . ARG A 1 316 ? 15.835 -3.575 -9.532 1.00 93.69 316 ARG A CA 1
ATOM 2513 C C . ARG A 1 316 ? 14.720 -2.535 -9.468 1.00 93.69 316 ARG A C 1
ATOM 2515 O O . ARG A 1 316 ? 14.058 -2.446 -8.442 1.00 93.69 316 ARG A O 1
ATOM 2522 N N . ASP A 1 317 ? 14.509 -1.767 -10.537 1.00 92.25 317 ASP A N 1
ATOM 2523 C CA . ASP A 1 317 ? 13.432 -0.773 -10.603 1.00 92.25 317 ASP A CA 1
ATOM 2524 C C . ASP A 1 317 ? 12.045 -1.458 -10.578 1.00 92.25 317 ASP A C 1
ATOM 2526 O O . ASP A 1 317 ? 11.132 -0.977 -9.907 1.00 92.25 317 ASP A O 1
ATOM 2530 N N . ALA A 1 318 ? 11.894 -2.601 -11.259 1.00 93.50 318 ALA A N 1
ATOM 2531 C CA . ALA A 1 318 ? 10.679 -3.419 -11.232 1.00 93.50 318 ALA A CA 1
ATOM 2532 C C . ALA A 1 318 ? 10.444 -4.050 -9.850 1.00 93.50 318 ALA A C 1
ATOM 2534 O O . ALA A 1 318 ? 9.361 -3.894 -9.292 1.00 93.50 318 ALA A O 1
ATOM 2535 N N . ASP A 1 319 ? 11.466 -4.678 -9.263 1.00 93.69 319 ASP A N 1
ATOM 2536 C CA . ASP A 1 319 ? 11.406 -5.292 -7.931 1.00 93.69 319 ASP A CA 1
ATOM 2537 C C . ASP A 1 319 ? 11.069 -4.252 -6.848 1.00 93.69 319 ASP A C 1
ATOM 2539 O O . ASP A 1 319 ? 10.252 -4.509 -5.962 1.00 93.69 319 ASP A O 1
ATOM 2543 N N . ALA A 1 320 ? 11.653 -3.051 -6.938 1.00 94.75 320 ALA A N 1
ATOM 2544 C CA . ALA A 1 320 ? 11.355 -1.942 -6.035 1.00 94.75 320 ALA A CA 1
ATOM 2545 C C . ALA A 1 320 ? 9.897 -1.483 -6.159 1.00 94.75 320 ALA A C 1
ATOM 2547 O O . ALA A 1 320 ? 9.232 -1.282 -5.144 1.00 94.75 320 ALA A O 1
ATOM 2548 N N . HIS A 1 321 ? 9.381 -1.366 -7.386 1.00 94.50 321 HIS A N 1
ATOM 2549 C CA . HIS A 1 321 ? 7.981 -1.016 -7.603 1.00 94.50 321 HIS A CA 1
ATOM 2550 C C . HIS A 1 321 ? 7.028 -2.117 -7.114 1.00 94.50 321 HIS A C 1
ATOM 2552 O O . HIS A 1 321 ? 6.040 -1.817 -6.450 1.00 94.50 321 HIS A O 1
ATOM 2558 N N . ILE A 1 322 ? 7.342 -3.394 -7.356 1.00 94.06 322 ILE A N 1
ATOM 2559 C CA . ILE A 1 322 ? 6.573 -4.523 -6.815 1.00 94.06 322 ILE A CA 1
ATOM 2560 C C . ILE A 1 322 ? 6.546 -4.454 -5.285 1.00 94.06 322 ILE A C 1
ATOM 2562 O O . ILE A 1 322 ? 5.487 -4.625 -4.689 1.00 94.06 322 ILE A O 1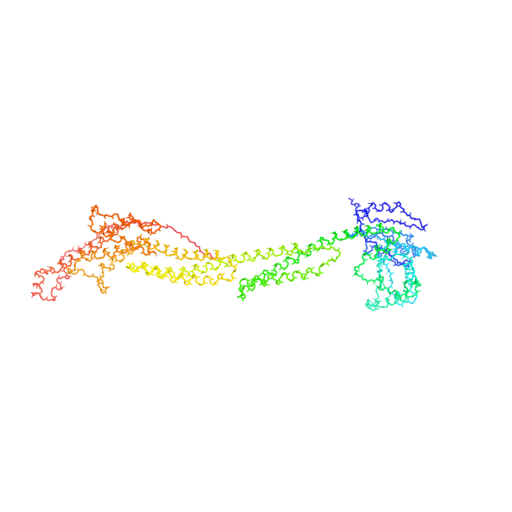
ATOM 2566 N N . ALA A 1 323 ? 7.678 -4.178 -4.631 1.00 92.94 323 ALA A N 1
ATOM 2567 C CA . ALA A 1 323 ? 7.740 -4.057 -3.176 1.00 92.94 323 ALA A CA 1
ATOM 2568 C C . ALA A 1 323 ? 6.904 -2.878 -2.642 1.00 92.94 323 ALA A C 1
ATOM 2570 O O . ALA A 1 323 ? 6.206 -3.030 -1.638 1.00 92.94 323 ALA A O 1
ATOM 2571 N N . GLU A 1 324 ? 6.934 -1.732 -3.325 1.00 94.00 324 GLU A N 1
ATOM 2572 C CA . GLU A 1 324 ? 6.108 -0.562 -3.008 1.00 94.00 324 GLU A CA 1
ATOM 2573 C C . GLU A 1 324 ? 4.611 -0.892 -3.103 1.00 94.00 324 GLU A C 1
ATOM 2575 O O . GLU A 1 324 ? 3.866 -0.687 -2.141 1.00 94.00 324 GLU A O 1
ATOM 2580 N N . VAL A 1 325 ? 4.175 -1.478 -4.224 1.00 93.94 325 VAL A N 1
ATOM 2581 C CA . VAL A 1 325 ? 2.771 -1.860 -4.432 1.00 93.94 325 VAL A CA 1
ATOM 2582 C C . VAL A 1 325 ? 2.353 -2.968 -3.462 1.00 93.94 325 VAL A C 1
ATOM 2584 O O . VAL A 1 325 ? 1.247 -2.910 -2.927 1.00 93.94 325 VAL A O 1
ATOM 2587 N N . ARG A 1 326 ? 3.234 -3.937 -3.166 1.00 92.75 326 ARG A N 1
ATOM 2588 C CA . ARG A 1 326 ? 2.994 -4.976 -2.149 1.00 92.75 326 ARG A CA 1
ATOM 2589 C C . ARG A 1 326 ? 2.691 -4.330 -0.801 1.00 92.75 326 ARG A C 1
ATOM 2591 O O . ARG A 1 326 ? 1.674 -4.642 -0.197 1.00 92.75 326 ARG A O 1
ATOM 2598 N N . SER A 1 327 ? 3.539 -3.407 -0.350 1.00 92.25 327 SER A N 1
ATOM 2599 C CA . SER A 1 327 ? 3.357 -2.698 0.922 1.00 92.25 327 SER A CA 1
ATOM 2600 C C . SER A 1 327 ? 2.033 -1.926 0.965 1.00 92.25 327 SER A C 1
ATOM 2602 O O . SER A 1 327 ? 1.266 -2.057 1.921 1.00 92.25 327 SER A O 1
ATOM 2604 N N . ALA A 1 328 ? 1.713 -1.187 -0.103 1.00 93.19 328 ALA A N 1
ATOM 2605 C CA . ALA A 1 328 ? 0.464 -0.436 -0.206 1.00 93.19 328 ALA A CA 1
ATOM 2606 C C . ALA A 1 328 ? -0.773 -1.350 -0.162 1.00 93.19 328 ALA A C 1
ATOM 2608 O O . ALA A 1 328 ? -1.730 -1.068 0.560 1.00 93.19 328 ALA A O 1
ATOM 2609 N N . LYS A 1 329 ? -0.742 -2.475 -0.885 1.00 91.62 329 LYS A N 1
ATOM 2610 C CA . LYS A 1 329 ? -1.841 -3.447 -0.907 1.00 91.62 329 LYS A CA 1
ATOM 2611 C C . LYS A 1 329 ? -1.997 -4.197 0.406 1.00 91.62 329 LYS A C 1
ATOM 2613 O O . LYS A 1 329 ? -3.121 -4.389 0.856 1.00 91.62 329 LYS A O 1
ATOM 2618 N N . LEU A 1 330 ? -0.902 -4.554 1.067 1.00 92.75 330 LEU A N 1
ATOM 2619 C CA . LEU A 1 330 ? -0.960 -5.147 2.401 1.00 92.75 330 LEU A CA 1
ATOM 2620 C C . LEU A 1 330 ? -1.560 -4.180 3.425 1.00 92.75 330 LEU A C 1
ATOM 2622 O O . LEU A 1 330 ? -2.357 -4.604 4.261 1.00 92.75 330 LEU A O 1
ATOM 2626 N N . ALA A 1 331 ? -1.230 -2.888 3.347 1.00 92.88 331 ALA A N 1
ATOM 2627 C CA . ALA A 1 331 ? -1.850 -1.870 4.191 1.00 92.88 331 ALA A CA 1
ATOM 2628 C C . ALA A 1 331 ? -3.362 -1.751 3.925 1.00 92.88 331 ALA A C 1
ATOM 2630 O O . ALA A 1 331 ? -4.138 -1.706 4.873 1.00 92.88 331 ALA A O 1
ATOM 2631 N N . GLU A 1 332 ? -3.787 -1.767 2.658 1.00 93.56 332 GLU A N 1
ATOM 2632 C CA . GLU A 1 332 ? -5.205 -1.757 2.262 1.00 93.56 332 GLU A CA 1
ATOM 2633 C C . GLU A 1 332 ? -5.970 -2.984 2.788 1.00 93.56 332 GLU A C 1
ATOM 2635 O O . GLU A 1 332 ? -7.051 -2.851 3.359 1.00 93.56 332 GLU A O 1
ATOM 2640 N N . VAL A 1 333 ? -5.401 -4.186 2.655 1.00 92.56 333 VAL A N 1
ATOM 2641 C CA . VAL A 1 333 ? -6.024 -5.412 3.178 1.00 92.56 333 VAL A CA 1
ATOM 2642 C C . VAL A 1 333 ? -6.061 -5.388 4.709 1.00 92.56 333 VAL A C 1
ATOM 2644 O O . VAL A 1 333 ? -7.068 -5.765 5.301 1.00 92.56 333 VAL A O 1
ATOM 2647 N N . THR A 1 334 ? -5.003 -4.906 5.366 1.00 94.31 334 THR A N 1
ATOM 2648 C CA . THR A 1 334 ? -4.963 -4.790 6.833 1.00 94.31 334 THR A CA 1
ATOM 2649 C C . THR A 1 334 ? -6.070 -3.866 7.337 1.00 94.31 334 THR A C 1
ATOM 2651 O O . THR A 1 334 ? -6.851 -4.271 8.195 1.00 94.31 334 THR A O 1
ATOM 2654 N N . THR A 1 335 ? -6.210 -2.669 6.759 1.00 95.31 335 THR A N 1
ATOM 2655 C CA . THR A 1 335 ? -7.248 -1.715 7.179 1.00 95.31 335 THR A CA 1
ATOM 2656 C C . THR A 1 335 ? -8.657 -2.235 6.909 1.00 95.31 335 THR A C 1
ATOM 2658 O O . THR A 1 335 ? -9.534 -2.044 7.745 1.00 95.31 335 THR A O 1
ATOM 2661 N N . LEU A 1 336 ? -8.879 -2.951 5.801 1.00 95.19 336 LEU A N 1
ATOM 2662 C CA . LEU A 1 336 ? -10.164 -3.587 5.494 1.00 95.19 336 LEU A CA 1
ATOM 2663 C C . LEU A 1 336 ? -10.585 -4.609 6.564 1.00 95.19 336 LEU A C 1
ATOM 2665 O O . LEU A 1 336 ? -11.753 -4.672 6.948 1.00 95.19 336 LEU A O 1
ATOM 2669 N N . TYR A 1 337 ? -9.655 -5.441 7.033 1.00 94.06 337 TYR A N 1
ATOM 2670 C CA . TYR A 1 337 ? -9.963 -6.440 8.059 1.00 94.06 337 TYR A CA 1
ATOM 2671 C C . TYR A 1 337 ? -10.040 -5.838 9.466 1.00 94.06 337 TYR A C 1
ATOM 2673 O O . TYR A 1 337 ? -10.845 -6.308 10.273 1.00 94.06 337 TYR A O 1
ATOM 2681 N N . GLU A 1 338 ? -9.288 -4.774 9.754 1.00 94.38 338 GLU A N 1
ATOM 2682 C CA . GLU A 1 338 ? -9.444 -3.980 10.977 1.00 94.38 338 GLU A CA 1
ATOM 2683 C C . GLU A 1 338 ? -10.839 -3.336 11.043 1.00 94.38 338 GLU A C 1
ATOM 2685 O O . GLU A 1 338 ? -11.554 -3.522 12.029 1.00 94.38 338 GLU A O 1
ATOM 2690 N N . THR A 1 339 ? -11.295 -2.660 9.981 1.00 94.81 339 THR A N 1
ATOM 2691 C CA . THR A 1 339 ? -12.632 -2.038 9.955 1.00 94.81 339 THR A CA 1
ATOM 2692 C C . THR A 1 339 ? -13.743 -3.073 10.074 1.00 94.81 339 THR A C 1
ATOM 2694 O O . THR A 1 339 ? -14.645 -2.896 10.892 1.00 94.81 339 THR A O 1
ATOM 2697 N N . LYS A 1 340 ? -13.642 -4.194 9.349 1.00 94.25 340 LYS A N 1
ATOM 2698 C CA . LYS A 1 340 ? -14.596 -5.307 9.448 1.00 94.25 340 LYS A CA 1
ATOM 2699 C C . LYS A 1 340 ? -14.655 -5.893 10.862 1.00 94.25 340 LYS A C 1
ATOM 2701 O O . LYS A 1 340 ? -15.741 -6.177 11.362 1.00 94.25 340 LYS A O 1
ATOM 2706 N N . SER A 1 341 ? -13.503 -6.048 11.519 1.00 93.06 341 SER A N 1
ATOM 2707 C CA . SER A 1 341 ? -13.436 -6.523 12.908 1.00 93.06 341 SER A CA 1
ATOM 2708 C C . SER A 1 341 ? -14.078 -5.520 13.866 1.00 93.06 341 SER A C 1
ATOM 2710 O O . SER A 1 341 ? -14.842 -5.906 14.748 1.00 93.06 341 SER A O 1
ATOM 2712 N N . ASN A 1 342 ? -13.822 -4.224 13.669 1.00 93.94 342 ASN A N 1
ATOM 2713 C CA . ASN A 1 342 ? -14.440 -3.171 14.462 1.00 93.94 342 ASN A CA 1
ATOM 2714 C C . ASN A 1 342 ? -15.966 -3.147 14.287 1.00 93.94 342 ASN A C 1
ATOM 2716 O O . ASN A 1 342 ? -16.679 -3.117 15.282 1.00 93.94 342 ASN A O 1
ATOM 2720 N N . GLU A 1 343 ? -16.484 -3.217 13.061 1.00 93.69 343 GLU A N 1
ATOM 2721 C CA . GLU A 1 343 ? -17.929 -3.250 12.794 1.00 93.69 343 GLU A CA 1
ATOM 2722 C C . GLU A 1 343 ? -18.615 -4.474 13.419 1.00 93.69 343 GLU A C 1
ATOM 2724 O O . GLU A 1 343 ? -19.692 -4.347 14.003 1.00 93.69 343 GLU A O 1
ATOM 2729 N N . ALA A 1 344 ? -17.973 -5.645 13.355 1.00 93.38 344 ALA A N 1
ATOM 2730 C CA . ALA A 1 344 ? -18.506 -6.885 13.916 1.00 93.38 344 ALA A CA 1
ATOM 2731 C C . ALA A 1 344 ? -18.490 -6.919 15.455 1.00 93.38 344 ALA A C 1
ATOM 2733 O O . ALA A 1 344 ? -19.364 -7.536 16.065 1.00 93.38 344 ALA A O 1
ATOM 2734 N N . LEU A 1 345 ? -17.513 -6.265 16.094 1.00 94.88 345 LEU A N 1
ATOM 2735 C CA . LEU A 1 345 ? -17.331 -6.305 17.549 1.00 94.88 345 LEU A CA 1
ATOM 2736 C C . LEU A 1 345 ? -17.958 -5.108 18.270 1.00 94.88 345 LEU A C 1
ATOM 2738 O O . LEU A 1 345 ? -18.592 -5.288 19.306 1.00 94.88 345 LEU A O 1
ATOM 2742 N N . ALA A 1 346 ? -17.813 -3.891 17.743 1.00 93.56 346 ALA A N 1
ATOM 2743 C CA . ALA A 1 346 ? -18.134 -2.649 18.448 1.00 93.56 346 ALA A CA 1
ATOM 2744 C C . ALA A 1 346 ? -19.586 -2.579 18.940 1.00 93.56 346 ALA A C 1
ATOM 2746 O O . ALA A 1 346 ? -19.817 -2.265 20.107 1.00 93.56 346 ALA A O 1
ATOM 2747 N N . GLY A 1 347 ? -20.549 -2.859 18.056 1.00 92.44 347 GLY A N 1
ATOM 2748 C CA . GLY A 1 347 ? -21.978 -2.790 18.371 1.00 92.44 347 GLY A CA 1
ATOM 2749 C C . GLY A 1 347 ? -22.433 -3.889 19.338 1.00 92.44 347 GLY A C 1
ATOM 2750 O O . GLY A 1 347 ? -23.010 -3.574 20.378 1.00 92.44 347 GLY A O 1
ATOM 2751 N N . PRO A 1 348 ? -22.157 -5.176 19.054 1.00 93.75 348 PRO A N 1
ATOM 2752 C CA . PRO A 1 348 ? -22.553 -6.258 19.950 1.00 93.75 348 PRO A CA 1
ATOM 2753 C C . PRO A 1 348 ? -21.883 -6.196 21.330 1.00 93.75 348 PRO A C 1
ATOM 2755 O O . PRO A 1 348 ? -22.523 -6.532 22.321 1.00 93.75 348 PRO A O 1
ATOM 2758 N N . VAL A 1 349 ? -20.625 -5.746 21.422 1.00 93.31 349 VAL A N 1
ATOM 2759 C CA . VAL A 1 349 ? -19.942 -5.561 22.715 1.00 93.31 349 VAL A CA 1
ATOM 2760 C C . VAL A 1 349 ? -20.607 -4.457 23.534 1.00 93.31 349 VAL A C 1
ATOM 2762 O O . VAL A 1 349 ? -20.844 -4.657 24.720 1.00 93.31 349 VAL A O 1
ATOM 2765 N N . GLU A 1 350 ? -20.952 -3.327 22.914 1.00 90.69 350 GLU A N 1
ATOM 2766 C CA . GLU A 1 350 ? -21.701 -2.238 23.560 1.00 90.69 350 GLU A CA 1
ATOM 2767 C C . GLU A 1 350 ? -23.056 -2.742 24.087 1.00 90.69 350 GLU A C 1
ATOM 2769 O O . GLU A 1 350 ? -23.349 -2.600 25.271 1.00 90.69 350 GLU A O 1
ATOM 2774 N N . ALA A 1 351 ? -23.814 -3.480 23.272 1.00 90.62 351 ALA A N 1
ATOM 2775 C CA . ALA A 1 351 ? -25.091 -4.062 23.693 1.00 90.62 351 ALA A CA 1
ATOM 2776 C C . ALA A 1 351 ? -24.961 -5.085 24.844 1.00 90.62 351 ALA A C 1
ATOM 2778 O O . ALA A 1 351 ? -25.824 -5.150 25.720 1.00 90.62 351 ALA A O 1
ATOM 2779 N N . LEU A 1 352 ? -23.894 -5.893 24.866 1.00 90.62 352 LEU A N 1
ATOM 2780 C CA . LEU A 1 352 ? -23.642 -6.843 25.955 1.00 90.62 352 LEU A CA 1
ATOM 2781 C C . LEU A 1 352 ? -23.249 -6.124 27.253 1.00 90.62 352 LEU A C 1
ATOM 2783 O O . LEU A 1 352 ? -23.750 -6.471 28.326 1.00 90.62 352 LEU A O 1
ATOM 2787 N N . LEU A 1 353 ? -22.393 -5.103 27.162 1.00 89.06 353 LEU A N 1
ATOM 2788 C CA . LEU A 1 353 ? -21.992 -4.283 28.309 1.00 89.06 353 LEU A CA 1
ATOM 2789 C C . LEU A 1 353 ? -23.170 -3.487 28.889 1.00 89.06 353 LEU A C 1
ATOM 2791 O O . LEU A 1 353 ? -23.227 -3.285 30.101 1.00 89.06 353 LEU A O 1
ATOM 2795 N N . ASP A 1 354 ? -24.145 -3.109 28.060 1.00 83.94 354 ASP A N 1
ATOM 2796 C CA . ASP A 1 354 ? -25.371 -2.442 28.500 1.00 83.94 354 ASP A CA 1
ATOM 2797 C C . ASP A 1 354 ? -26.226 -3.309 29.437 1.00 83.94 354 ASP A C 1
ATOM 2799 O O . ASP A 1 354 ? -26.803 -2.795 30.400 1.00 83.94 354 ASP A O 1
ATOM 2803 N N . GLY A 1 355 ? -26.294 -4.621 29.189 1.00 80.19 355 GLY A N 1
ATOM 2804 C CA . GLY A 1 355 ? -27.060 -5.560 30.014 1.00 80.19 355 GLY A CA 1
ATOM 2805 C C . GLY A 1 355 ? -26.404 -5.870 31.365 1.00 80.19 355 GLY A C 1
ATOM 2806 O O . GLY A 1 355 ? -27.106 -6.065 32.367 1.00 80.19 355 GLY A O 1
ATOM 2807 N N . ALA A 1 356 ? -25.065 -5.899 31.400 1.00 77.06 356 ALA A N 1
ATOM 2808 C CA . ALA A 1 356 ? -24.228 -6.180 32.572 1.00 77.06 356 ALA A CA 1
ATOM 2809 C C . ALA A 1 356 ? -24.787 -7.303 33.472 1.00 77.06 356 ALA A C 1
ATOM 2811 O O . ALA A 1 356 ? -25.038 -7.105 34.670 1.00 77.06 356 ALA A O 1
ATOM 2812 N N . GLY A 1 357 ? -25.066 -8.456 32.864 1.00 79.06 357 GLY A N 1
ATOM 2813 C CA . GLY A 1 357 ? -25.361 -9.717 33.542 1.00 79.06 357 GLY A CA 1
ATOM 2814 C C . GLY A 1 357 ? -24.092 -10.498 33.895 1.00 79.06 357 GLY A C 1
ATOM 2815 O O . GLY A 1 357 ? -22.986 -10.140 33.479 1.00 79.06 357 GLY A O 1
ATOM 2816 N N . ASP A 1 358 ? -24.255 -11.594 34.631 1.00 77.75 358 ASP A N 1
ATOM 2817 C CA . ASP A 1 358 ? -23.145 -12.474 35.027 1.00 77.75 358 ASP A CA 1
ATOM 2818 C C . ASP A 1 358 ? -22.498 -13.168 33.801 1.00 77.75 358 ASP A C 1
ATOM 2820 O O . ASP A 1 358 ? -21.328 -13.547 33.828 1.00 77.75 358 ASP A O 1
ATOM 2824 N N . ASP A 1 359 ? -23.231 -13.268 32.689 1.00 84.69 359 ASP A N 1
ATOM 2825 C CA . ASP A 1 359 ? -22.820 -13.855 31.410 1.00 84.69 359 ASP A CA 1
ATOM 2826 C C . ASP A 1 359 ? -22.191 -12.854 30.422 1.00 84.69 359 ASP A C 1
ATOM 2828 O O . ASP A 1 359 ? -21.731 -13.264 29.355 1.00 84.69 359 ASP A O 1
ATOM 2832 N N . THR A 1 360 ? -22.094 -11.567 30.780 1.00 87.88 360 THR A N 1
ATOM 2833 C CA . THR A 1 360 ? -21.603 -10.494 29.890 1.00 87.88 360 THR A CA 1
ATOM 2834 C C . THR A 1 360 ? -20.216 -10.795 29.319 1.00 87.88 360 THR A C 1
ATOM 2836 O O . THR A 1 360 ? -20.022 -10.841 28.106 1.00 87.88 360 THR A O 1
ATOM 2839 N N . TRP A 1 361 ? -19.231 -11.032 30.187 1.00 89.50 361 TRP A N 1
ATOM 2840 C CA . TRP A 1 361 ? -17.850 -11.292 29.772 1.00 89.50 361 TRP A CA 1
ATOM 2841 C C . TRP A 1 361 ? -17.655 -12.662 29.095 1.00 89.50 361 TRP A C 1
ATOM 2843 O O . TRP A 1 361 ? -16.944 -12.715 28.088 1.00 89.50 361 TRP A O 1
ATOM 2853 N N . PRO A 1 362 ? -18.301 -13.755 29.553 1.00 90.19 362 PRO A N 1
ATOM 2854 C CA . PRO A 1 362 ? -18.360 -15.007 28.796 1.00 90.19 362 PRO A CA 1
ATOM 2855 C C . PRO A 1 362 ? -18.922 -14.843 27.374 1.00 90.19 362 PRO A C 1
ATOM 2857 O O . PRO A 1 362 ? -18.346 -15.369 26.419 1.00 90.19 362 PRO A O 1
ATOM 2860 N N . ALA A 1 363 ? -20.006 -14.078 27.208 1.00 90.62 363 ALA A N 1
ATOM 2861 C CA . ALA A 1 363 ? -20.604 -13.804 25.904 1.00 90.62 363 ALA A CA 1
ATOM 2862 C C . ALA A 1 363 ? -19.670 -12.974 25.009 1.00 90.62 363 ALA A C 1
ATOM 2864 O O . ALA A 1 363 ? -19.465 -13.333 23.847 1.00 90.62 363 ALA A O 1
ATOM 2865 N N . ILE A 1 364 ? -19.039 -11.926 25.557 1.00 92.12 364 ILE A N 1
ATOM 2866 C CA . ILE A 1 364 ? -18.041 -11.104 24.851 1.00 92.12 364 ILE A CA 1
ATOM 2867 C C . ILE A 1 364 ? -16.856 -11.956 24.394 1.00 92.12 364 ILE A C 1
ATOM 2869 O O . ILE A 1 364 ? -16.396 -11.802 23.268 1.00 92.12 364 ILE A O 1
ATOM 2873 N N . ARG A 1 365 ? -16.380 -12.893 25.217 1.00 91.44 365 ARG A N 1
ATOM 2874 C CA . ARG A 1 365 ? -15.271 -13.782 24.848 1.00 91.44 365 ARG A CA 1
ATOM 2875 C C . ARG A 1 365 ? -15.632 -14.714 23.705 1.00 91.44 365 ARG A C 1
ATOM 2877 O O . ARG A 1 365 ? -14.856 -14.849 22.765 1.00 91.44 365 ARG A O 1
ATOM 2884 N N . LYS A 1 366 ? -16.810 -15.338 23.771 1.00 92.31 366 LYS A N 1
ATOM 2885 C CA . LYS A 1 366 ? -17.295 -16.218 22.704 1.00 92.31 366 LYS A CA 1
ATOM 2886 C C . LYS A 1 366 ? -17.453 -15.453 21.389 1.00 92.31 366 LYS A C 1
ATOM 2888 O O . LYS A 1 366 ? -17.104 -15.976 20.333 1.00 92.31 366 LYS A O 1
ATOM 2893 N N . LEU A 1 367 ? -17.955 -14.219 21.460 1.00 93.00 367 LEU A N 1
ATOM 2894 C CA . LEU A 1 367 ? -18.050 -13.322 20.314 1.00 93.00 367 LEU A CA 1
ATOM 2895 C C . LEU A 1 367 ? -16.660 -12.969 19.767 1.00 93.00 367 LEU A C 1
ATOM 2897 O O . LEU A 1 367 ? -16.413 -13.183 18.585 1.00 93.00 367 LEU A O 1
ATOM 2901 N N . LEU A 1 368 ? -15.752 -12.486 20.622 1.00 93.25 368 LEU A N 1
ATOM 2902 C CA . LEU A 1 368 ? -14.387 -12.123 20.242 1.00 93.25 368 LEU A CA 1
ATOM 2903 C C . LEU A 1 368 ? -13.676 -13.300 19.577 1.00 93.25 368 LEU A C 1
ATOM 2905 O O . LEU A 1 368 ? -13.097 -13.124 18.512 1.00 93.25 368 LEU A O 1
ATOM 2909 N N . GLN A 1 369 ? -13.765 -14.498 20.154 1.00 93.06 369 GLN A N 1
ATOM 2910 C CA . GLN A 1 369 ? -13.158 -15.697 19.591 1.00 93.06 369 GLN A CA 1
ATOM 2911 C C . GLN A 1 369 ? -13.722 -16.018 18.201 1.00 93.06 369 GLN A C 1
ATOM 2913 O O . GLN A 1 369 ? -12.951 -16.157 17.256 1.00 93.06 369 GLN A O 1
ATOM 2918 N N . ARG A 1 370 ? -15.052 -16.059 18.048 1.00 93.00 370 ARG A N 1
ATOM 2919 C CA . ARG A 1 370 ? -15.705 -16.370 16.766 1.00 93.00 370 ARG A CA 1
ATOM 2920 C C . ARG A 1 370 ? -15.338 -15.372 15.669 1.00 93.00 370 ARG A C 1
ATOM 2922 O O . ARG A 1 370 ? -14.988 -15.777 14.559 1.00 93.00 370 ARG A O 1
ATOM 2929 N N . GLU A 1 371 ? -15.443 -14.077 15.960 1.00 9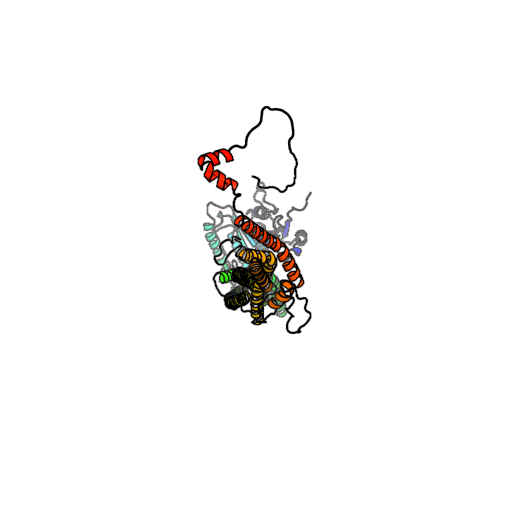2.62 371 GLU A N 1
ATOM 2930 C CA . GLU A 1 371 ? -15.158 -13.028 14.976 1.00 92.62 371 GLU A CA 1
ATOM 2931 C C . GLU A 1 371 ? -13.664 -12.958 14.654 1.00 92.62 371 GLU A C 1
ATOM 2933 O O . GLU A 1 371 ? -13.296 -12.799 13.493 1.00 92.62 371 GLU A O 1
ATOM 2938 N N . THR A 1 372 ? -12.794 -13.164 15.648 1.00 92.25 372 THR A N 1
ATOM 2939 C CA . THR A 1 372 ? -11.341 -13.194 15.434 1.00 92.25 372 THR A CA 1
ATOM 2940 C C . THR A 1 372 ? -10.929 -14.405 14.605 1.00 92.25 372 THR A C 1
ATOM 2942 O O . THR A 1 372 ? -10.154 -14.252 13.670 1.00 92.25 372 THR A O 1
ATOM 2945 N N . GLU A 1 373 ? -11.453 -15.603 14.876 1.00 93.75 373 GLU A N 1
ATOM 2946 C CA . GLU A 1 373 ? -11.169 -16.805 14.075 1.00 93.75 373 GLU A CA 1
ATOM 2947 C C . GLU A 1 373 ? -11.646 -16.636 12.625 1.00 93.75 373 GLU A C 1
ATOM 2949 O O . GLU A 1 373 ? -10.900 -16.919 11.685 1.00 93.75 373 GLU A O 1
ATOM 2954 N N . THR A 1 374 ? -12.853 -16.094 12.437 1.00 93.00 374 THR A N 1
ATOM 2955 C CA . THR A 1 374 ? -13.417 -15.811 11.108 1.00 93.00 374 THR A CA 1
ATOM 2956 C C . THR A 1 374 ? -12.597 -14.751 10.365 1.00 93.00 374 THR A C 1
ATOM 2958 O O . THR A 1 374 ? -12.280 -14.914 9.184 1.00 93.00 374 THR A O 1
ATOM 2961 N N . GLY A 1 375 ? -12.220 -13.672 11.057 1.00 92.19 375 GLY A N 1
ATOM 2962 C CA . GLY A 1 375 ? -11.388 -12.596 10.526 1.00 92.19 375 GLY A CA 1
ATOM 2963 C C . GLY A 1 375 ? -9.988 -13.074 10.153 1.00 92.19 375 GLY A C 1
ATOM 2964 O O . GLY A 1 375 ? -9.529 -12.793 9.050 1.00 92.19 375 GLY A O 1
ATOM 2965 N N . VAL A 1 376 ? -9.340 -13.861 11.017 1.00 93.19 376 VAL A N 1
ATOM 2966 C CA . VAL A 1 376 ? -8.002 -14.428 10.788 1.00 93.19 376 VAL A CA 1
ATOM 2967 C C . VAL A 1 376 ? -8.000 -15.405 9.617 1.00 93.19 376 VAL A C 1
ATOM 2969 O O . VAL A 1 376 ? -7.074 -15.360 8.812 1.00 93.19 376 VAL A O 1
ATOM 2972 N N . LEU A 1 377 ? -9.024 -16.252 9.470 1.00 92.50 377 LEU A N 1
ATOM 2973 C CA . LEU A 1 377 ? -9.116 -17.179 8.340 1.00 92.50 377 LEU A CA 1
ATOM 2974 C C . LEU A 1 377 ? -9.256 -16.430 7.004 1.00 92.50 377 LEU A C 1
ATOM 2976 O O . LEU A 1 377 ? -8.533 -16.724 6.048 1.00 92.50 377 LEU A O 1
ATOM 2980 N N . GLY A 1 378 ? -10.129 -15.419 6.949 1.00 91.88 378 GLY A N 1
ATOM 2981 C CA . GLY A 1 378 ? -10.274 -14.563 5.769 1.00 91.88 378 GLY A CA 1
ATOM 2982 C C . GLY A 1 378 ? -9.006 -13.762 5.461 1.00 91.88 378 GLY A C 1
ATOM 2983 O O . GLY A 1 378 ? -8.553 -13.731 4.317 1.00 91.88 378 GLY A O 1
ATOM 2984 N N . PHE A 1 379 ? -8.392 -13.168 6.485 1.00 93.19 379 PHE A N 1
ATOM 2985 C CA . PHE A 1 379 ? -7.173 -12.375 6.350 1.00 93.19 379 PHE A CA 1
ATOM 2986 C C . PHE A 1 379 ? -5.990 -13.233 5.894 1.00 93.19 379 PHE A C 1
ATOM 2988 O O . PHE A 1 379 ? -5.311 -12.875 4.941 1.00 93.19 379 PHE A O 1
ATOM 2995 N N . SER A 1 380 ? -5.794 -14.413 6.490 1.00 91.62 380 SER A N 1
ATOM 2996 C CA . SER A 1 380 ? -4.746 -15.361 6.092 1.00 91.62 380 SER A CA 1
ATOM 2997 C C . SER A 1 380 ? -4.908 -15.818 4.639 1.00 91.62 380 SER A C 1
ATOM 2999 O O . SER A 1 380 ? -3.928 -15.873 3.897 1.00 91.62 380 SER A O 1
ATOM 3001 N N . THR A 1 381 ? -6.151 -16.055 4.203 1.00 90.12 381 THR A N 1
ATOM 3002 C CA . THR A 1 381 ? -6.454 -16.378 2.801 1.00 90.12 381 THR A CA 1
ATOM 3003 C C . THR A 1 381 ? -6.067 -15.221 1.879 1.00 90.12 381 THR A C 1
ATOM 3005 O O . THR A 1 381 ? -5.366 -15.438 0.897 1.00 90.12 381 THR A O 1
ATOM 3008 N N . ALA A 1 382 ? -6.436 -13.983 2.222 1.00 89.44 382 ALA A N 1
ATOM 3009 C CA . ALA A 1 382 ? -6.078 -12.801 1.435 1.00 89.44 382 ALA A CA 1
ATOM 3010 C C . ALA A 1 382 ? -4.560 -12.531 1.404 1.00 89.44 382 ALA A C 1
ATOM 3012 O O . ALA A 1 382 ? -4.044 -12.039 0.406 1.00 89.44 382 ALA A O 1
ATOM 3013 N N . LEU A 1 383 ? -3.832 -12.867 2.474 1.00 89.88 383 LEU A N 1
ATOM 3014 C CA . LEU A 1 383 ? -2.375 -12.720 2.542 1.00 89.88 383 LEU A CA 1
ATOM 3015 C C . LEU A 1 383 ? -1.617 -13.767 1.711 1.00 89.88 383 LEU A C 1
ATOM 3017 O O . LEU A 1 383 ? -0.470 -13.521 1.337 1.00 89.88 383 LEU A O 1
ATOM 3021 N N . SER A 1 384 ? -2.229 -14.919 1.416 1.00 86.75 384 SER A N 1
ATOM 3022 C CA . SER A 1 384 ? -1.564 -16.014 0.694 1.00 86.75 384 SER A CA 1
ATOM 3023 C C . SER A 1 384 ? -1.095 -15.621 -0.714 1.00 86.75 384 SER A C 1
ATOM 3025 O O . SER A 1 384 ? -0.053 -16.093 -1.164 1.00 86.75 384 SER A O 1
ATOM 3027 N N . ASP A 1 385 ? -1.782 -14.669 -1.352 1.00 86.62 385 ASP A N 1
ATOM 3028 C CA . ASP A 1 385 ? -1.474 -14.190 -2.703 1.00 86.62 385 ASP A CA 1
ATOM 3029 C C . ASP A 1 385 ? -0.196 -13.332 -2.795 1.00 86.62 385 ASP A C 1
ATOM 3031 O O . ASP A 1 385 ? 0.274 -13.051 -3.901 1.00 86.62 385 ASP A O 1
ATOM 3035 N N . PHE A 1 386 ? 0.366 -12.883 -1.664 1.00 85.25 386 PHE A N 1
ATOM 3036 C CA . PHE A 1 386 ? 1.451 -11.889 -1.624 1.00 85.25 386 PHE A CA 1
ATOM 3037 C C . PHE A 1 386 ? 2.869 -12.467 -1.476 1.00 85.25 386 PHE A C 1
ATOM 3039 O O . PHE A 1 386 ? 3.820 -11.677 -1.462 1.00 85.25 386 PHE A O 1
ATOM 3046 N N . GLU A 1 387 ? 3.019 -13.799 -1.393 1.00 78.25 387 GLU A N 1
ATOM 3047 C CA . GLU A 1 387 ? 4.308 -14.507 -1.224 1.00 78.25 387 GLU A CA 1
ATOM 3048 C C . GLU A 1 387 ? 5.181 -13.899 -0.114 1.00 78.25 387 GLU A C 1
ATOM 3050 O O . GLU A 1 387 ? 6.308 -13.447 -0.324 1.00 78.25 387 GLU A O 1
ATOM 3055 N N . MET A 1 388 ? 4.619 -13.832 1.091 1.00 82.62 388 MET A N 1
ATOM 3056 C CA . MET A 1 388 ? 5.310 -13.309 2.267 1.00 82.62 388 MET A CA 1
ATOM 3057 C C . MET A 1 388 ? 6.017 -14.417 3.042 1.00 82.62 388 MET A C 1
ATOM 3059 O O . MET A 1 388 ? 5.617 -15.581 2.987 1.00 82.62 388 MET A O 1
ATOM 3063 N N . ASP A 1 389 ? 7.037 -14.041 3.812 1.00 86.00 389 ASP A N 1
ATOM 3064 C CA . ASP A 1 389 ? 7.623 -14.945 4.789 1.00 86.00 389 ASP A CA 1
ATOM 3065 C C . ASP A 1 389 ? 6.598 -15.315 5.870 1.00 86.00 389 ASP A C 1
ATOM 3067 O O . ASP A 1 389 ? 5.735 -14.521 6.261 1.00 86.00 389 ASP A O 1
ATOM 3071 N N . GLU A 1 390 ? 6.692 -16.555 6.344 1.00 86.38 390 GLU A N 1
ATOM 3072 C CA . GLU A 1 390 ? 5.759 -17.108 7.324 1.00 86.38 390 GLU A CA 1
ATOM 3073 C C . GLU A 1 390 ? 5.734 -16.274 8.613 1.00 86.38 390 GLU A C 1
ATOM 3075 O O . GLU A 1 390 ? 4.660 -15.980 9.132 1.00 86.38 390 GLU A O 1
ATOM 3080 N N . GLN A 1 391 ? 6.895 -15.770 9.043 1.00 89.12 391 GLN A N 1
ATOM 3081 C CA . GLN A 1 391 ? 7.019 -14.931 10.231 1.00 89.12 391 GLN A CA 1
ATOM 3082 C C . GLN A 1 391 ? 6.295 -13.582 10.082 1.00 89.12 391 GLN A C 1
ATOM 3084 O O . GLN A 1 391 ? 5.604 -13.150 11.004 1.00 89.12 391 GLN A O 1
ATOM 3089 N N . ALA A 1 392 ? 6.433 -12.891 8.950 1.00 88.25 392 ALA A N 1
ATOM 3090 C CA . ALA A 1 392 ? 5.756 -11.622 8.699 1.00 88.25 392 ALA A CA 1
ATOM 3091 C C . ALA A 1 392 ? 4.243 -11.805 8.602 1.00 88.25 392 ALA A C 1
ATOM 3093 O O . ALA A 1 392 ? 3.493 -10.975 9.122 1.00 88.25 392 ALA A O 1
ATOM 3094 N N . ARG A 1 393 ? 3.792 -12.904 7.987 1.00 88.62 393 ARG A N 1
ATOM 3095 C CA . ARG A 1 393 ? 2.374 -13.269 7.943 1.00 88.62 393 ARG A CA 1
ATOM 3096 C C . ARG A 1 393 ? 1.829 -13.512 9.352 1.00 88.62 393 ARG A C 1
ATOM 3098 O O . ARG A 1 393 ? 0.789 -12.955 9.697 1.00 88.62 393 ARG A O 1
ATOM 3105 N N . ASP A 1 394 ? 2.552 -14.255 10.184 1.00 90.25 394 ASP A N 1
ATOM 3106 C CA . ASP A 1 394 ? 2.152 -14.525 11.567 1.00 90.25 394 ASP A CA 1
ATOM 3107 C C . ASP A 1 394 ? 2.134 -13.248 12.419 1.00 90.25 394 ASP A C 1
ATOM 3109 O O . ASP A 1 394 ? 1.190 -13.027 13.179 1.00 90.25 394 ASP A O 1
ATOM 3113 N N . ASN A 1 395 ? 3.105 -12.350 12.222 1.00 93.19 395 ASN A N 1
ATOM 3114 C CA . ASN A 1 395 ? 3.134 -11.032 12.862 1.00 93.19 395 ASN A CA 1
ATOM 3115 C C . ASN A 1 395 ? 1.947 -10.148 12.430 1.00 93.19 395 ASN A C 1
ATOM 3117 O O . ASN A 1 395 ? 1.415 -9.375 13.225 1.00 93.19 395 ASN A O 1
ATOM 3121 N N . MET A 1 396 ? 1.513 -10.216 11.168 1.00 92.56 396 MET A N 1
ATOM 3122 C CA . MET A 1 396 ? 0.318 -9.494 10.711 1.00 92.56 396 MET A CA 1
ATOM 3123 C C . MET A 1 396 ? -0.957 -10.082 11.314 1.00 92.56 396 MET A C 1
ATOM 3125 O O . MET A 1 396 ? -1.837 -9.340 11.751 1.00 92.56 396 MET A O 1
ATOM 3129 N N . VAL A 1 397 ? -1.049 -11.409 11.385 1.00 93.06 397 VAL A N 1
ATOM 3130 C CA . VAL A 1 397 ? -2.173 -12.101 12.022 1.00 93.06 397 VAL A CA 1
ATOM 3131 C C . VAL A 1 397 ? -2.243 -11.776 13.517 1.00 93.06 397 VAL A C 1
ATOM 3133 O O . VAL A 1 397 ? -3.337 -11.529 14.022 1.00 93.06 397 VAL A O 1
ATOM 3136 N N . SER A 1 398 ? -1.112 -11.728 14.230 1.00 93.56 398 SER A N 1
ATOM 3137 C CA . SER A 1 398 ? -1.092 -11.338 15.645 1.00 93.56 398 SER A CA 1
ATOM 3138 C C . SER A 1 398 ? -1.555 -9.895 15.831 1.00 93.56 398 SER A C 1
ATOM 3140 O O . SER A 1 398 ? -2.405 -9.645 16.675 1.00 93.56 398 SER A O 1
ATOM 3142 N N . ARG A 1 399 ? -1.115 -8.968 14.969 1.00 94.31 399 ARG A N 1
ATOM 3143 C CA . ARG A 1 399 ? -1.582 -7.573 14.991 1.00 94.31 399 ARG A CA 1
ATOM 3144 C C . ARG A 1 399 ? -3.093 -7.450 14.803 1.00 94.31 399 ARG A C 1
ATOM 3146 O O . ARG A 1 399 ? -3.709 -6.632 15.476 1.00 94.31 399 ARG A O 1
ATOM 3153 N N . LEU A 1 400 ? -3.698 -8.258 13.929 1.00 94.00 400 LEU A N 1
ATOM 3154 C CA . LEU A 1 400 ? -5.154 -8.268 13.757 1.00 94.00 400 LEU A CA 1
ATOM 3155 C C . LEU A 1 400 ? -5.871 -8.794 15.012 1.00 94.00 400 LEU A C 1
ATOM 3157 O O . LEU A 1 400 ? -6.897 -8.243 15.408 1.00 94.00 400 LEU A O 1
ATOM 3161 N N . LYS A 1 401 ? -5.323 -9.828 15.666 1.00 93.56 401 LYS A N 1
ATOM 3162 C CA . LYS A 1 401 ? -5.846 -10.340 16.946 1.00 93.56 401 LYS A CA 1
ATOM 3163 C C . LYS A 1 401 ? -5.752 -9.284 18.050 1.00 93.56 401 LYS A C 1
ATOM 3165 O O . LYS A 1 401 ? -6.738 -9.044 18.744 1.00 93.56 401 LYS A O 1
ATOM 3170 N N . ASP A 1 402 ? -4.607 -8.616 18.157 1.00 92.88 402 ASP A N 1
ATOM 3171 C CA . ASP A 1 402 ? -4.371 -7.539 19.121 1.00 92.88 402 ASP A CA 1
ATOM 3172 C C . ASP A 1 402 ? -5.305 -6.350 18.859 1.00 92.88 402 ASP A C 1
ATOM 3174 O O . ASP A 1 402 ? -5.846 -5.766 19.797 1.00 92.88 402 ASP A O 1
ATOM 3178 N N . TYR A 1 403 ? -5.559 -6.018 17.587 1.00 94.25 403 TYR A N 1
ATOM 3179 C CA . TYR A 1 403 ? -6.527 -4.992 17.203 1.00 94.25 403 TYR A CA 1
ATOM 3180 C C . TYR A 1 403 ? -7.947 -5.367 17.642 1.00 94.25 403 TYR A C 1
ATOM 3182 O O . TYR A 1 403 ? -8.622 -4.561 18.281 1.00 94.25 403 TYR A O 1
ATOM 3190 N N . ALA A 1 404 ? -8.396 -6.594 17.354 1.00 93.94 404 ALA A N 1
ATOM 3191 C CA . ALA A 1 404 ? -9.716 -7.077 17.758 1.00 93.94 404 ALA A CA 1
ATOM 3192 C C . ALA A 1 404 ? -9.895 -7.039 19.287 1.00 93.94 404 ALA A C 1
ATOM 3194 O O . ALA A 1 404 ? -10.921 -6.569 19.784 1.00 93.94 404 ALA A O 1
ATOM 3195 N N . GLN A 1 405 ? -8.872 -7.454 20.040 1.00 92.69 405 GLN A N 1
ATOM 3196 C CA . GLN A 1 405 ? -8.849 -7.308 21.494 1.00 92.69 405 GLN A CA 1
ATOM 3197 C C . GLN A 1 405 ? -8.903 -5.828 21.911 1.00 92.69 405 GLN A C 1
ATOM 3199 O O . GLN A 1 405 ? -9.715 -5.453 22.758 1.00 92.69 405 GLN A O 1
ATOM 3204 N N . GLY A 1 406 ? -8.104 -4.972 21.273 1.00 92.12 406 GLY A N 1
ATOM 3205 C CA . GLY A 1 406 ? -8.072 -3.532 21.515 1.00 92.12 406 GLY A CA 1
ATOM 3206 C C . GLY A 1 406 ? -9.420 -2.840 21.289 1.00 92.12 406 GLY A C 1
ATOM 3207 O O . GLY A 1 406 ? -9.769 -1.941 22.054 1.00 92.12 406 GLY A O 1
ATOM 3208 N N . VAL A 1 407 ? -10.218 -3.282 20.309 1.00 93.31 407 VAL A N 1
ATOM 3209 C CA . VAL A 1 407 ? -11.592 -2.789 20.086 1.00 93.31 407 VAL A CA 1
ATOM 3210 C C . VAL A 1 407 ? -12.475 -3.074 21.301 1.00 93.31 407 VAL A C 1
ATOM 3212 O O . VAL A 1 407 ? -13.170 -2.176 21.785 1.00 93.31 407 VAL A O 1
ATOM 3215 N N . VAL A 1 408 ? -12.425 -4.299 21.835 1.00 92.81 408 VAL A N 1
ATOM 3216 C CA . VAL A 1 408 ? -13.191 -4.680 23.032 1.00 92.81 408 VAL A CA 1
ATOM 3217 C C . VAL A 1 408 ? -12.738 -3.867 24.243 1.00 92.81 408 VAL A C 1
ATOM 3219 O O . VAL A 1 408 ? -13.572 -3.328 24.970 1.00 92.81 408 VAL A O 1
ATOM 3222 N N . GLU A 1 409 ? -11.427 -3.724 24.443 1.00 91.44 409 GLU A N 1
ATOM 3223 C CA . GLU A 1 409 ? -10.876 -2.936 25.548 1.00 91.44 409 GLU A CA 1
ATOM 3224 C C . GLU A 1 409 ? -11.258 -1.454 25.453 1.00 91.44 409 GLU A C 1
ATOM 3226 O O . GLU A 1 409 ? -11.609 -0.835 26.460 1.00 91.44 409 GLU A O 1
ATOM 3231 N N . ALA A 1 410 ? -11.227 -0.873 24.251 1.00 91.56 410 ALA A N 1
ATOM 3232 C CA . ALA A 1 410 ? -11.632 0.507 24.012 1.00 91.56 410 ALA A CA 1
ATOM 3233 C C . ALA A 1 410 ? -13.120 0.713 24.319 1.00 91.56 410 ALA A C 1
ATOM 3235 O O . ALA A 1 410 ? -13.480 1.663 25.017 1.00 91.56 410 ALA A O 1
ATOM 3236 N N . LYS A 1 411 ? -13.984 -0.201 23.863 1.00 91.44 411 LYS A N 1
ATOM 3237 C CA . LYS A 1 411 ? -15.423 -0.148 24.148 1.00 91.44 411 LYS A CA 1
ATOM 3238 C C . LYS A 1 411 ? -15.726 -0.313 25.631 1.00 91.44 411 LYS A C 1
ATOM 3240 O O . LYS A 1 411 ? -16.481 0.481 26.187 1.00 91.44 411 LYS A O 1
ATOM 3245 N N . ALA A 1 412 ? -15.054 -1.243 26.300 1.00 90.69 412 ALA A N 1
ATOM 3246 C CA . ALA A 1 412 ? -15.181 -1.420 27.740 1.00 90.69 412 ALA A CA 1
ATOM 3247 C C . ALA A 1 412 ? -14.770 -0.159 28.525 1.00 90.69 412 ALA A C 1
ATOM 3249 O O . ALA A 1 412 ? -15.447 0.216 29.481 1.00 90.69 412 ALA A O 1
ATOM 3250 N N . LYS A 1 413 ? -13.713 0.546 28.094 1.00 90.44 413 LYS A N 1
ATOM 3251 C CA . LYS A 1 413 ? -13.299 1.834 28.685 1.00 90.44 413 LYS A CA 1
ATOM 3252 C C . LYS A 1 413 ? -14.350 2.929 28.501 1.00 90.44 413 LYS A C 1
ATOM 3254 O O . LYS A 1 413 ? -14.618 3.667 29.449 1.00 90.44 413 LYS A O 1
ATOM 3259 N N . VAL A 1 414 ? -14.955 3.029 27.316 1.00 90.44 414 VAL A N 1
ATOM 3260 C CA . VAL A 1 414 ? -16.028 4.002 27.046 1.00 90.44 414 VAL A CA 1
ATOM 3261 C C . VAL A 1 414 ? -17.232 3.743 27.953 1.00 90.44 414 VAL A C 1
ATOM 3263 O O . VAL A 1 414 ? -17.710 4.671 28.606 1.00 90.44 414 VAL A O 1
ATOM 3266 N N . GLU A 1 415 ? -17.679 2.491 28.067 1.00 88.62 415 GLU A N 1
ATOM 3267 C CA . GLU A 1 415 ? -18.806 2.148 28.941 1.00 88.62 415 GLU A CA 1
ATOM 3268 C C . GLU A 1 415 ? -18.489 2.311 30.427 1.00 88.62 415 GLU A C 1
ATOM 3270 O O . GLU A 1 415 ? -19.334 2.773 31.196 1.00 88.62 415 GLU A O 1
ATOM 3275 N N . ALA A 1 416 ? -17.261 2.002 30.852 1.00 88.50 416 ALA A N 1
ATOM 3276 C CA . ALA A 1 416 ? -16.830 2.236 32.226 1.00 88.50 416 ALA A CA 1
ATOM 3277 C C . ALA A 1 416 ? -16.891 3.729 32.595 1.00 88.50 416 ALA A C 1
ATOM 3279 O O . ALA A 1 416 ? -17.252 4.071 33.720 1.00 88.50 416 ALA A O 1
ATOM 3280 N N . GLY A 1 417 ? -16.633 4.632 31.641 1.00 87.62 417 GLY A N 1
ATOM 3281 C CA . GLY A 1 417 ? -16.835 6.074 31.824 1.00 87.62 417 GLY A CA 1
ATOM 3282 C C . GLY A 1 417 ? -18.303 6.471 32.034 1.00 87.62 417 GLY A C 1
ATOM 3283 O O . GLY A 1 417 ? -18.588 7.455 32.716 1.00 87.62 417 GLY A O 1
ATOM 3284 N N . ARG A 1 418 ? -19.250 5.685 31.506 1.00 88.94 418 ARG A N 1
ATOM 3285 C CA . ARG A 1 418 ? -20.704 5.898 31.631 1.00 88.94 418 ARG A CA 1
ATOM 3286 C C . ARG A 1 418 ? -21.338 5.148 32.805 1.00 88.94 418 ARG A C 1
ATOM 3288 O O . ARG A 1 418 ? -22.550 5.245 33.010 1.00 88.94 418 ARG A O 1
ATOM 3295 N N . VAL A 1 419 ? -20.538 4.448 33.612 1.00 90.81 419 VAL A N 1
ATOM 3296 C CA . VAL A 1 419 ? -21.010 3.533 34.663 1.00 90.81 419 VAL A CA 1
ATOM 3297 C C . VAL A 1 419 ? -21.984 4.18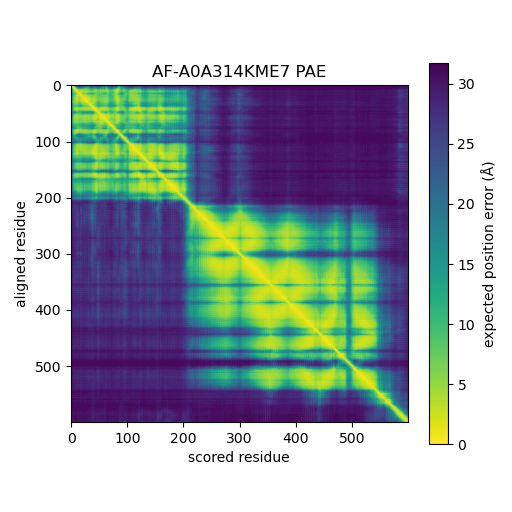5 35.645 1.00 90.81 419 VAL A C 1
ATOM 3299 O O . VAL A 1 419 ? -22.992 3.578 35.986 1.00 90.81 419 VAL A O 1
ATOM 3302 N N . LEU A 1 420 ? -21.747 5.434 36.065 1.00 90.38 420 LEU A N 1
ATOM 3303 C CA . LEU A 1 420 ? -22.598 6.107 37.052 1.00 90.38 420 LEU A CA 1
ATOM 3304 C C . LEU A 1 420 ? -24.016 6.339 36.520 1.00 90.38 420 LEU A C 1
ATOM 3306 O O . LEU A 1 420 ? -24.990 6.093 37.230 1.00 90.38 420 LEU A O 1
ATOM 3310 N N . VAL A 1 421 ? -24.125 6.794 35.269 1.00 90.25 421 VAL A N 1
ATOM 3311 C CA . VAL A 1 421 ? -25.415 7.037 34.609 1.00 90.25 421 VAL A CA 1
ATOM 3312 C C . VAL A 1 421 ? -26.172 5.718 34.486 1.00 90.25 421 VAL A C 1
ATOM 3314 O O . VAL A 1 421 ? -27.302 5.610 34.951 1.00 90.25 421 VAL A O 1
ATOM 3317 N N . ARG A 1 422 ? -25.503 4.667 34.000 1.00 88.00 422 ARG A N 1
ATOM 3318 C CA . ARG A 1 422 ? -26.117 3.341 33.846 1.00 88.00 422 ARG A CA 1
ATOM 3319 C C . ARG A 1 422 ? -26.524 2.707 35.174 1.00 88.00 422 ARG A C 1
ATOM 3321 O O . ARG A 1 422 ? -27.590 2.103 35.271 1.00 88.00 422 ARG A O 1
ATOM 3328 N N . MET A 1 423 ? -25.729 2.886 36.229 1.00 91.12 423 MET A N 1
ATOM 3329 C CA . MET A 1 423 ? -26.092 2.450 37.579 1.00 91.12 423 MET A CA 1
ATOM 3330 C C . MET A 1 423 ? -27.375 3.126 38.071 1.00 91.12 423 MET A C 1
ATOM 3332 O O . MET A 1 423 ? -28.184 2.464 38.728 1.00 91.12 423 MET A O 1
ATOM 3336 N N . LYS A 1 424 ? -27.567 4.418 37.767 1.00 91.06 424 LYS A N 1
ATOM 3337 C CA . LYS A 1 424 ? -28.778 5.179 38.113 1.00 91.06 424 LYS A CA 1
ATOM 3338 C C . LYS A 1 424 ? -29.985 4.758 37.290 1.00 91.06 424 LYS A C 1
ATOM 3340 O O . LYS A 1 424 ? -31.066 4.642 37.863 1.00 91.06 424 LYS A O 1
ATOM 3345 N N . ASP A 1 425 ? -29.813 4.484 36.004 1.00 89.75 425 ASP A N 1
ATOM 3346 C CA . ASP A 1 425 ? -30.893 3.978 35.153 1.00 89.75 425 ASP A CA 1
ATOM 3347 C C . ASP A 1 425 ? -31.351 2.596 35.636 1.00 89.75 425 ASP A C 1
ATOM 3349 O O . ASP A 1 425 ? -32.545 2.356 35.828 1.00 89.75 425 ASP A O 1
ATOM 3353 N N . ARG A 1 426 ? -30.403 1.706 35.965 1.00 87.88 426 ARG A N 1
ATOM 3354 C CA . ARG A 1 426 ? -30.701 0.379 36.529 1.00 87.88 426 ARG A CA 1
ATOM 3355 C C . ARG A 1 426 ? -31.338 0.455 37.918 1.00 87.88 426 ARG A C 1
ATOM 3357 O O . ARG A 1 426 ? -32.218 -0.337 38.240 1.00 87.88 426 ARG A O 1
ATOM 3364 N N . PHE A 1 427 ? -30.934 1.430 38.731 1.00 91.44 427 PHE A N 1
ATOM 3365 C CA . PHE A 1 427 ? -31.587 1.695 40.011 1.00 91.44 427 PHE A CA 1
ATOM 3366 C C . PHE A 1 427 ? -33.020 2.181 39.804 1.00 91.44 427 PHE A C 1
ATOM 3368 O O . PHE A 1 427 ? -33.935 1.639 40.411 1.00 91.44 427 PHE A O 1
ATOM 3375 N N . SER A 1 428 ? -33.214 3.182 38.946 1.00 89.25 428 SER A N 1
ATOM 3376 C CA . SER A 1 428 ? -34.512 3.817 38.721 1.00 89.25 428 SER A CA 1
ATOM 3377 C C . SER A 1 428 ? -35.503 2.825 38.133 1.00 89.25 428 SER A C 1
ATOM 3379 O O . SER A 1 428 ? -36.597 2.697 38.658 1.00 89.25 428 SER A O 1
ATOM 3381 N N . THR A 1 429 ? -35.104 2.044 37.128 1.00 88.50 429 THR A N 1
ATOM 3382 C CA . THR A 1 429 ? -35.947 0.985 36.552 1.00 88.50 429 THR A CA 1
ATOM 3383 C C . THR A 1 429 ? -36.432 -0.005 37.613 1.00 88.50 429 THR A C 1
ATOM 3385 O O . THR A 1 429 ? -37.636 -0.200 37.733 1.00 88.50 429 THR A O 1
ATOM 3388 N N . LEU A 1 430 ? -35.541 -0.546 38.450 1.00 88.31 430 LEU A N 1
ATOM 3389 C CA . LEU A 1 430 ? -35.904 -1.508 39.503 1.00 88.31 430 LEU A CA 1
ATOM 3390 C C . LEU A 1 430 ? -36.640 -0.886 40.699 1.00 88.31 430 LEU A C 1
ATOM 3392 O O . LEU A 1 430 ? -37.405 -1.568 41.380 1.00 88.31 430 LEU A O 1
ATOM 3396 N N . PHE A 1 431 ? -36.376 0.387 40.996 1.00 90.31 431 PHE A N 1
ATOM 3397 C CA . PHE A 1 431 ? -36.966 1.090 42.132 1.00 90.31 431 PHE A CA 1
ATOM 3398 C C . PHE A 1 431 ? -38.348 1.660 41.807 1.00 90.31 431 PHE A C 1
ATOM 3400 O O . PHE A 1 431 ? -39.239 1.607 42.651 1.00 90.31 431 PHE A O 1
ATOM 3407 N N . SER A 1 432 ? -38.530 2.206 40.603 1.00 86.50 432 SER A N 1
ATOM 3408 C CA . SER A 1 432 ? -39.765 2.865 40.184 1.00 86.50 432 SER A CA 1
ATOM 3409 C C . SER A 1 432 ? -40.711 1.966 39.404 1.00 86.50 432 SER A C 1
ATOM 3411 O O . SER A 1 432 ? -41.838 2.395 39.199 1.00 86.50 432 SER A O 1
ATOM 3413 N N . HIS A 1 433 ? -40.304 0.768 38.970 1.00 87.38 433 HIS A N 1
ATOM 3414 C CA . HIS A 1 433 ? -41.191 -0.173 38.277 1.00 87.38 433 HIS A CA 1
ATOM 3415 C C . HIS A 1 433 ? -41.381 -1.471 39.066 1.00 87.38 433 HIS A C 1
ATOM 3417 O O . HIS A 1 433 ? -40.521 -1.890 39.850 1.00 87.38 433 HIS A O 1
ATOM 3423 N N . ASP A 1 434 ? -42.556 -2.076 38.922 1.00 81.88 434 ASP A N 1
ATOM 3424 C CA . ASP A 1 434 ? -42.876 -3.389 39.475 1.00 81.88 434 ASP A CA 1
ATOM 3425 C C . ASP A 1 434 ? -42.362 -4.527 38.571 1.00 81.88 434 ASP A C 1
ATOM 3427 O O . ASP A 1 434 ? -41.630 -4.300 37.607 1.00 81.88 434 ASP A O 1
ATOM 3431 N N . SER A 1 435 ? -42.688 -5.776 38.913 1.00 80.50 435 SER A N 1
ATOM 3432 C CA . SER A 1 435 ? -42.311 -6.949 38.115 1.00 80.50 435 SER A CA 1
ATOM 3433 C C . SER A 1 435 ? -42.912 -6.953 36.708 1.00 80.50 435 SER A C 1
ATOM 3435 O O . SER A 1 435 ? -42.355 -7.602 35.827 1.00 80.50 435 SER A O 1
ATOM 3437 N N . ASP A 1 436 ? -44.001 -6.215 36.492 1.00 81.75 436 ASP A N 1
ATOM 3438 C CA . ASP A 1 436 ? -44.717 -6.133 35.220 1.00 81.75 436 ASP A CA 1
ATOM 3439 C C . ASP A 1 436 ? -44.270 -4.905 34.404 1.00 81.75 436 ASP A C 1
ATOM 3441 O O . ASP A 1 436 ? -44.880 -4.560 33.393 1.00 81.75 436 ASP A O 1
ATOM 3445 N N . SER A 1 437 ? -43.169 -4.254 34.814 1.00 79.81 437 SER A N 1
ATOM 3446 C CA . SER A 1 437 ? -42.630 -3.027 34.208 1.00 79.81 437 SER A CA 1
ATOM 3447 C C . SER A 1 437 ? -43.586 -1.829 34.267 1.00 79.81 437 SER A C 1
ATOM 3449 O O . SER A 1 437 ? -43.411 -0.865 33.521 1.00 79.81 437 SER A O 1
ATOM 3451 N N . MET A 1 438 ? -44.573 -1.849 35.166 1.00 82.38 438 MET A N 1
ATOM 3452 C CA . MET A 1 438 ? -45.475 -0.725 35.400 1.00 82.38 438 MET A CA 1
ATOM 3453 C C . MET A 1 438 ? -44.914 0.205 36.484 1.00 82.38 438 MET A C 1
ATOM 3455 O O . MET A 1 438 ? -44.301 -0.268 37.445 1.00 82.38 438 MET A O 1
ATOM 3459 N N . PRO A 1 439 ? -45.107 1.534 36.372 1.00 84.44 439 PRO A N 1
ATOM 3460 C CA . PRO A 1 439 ? -44.682 2.471 37.406 1.00 84.44 439 PRO A CA 1
ATOM 3461 C C . PRO A 1 439 ? -45.317 2.149 38.768 1.00 84.44 439 PRO A C 1
ATOM 3463 O O . PRO A 1 439 ? -46.541 2.105 38.903 1.00 84.44 439 PRO A O 1
ATOM 3466 N N . ARG A 1 440 ? -44.485 1.959 39.797 1.00 83.50 440 ARG A N 1
ATOM 3467 C CA . ARG A 1 440 ? -44.916 1.680 41.170 1.00 83.50 440 ARG A CA 1
ATOM 3468 C C . ARG A 1 440 ? -45.646 2.869 41.768 1.00 83.50 440 ARG A C 1
ATOM 3470 O O . ARG A 1 440 ? -45.187 4.011 41.707 1.00 83.50 440 ARG A O 1
ATOM 3477 N N . VAL A 1 441 ? -46.746 2.565 42.448 1.00 80.50 441 VAL A N 1
ATOM 3478 C CA . VAL A 1 441 ? -47.498 3.521 43.260 1.00 80.50 441 VAL A CA 1
ATOM 3479 C C . VAL A 1 441 ? -47.336 3.145 44.729 1.00 80.50 441 VAL A C 1
ATOM 3481 O O . VAL A 1 441 ? -47.721 2.055 45.149 1.00 80.50 441 VAL A O 1
ATOM 3484 N N . TRP A 1 442 ? -46.814 4.078 45.526 1.00 83.50 442 TRP A N 1
ATOM 3485 C CA . TRP A 1 442 ? -46.459 3.867 46.932 1.00 83.50 442 TRP A CA 1
ATOM 3486 C C . TRP A 1 442 ? -47.688 3.794 47.859 1.00 83.50 442 TRP A C 1
ATOM 3488 O O . TRP A 1 442 ? -47.955 4.693 48.653 1.00 83.50 442 TRP A O 1
ATOM 3498 N N . THR A 1 443 ? -48.442 2.696 47.787 1.00 75.00 443 THR A N 1
ATOM 3499 C CA . THR A 1 443 ? -49.737 2.489 48.478 1.00 75.00 443 THR A CA 1
ATOM 3500 C C . THR A 1 443 ? -49.626 2.036 49.945 1.00 75.00 443 THR A C 1
ATOM 3502 O O . THR A 1 443 ? -50.624 1.707 50.586 1.00 75.00 443 THR A O 1
ATOM 3505 N N . GLY A 1 444 ? -48.415 1.991 50.514 1.00 71.94 444 GLY A N 1
ATOM 3506 C CA . GLY A 1 444 ? -48.196 1.683 51.937 1.00 71.94 444 GLY A CA 1
ATOM 3507 C C . GLY A 1 444 ? -47.963 0.208 52.293 1.00 71.94 444 GLY A C 1
ATOM 3508 O O . GLY A 1 444 ? -47.527 -0.050 53.418 1.00 71.94 444 GLY A O 1
ATOM 3509 N N . LYS A 1 445 ? -48.215 -0.729 51.365 1.00 74.62 445 LYS A N 1
ATOM 3510 C CA . LYS A 1 445 ? -48.007 -2.186 51.541 1.00 74.62 445 LYS A CA 1
ATOM 3511 C C . LYS A 1 445 ? -46.597 -2.664 51.175 1.00 74.62 445 LYS A C 1
ATOM 3513 O O . LYS A 1 445 ? -46.188 -3.741 51.591 1.00 74.62 445 LYS A O 1
ATOM 3518 N N . GLU A 1 446 ? -45.875 -1.878 50.388 1.00 80.81 446 GLU A N 1
ATOM 3519 C CA . GLU A 1 446 ? -44.545 -2.222 49.887 1.00 80.81 446 GLU A CA 1
ATOM 3520 C C . GLU A 1 446 ? -43.449 -1.894 50.910 1.00 80.81 446 GLU A C 1
ATOM 3522 O O . GLU A 1 446 ? -43.484 -0.846 51.566 1.00 80.81 446 GLU A O 1
ATOM 3527 N N . ASP A 1 447 ? -42.441 -2.764 51.010 1.00 84.62 447 ASP A N 1
ATOM 3528 C CA . ASP A 1 447 ? -41.239 -2.506 51.803 1.00 84.62 447 ASP A CA 1
ATOM 3529 C C . ASP A 1 447 ? -40.199 -1.747 50.965 1.00 84.62 447 ASP A C 1
ATOM 3531 O O . ASP A 1 447 ? -39.369 -2.331 50.261 1.00 84.62 447 ASP A O 1
ATOM 3535 N N . ILE A 1 448 ? -40.229 -0.415 51.077 1.00 86.19 448 ILE A N 1
ATOM 3536 C CA . ILE A 1 448 ? -39.288 0.479 50.391 1.00 86.19 448 ILE A CA 1
ATOM 3537 C C . ILE A 1 448 ? -37.836 0.124 50.738 1.00 86.19 448 ILE A C 1
ATOM 3539 O O . ILE A 1 448 ? -36.960 0.247 49.882 1.00 86.19 448 ILE A O 1
ATOM 3543 N N . ARG A 1 449 ? -37.543 -0.360 51.955 1.00 85.88 449 ARG A N 1
ATOM 3544 C CA . ARG A 1 449 ? -36.168 -0.703 52.358 1.00 85.88 449 ARG A CA 1
ATOM 3545 C C . ARG A 1 449 ? -35.676 -1.947 51.627 1.00 85.88 449 ARG A C 1
ATOM 3547 O O . ARG A 1 449 ? -34.548 -1.941 51.132 1.00 85.88 449 ARG A O 1
ATOM 3554 N N . ALA A 1 450 ? -36.511 -2.979 51.517 1.00 88.06 450 ALA A N 1
ATOM 3555 C CA . ALA A 1 450 ? -36.194 -4.185 50.753 1.00 88.06 450 ALA A CA 1
ATOM 3556 C C . ALA A 1 450 ? -36.035 -3.895 49.249 1.00 88.06 450 ALA A C 1
ATOM 3558 O O . ALA A 1 450 ? -35.066 -4.354 48.635 1.00 88.06 450 ALA A O 1
ATOM 3559 N N . ILE A 1 451 ? -36.917 -3.071 48.670 1.00 88.44 451 ILE A N 1
ATOM 3560 C CA . ILE A 1 451 ? -36.833 -2.652 47.259 1.00 88.44 451 ILE A CA 1
ATOM 3561 C C . ILE A 1 451 ? -35.550 -1.850 47.022 1.00 88.44 451 ILE A C 1
ATOM 3563 O O . ILE A 1 451 ? -34.774 -2.170 46.124 1.00 88.44 451 ILE A O 1
ATOM 3567 N N . THR A 1 452 ? -35.254 -0.874 47.886 1.00 89.62 452 THR A N 1
ATOM 3568 C CA . THR A 1 452 ? -34.017 -0.080 47.812 1.00 89.62 452 THR A CA 1
ATOM 3569 C C . THR A 1 452 ? -32.777 -0.965 47.918 1.00 89.62 452 THR A C 1
ATOM 3571 O O . THR A 1 452 ? -31.810 -0.759 47.187 1.00 89.62 452 THR A O 1
ATOM 3574 N N . LYS A 1 453 ? -32.776 -1.958 48.819 1.00 89.06 453 LYS A N 1
ATOM 3575 C CA . LYS A 1 453 ? -31.655 -2.895 48.976 1.00 89.06 453 LYS A CA 1
ATOM 3576 C C . LYS A 1 453 ? -31.436 -3.720 47.706 1.00 89.06 453 LYS A C 1
ATOM 3578 O O . LYS A 1 453 ? -30.291 -3.876 47.294 1.00 89.06 453 LYS A O 1
ATOM 3583 N N . THR A 1 454 ? -32.515 -4.183 47.080 1.00 88.81 454 THR A N 1
ATOM 3584 C CA . THR A 1 454 ? -32.481 -4.967 45.835 1.00 88.81 454 THR A CA 1
ATOM 3585 C C . THR A 1 454 ? -32.023 -4.122 44.643 1.00 88.81 454 THR A C 1
ATOM 3587 O O . THR A 1 454 ? -31.147 -4.534 43.888 1.00 88.81 454 THR A O 1
ATOM 3590 N N . ALA A 1 455 ? -32.538 -2.899 44.506 1.00 90.19 455 ALA A N 1
ATOM 3591 C CA . ALA A 1 455 ? -32.112 -1.976 43.457 1.00 90.19 455 ALA A CA 1
ATOM 3592 C C . ALA A 1 455 ? -30.632 -1.581 43.623 1.00 90.19 455 ALA A C 1
ATOM 3594 O O . ALA A 1 455 ? -29.871 -1.577 42.659 1.00 90.19 455 ALA A O 1
ATOM 3595 N N . ARG A 1 456 ? -30.176 -1.329 44.862 1.00 89.69 456 ARG A N 1
ATOM 3596 C CA . ARG A 1 456 ? -28.761 -1.046 45.153 1.00 89.69 456 ARG A CA 1
ATOM 3597 C C . ARG A 1 456 ? -27.861 -2.254 44.887 1.00 89.69 456 ARG A C 1
ATOM 3599 O O . ARG A 1 456 ? -26.786 -2.065 44.327 1.00 89.69 456 ARG A O 1
ATOM 3606 N N . SER A 1 457 ? -28.257 -3.476 45.252 1.00 87.06 457 SER A N 1
ATOM 3607 C CA . SER A 1 457 ? -27.442 -4.663 44.959 1.00 87.06 457 SER A CA 1
ATOM 3608 C C . SER A 1 457 ? -27.317 -4.903 43.453 1.00 87.06 457 SER A C 1
ATOM 3610 O O . SER A 1 457 ? -26.215 -5.169 42.982 1.00 87.06 457 SER A O 1
ATOM 3612 N N . ALA A 1 458 ? -28.388 -4.711 42.679 1.00 87.31 458 ALA A N 1
ATOM 3613 C CA . ALA A 1 458 ? -28.350 -4.806 41.220 1.00 87.31 458 ALA A CA 1
ATOM 3614 C C . ALA A 1 458 ? -27.446 -3.739 40.567 1.00 87.31 458 ALA A C 1
ATOM 3616 O O . ALA A 1 458 ? -26.655 -4.061 39.679 1.00 87.31 458 ALA A O 1
ATOM 3617 N N . SER A 1 459 ? -27.487 -2.485 41.031 1.00 90.06 459 SER A N 1
ATOM 3618 C CA . SER A 1 459 ? -26.559 -1.441 40.564 1.00 90.06 459 SER A CA 1
ATOM 3619 C C . SER A 1 459 ? -25.106 -1.719 40.971 1.00 90.06 459 SER A C 1
ATOM 3621 O O . SER A 1 459 ? -24.185 -1.357 40.243 1.00 90.06 459 SER A O 1
ATOM 3623 N N . LEU A 1 460 ? -24.869 -2.382 42.108 1.00 86.88 460 LEU A N 1
ATOM 3624 C CA . LEU A 1 460 ? -23.520 -2.785 42.510 1.00 86.88 460 LEU A CA 1
ATOM 3625 C C . LEU A 1 460 ? -22.972 -3.924 41.645 1.00 86.88 460 LEU A C 1
ATOM 3627 O O . LEU A 1 460 ? -21.793 -3.904 41.304 1.00 86.88 460 LEU A O 1
ATOM 3631 N N . LYS A 1 461 ? -23.822 -4.882 41.259 1.00 85.81 461 LYS A N 1
ATOM 3632 C CA . LYS A 1 461 ? -23.461 -5.918 40.282 1.00 85.81 461 LYS A CA 1
ATOM 3633 C C . LYS A 1 461 ? -23.070 -5.312 38.937 1.00 85.81 461 LYS A C 1
ATOM 3635 O O . LYS A 1 461 ? -22.079 -5.707 38.342 1.00 85.81 461 LYS A O 1
ATOM 3640 N N . PHE A 1 462 ? -23.788 -4.280 38.492 1.00 87.50 462 PHE A N 1
ATOM 3641 C CA . PHE A 1 462 ? -23.384 -3.522 37.306 1.00 87.50 462 PHE A CA 1
ATOM 3642 C C . PHE A 1 462 ? -21.964 -2.945 37.472 1.00 87.50 462 PHE A C 1
ATOM 3644 O O . PHE A 1 462 ? -21.106 -3.134 36.614 1.00 87.50 462 PHE A O 1
ATOM 3651 N N . LEU A 1 463 ? -21.681 -2.303 38.611 1.00 87.75 463 LEU A N 1
ATOM 3652 C CA . LEU A 1 463 ? -20.353 -1.754 38.902 1.00 87.75 463 LEU A CA 1
ATOM 3653 C C . LEU A 1 463 ? -19.259 -2.837 38.945 1.00 87.75 463 LEU A C 1
ATOM 3655 O O . LEU A 1 463 ? -18.150 -2.583 38.484 1.00 87.75 463 LEU A O 1
ATOM 3659 N N . SER A 1 464 ? -19.546 -4.034 39.468 1.00 86.12 464 SER A N 1
ATOM 3660 C CA . SER A 1 464 ? -18.567 -5.129 39.522 1.00 86.12 464 SER A CA 1
ATOM 3661 C C . SER A 1 464 ? -18.250 -5.708 38.143 1.00 86.12 464 SER A C 1
ATOM 3663 O O . SER A 1 464 ? -17.104 -6.090 37.901 1.00 86.12 464 SER A O 1
ATOM 3665 N N . VAL A 1 465 ? -19.226 -5.750 37.230 1.00 86.75 465 VAL A N 1
ATOM 3666 C CA . VAL A 1 465 ? -19.023 -6.155 35.829 1.00 86.75 465 VAL A CA 1
ATOM 3667 C C . VAL A 1 465 ? -18.181 -5.123 35.077 1.00 86.75 465 VAL A C 1
ATOM 3669 O O . VAL A 1 465 ? -17.310 -5.508 34.303 1.00 86.75 465 VAL A O 1
ATOM 3672 N N . MET A 1 466 ? -18.375 -3.833 35.360 1.00 86.56 466 MET A N 1
ATOM 3673 C CA . MET A 1 466 ? -17.673 -2.724 34.698 1.00 86.56 466 MET A CA 1
ATOM 3674 C C . MET A 1 466 ? -16.311 -2.362 35.309 1.00 86.56 466 MET A C 1
ATOM 3676 O O . MET A 1 466 ? -15.597 -1.524 34.762 1.00 86.56 466 MET A O 1
ATOM 3680 N N . ALA A 1 467 ? -15.934 -2.956 36.444 1.00 85.50 467 ALA A N 1
ATOM 3681 C CA . ALA A 1 467 ? -14.699 -2.607 37.148 1.00 85.50 467 ALA A CA 1
ATOM 3682 C C . ALA A 1 467 ? -13.428 -3.147 36.468 1.00 85.50 467 ALA A C 1
ATOM 3684 O O . ALA A 1 467 ? -12.369 -2.519 36.566 1.00 85.50 467 ALA A O 1
ATOM 3685 N N . ALA A 1 468 ? -13.516 -4.290 35.784 1.00 85.75 468 ALA A N 1
ATOM 3686 C CA . ALA A 1 468 ? -12.371 -4.959 35.173 1.00 85.75 468 ALA A CA 1
ATOM 3687 C C . ALA A 1 468 ? -12.751 -5.728 33.901 1.00 85.75 468 ALA A C 1
ATOM 3689 O O . ALA A 1 468 ? -13.866 -6.229 33.770 1.00 85.75 468 ALA A O 1
ATOM 3690 N N . ILE A 1 469 ? -11.788 -5.845 32.987 1.00 84.00 469 ILE A N 1
ATOM 3691 C CA . ILE A 1 469 ? -11.886 -6.613 31.745 1.00 84.00 469 ILE A CA 1
ATOM 3692 C C . ILE A 1 469 ? -11.596 -8.091 32.030 1.00 84.00 469 ILE A C 1
ATOM 3694 O O . ILE A 1 469 ? -10.511 -8.428 32.508 1.00 84.00 469 ILE A O 1
ATOM 3698 N N . ARG A 1 470 ? -12.535 -8.984 31.683 1.00 81.81 470 ARG A N 1
ATOM 3699 C CA . ARG A 1 470 ? -12.431 -10.443 31.908 1.00 81.81 470 ARG A CA 1
ATOM 3700 C C . ARG A 1 470 ? -12.384 -11.230 30.596 1.00 81.81 470 ARG A C 1
ATOM 3702 O O . ARG A 1 470 ? -13.294 -11.994 30.267 1.00 81.81 470 ARG A O 1
ATOM 3709 N N . LEU A 1 471 ? -11.313 -11.035 29.829 1.00 76.81 471 LEU A N 1
ATOM 3710 C CA . LEU A 1 471 ? -11.081 -11.770 28.576 1.00 76.81 471 LEU A CA 1
ATOM 3711 C C . LEU A 1 471 ? -10.440 -13.154 28.782 1.00 76.81 471 LEU A C 1
ATOM 3713 O O . LEU A 1 471 ? -10.539 -13.999 27.900 1.00 76.81 471 LEU A O 1
ATOM 3717 N N . GLU A 1 472 ? -9.862 -13.414 29.959 1.00 72.38 472 GLU A N 1
ATOM 3718 C CA . GLU A 1 472 ? -9.265 -14.701 30.361 1.00 72.38 472 GLU A CA 1
ATOM 3719 C C . GLU A 1 472 ? -10.073 -15.359 31.487 1.00 72.38 472 GLU A C 1
ATOM 3721 O O . GLU A 1 472 ? -10.824 -14.678 32.183 1.00 72.38 472 GLU A O 1
ATOM 3726 N N . ASP A 1 473 ? -10.026 -16.692 31.615 1.00 62.00 473 ASP A N 1
ATOM 3727 C CA . ASP A 1 473 ? -10.965 -17.491 32.445 1.00 62.00 473 ASP A CA 1
ATOM 3728 C C . ASP A 1 473 ? -10.595 -17.481 33.938 1.00 62.00 473 ASP A C 1
ATOM 3730 O O . ASP A 1 473 ? -10.932 -18.367 34.719 1.00 62.00 473 ASP A O 1
ATOM 3734 N N . GLU A 1 474 ? -9.855 -16.451 34.329 1.00 59.91 474 GLU A N 1
ATOM 3735 C CA . GLU A 1 474 ? -9.409 -16.217 35.686 1.00 59.91 474 GLU A CA 1
ATOM 3736 C C . GLU A 1 474 ? -10.617 -15.725 36.491 1.00 59.91 474 GLU A C 1
ATOM 3738 O O . GLU A 1 474 ? -11.093 -14.600 36.317 1.00 59.91 474 GLU A O 1
ATOM 3743 N N . GLY A 1 475 ? -11.157 -16.599 37.342 1.00 60.16 475 GLY A N 1
ATOM 3744 C CA . GLY A 1 475 ? -12.242 -16.238 38.248 1.00 60.16 475 GLY A CA 1
ATOM 3745 C C . GLY A 1 475 ? -11.824 -15.086 39.162 1.00 60.16 475 GLY A C 1
ATOM 3746 O O . GLY A 1 475 ? -10.735 -15.106 39.735 1.00 60.16 475 GLY A O 1
ATOM 3747 N N . ASP A 1 476 ? -12.696 -14.092 39.330 1.00 64.81 476 ASP A N 1
ATOM 3748 C CA . ASP A 1 476 ? -12.414 -12.931 40.164 1.00 64.81 476 ASP A CA 1
ATOM 3749 C C . ASP A 1 476 ? -13.352 -12.819 41.376 1.00 64.81 476 ASP A C 1
ATOM 3751 O O . ASP A 1 476 ? -14.476 -13.319 41.417 1.00 64.81 476 ASP A O 1
ATOM 3755 N N . SER A 1 477 ? -12.854 -12.176 42.432 1.00 65.38 477 SER A N 1
ATOM 3756 C CA . SER A 1 477 ? -13.581 -11.958 43.689 1.00 65.38 477 SER A CA 1
ATOM 3757 C C . SER A 1 477 ? -14.087 -10.516 43.828 1.00 65.38 477 SER A C 1
ATOM 3759 O O . SER A 1 477 ? -14.453 -10.084 44.928 1.00 65.38 477 SER A O 1
ATOM 3761 N N . ILE A 1 478 ? -14.118 -9.752 42.726 1.00 72.88 478 ILE A N 1
ATOM 3762 C CA . ILE A 1 478 ? -14.409 -8.309 42.728 1.00 72.88 478 ILE A CA 1
ATOM 3763 C C . ILE A 1 478 ? -15.823 -8.030 43.245 1.00 72.88 478 ILE A C 1
ATOM 3765 O O . ILE A 1 478 ? -15.992 -7.171 44.108 1.00 72.88 478 ILE A O 1
ATOM 3769 N N . GLU A 1 479 ? -16.835 -8.773 42.784 1.00 74.31 479 GLU A N 1
ATOM 3770 C CA . GLU A 1 479 ? -18.223 -8.591 43.235 1.00 74.31 479 GLU A CA 1
ATOM 3771 C C . GLU A 1 479 ? -18.365 -8.816 44.747 1.00 74.31 479 GLU A C 1
ATOM 3773 O O . GLU A 1 479 ? -18.933 -7.977 45.449 1.00 74.31 479 GLU A O 1
ATOM 3778 N N . LYS A 1 480 ? -17.780 -9.904 45.268 1.00 74.06 480 LYS A N 1
ATOM 3779 C CA . LYS A 1 480 ? -17.805 -10.235 46.702 1.00 74.06 480 LYS A CA 1
ATOM 3780 C C . LYS A 1 480 ? -17.100 -9.160 47.532 1.00 74.06 480 LYS A C 1
ATOM 3782 O O . LYS A 1 480 ? -17.629 -8.718 48.549 1.00 74.06 480 LYS A O 1
ATOM 3787 N N . THR A 1 481 ? -15.940 -8.699 47.069 1.00 74.62 481 THR A N 1
ATOM 3788 C CA . THR A 1 481 ? -15.152 -7.650 47.733 1.00 74.62 481 THR A CA 1
ATOM 3789 C C . THR A 1 481 ? -15.891 -6.309 47.753 1.00 74.62 481 THR A C 1
ATOM 3791 O O . THR A 1 481 ? -15.925 -5.634 48.783 1.00 74.62 481 THR A O 1
ATOM 3794 N N . LEU A 1 482 ? -16.528 -5.922 46.642 1.00 77.31 482 LEU A N 1
ATOM 3795 C CA . LEU A 1 482 ? -17.319 -4.693 46.559 1.00 77.31 482 LEU A CA 1
ATOM 3796 C C . LEU A 1 482 ? -18.580 -4.767 47.428 1.00 77.31 482 LEU A C 1
ATOM 3798 O O . LEU A 1 482 ? -18.871 -3.804 48.135 1.00 77.31 482 LEU A O 1
ATOM 3802 N N . ALA A 1 483 ? -19.294 -5.896 47.437 1.00 74.25 483 ALA A N 1
ATOM 3803 C CA . ALA A 1 483 ? -20.471 -6.097 48.286 1.00 74.25 483 ALA A CA 1
ATOM 3804 C C . ALA A 1 483 ? -20.133 -5.943 49.778 1.00 74.25 483 ALA A C 1
ATOM 3806 O O . ALA A 1 483 ? -20.769 -5.142 50.474 1.00 74.25 483 ALA A O 1
ATOM 3807 N N . LEU A 1 484 ? -19.070 -6.612 50.239 1.00 76.44 484 LEU A N 1
ATOM 3808 C CA . LEU A 1 484 ? -18.602 -6.530 51.625 1.00 76.44 484 LEU A CA 1
ATOM 3809 C C . LEU A 1 484 ? -18.148 -5.113 52.005 1.00 76.44 484 LEU A C 1
ATOM 3811 O O . LEU A 1 484 ? -18.484 -4.619 53.080 1.00 76.44 484 LEU A O 1
ATOM 3815 N N . ALA A 1 485 ? -17.421 -4.428 51.117 1.00 74.44 485 ALA A N 1
ATOM 3816 C CA . ALA A 1 485 ? -16.861 -3.109 51.407 1.00 74.44 485 ALA A CA 1
ATOM 3817 C C . ALA A 1 485 ? -17.885 -1.960 51.341 1.00 74.44 485 ALA A C 1
ATOM 3819 O O . ALA A 1 485 ? -17.705 -0.941 52.011 1.00 74.44 485 ALA A O 1
ATOM 3820 N N . LEU A 1 486 ? -18.923 -2.073 50.504 1.00 76.25 486 LEU A N 1
ATOM 3821 C CA . LEU A 1 486 ? -19.770 -0.937 50.116 1.00 76.25 486 LEU A CA 1
ATOM 3822 C C . LEU A 1 486 ? -21.232 -1.033 50.581 1.00 76.25 486 LEU A C 1
ATOM 3824 O O . LEU A 1 486 ? -21.901 0.010 50.687 1.00 76.25 486 LEU A O 1
ATOM 3828 N N . VAL A 1 487 ? -21.740 -2.241 50.847 1.00 69.31 487 VAL A N 1
ATOM 3829 C CA . VAL A 1 487 ? -23.141 -2.480 51.247 1.00 69.31 487 VAL A CA 1
ATOM 3830 C C . VAL A 1 487 ? -23.253 -2.815 52.729 1.00 69.31 487 VAL A C 1
ATOM 3832 O O . VAL A 1 487 ? -24.048 -2.175 53.413 1.00 69.31 487 VAL A O 1
ATOM 3835 N N . ASP A 1 488 ? -22.436 -3.739 53.235 1.00 65.44 488 ASP A N 1
ATOM 3836 C CA . ASP A 1 488 ? -22.602 -4.268 54.598 1.00 65.44 488 ASP A CA 1
ATOM 3837 C C . ASP A 1 488 ? -21.891 -3.451 55.688 1.00 65.44 488 ASP A C 1
ATOM 3839 O O . ASP A 1 488 ? -22.087 -3.701 56.877 1.00 65.44 488 ASP A O 1
ATOM 3843 N N . GLY A 1 489 ? -21.085 -2.450 55.317 1.00 52.69 489 GLY A N 1
ATOM 3844 C CA . GLY A 1 489 ? -20.527 -1.451 56.240 1.00 52.69 489 GLY A CA 1
ATOM 3845 C C . GLY A 1 489 ? -19.580 -1.988 57.324 1.00 52.69 489 GLY A C 1
ATOM 3846 O O . GLY A 1 489 ? -19.059 -1.201 58.113 1.00 52.69 489 GLY A O 1
ATOM 3847 N N . LYS A 1 490 ? -19.311 -3.298 57.376 1.00 46.41 490 LYS A N 1
ATOM 3848 C CA . LYS A 1 490 ? -18.332 -3.883 58.294 1.00 46.41 490 LYS A CA 1
ATOM 3849 C C . LYS A 1 490 ? -16.921 -3.580 57.798 1.00 46.41 490 LYS A C 1
ATOM 3851 O O . LYS A 1 490 ? -16.395 -4.273 56.932 1.00 46.41 490 LYS A O 1
ATOM 3856 N N . SER A 1 491 ? -16.265 -2.600 58.421 1.00 40.97 491 SER A N 1
ATOM 3857 C CA . SER A 1 491 ? -14.801 -2.524 58.451 1.00 40.97 491 SER A CA 1
ATOM 3858 C C . SER A 1 491 ? -14.257 -3.628 59.372 1.00 40.97 491 SER A C 1
ATOM 3860 O O . SER A 1 491 ? -13.779 -3.373 60.474 1.00 40.97 491 SER A O 1
ATOM 3862 N N . GLY A 1 492 ? -14.420 -4.884 58.967 1.00 35.53 492 GLY A N 1
ATOM 3863 C CA . GLY A 1 492 ? -13.812 -6.026 59.638 1.00 35.53 492 GLY A CA 1
ATOM 3864 C C . GLY A 1 492 ? -12.508 -6.370 58.943 1.00 35.53 492 GLY A C 1
ATOM 3865 O O . GLY A 1 492 ? -12.528 -6.905 57.841 1.00 35.53 492 GLY A O 1
ATOM 3866 N N . ALA A 1 493 ? -11.386 -6.033 59.574 1.00 45.06 493 ALA A N 1
ATOM 3867 C CA . ALA A 1 493 ? -10.092 -6.616 59.255 1.00 45.06 493 ALA A CA 1
ATOM 3868 C C . ALA A 1 493 ? -10.139 -8.152 59.419 1.00 45.06 493 ALA A C 1
ATOM 3870 O O . ALA A 1 493 ? -10.869 -8.661 60.270 1.00 45.06 493 ALA A O 1
ATOM 3871 N N . SER A 1 494 ? -9.301 -8.850 58.643 1.00 38.50 494 SER A N 1
ATOM 3872 C CA . SER A 1 494 ? -9.233 -10.310 58.414 1.00 38.50 494 SER A CA 1
ATOM 3873 C C . SER A 1 494 ? -10.317 -10.821 57.443 1.00 38.50 494 SER A C 1
ATOM 3875 O O . SER A 1 494 ? -11.484 -10.499 57.600 1.00 38.50 494 SER A O 1
ATOM 3877 N N . THR A 1 495 ? -10.014 -11.572 56.380 1.00 31.22 495 THR A N 1
ATOM 3878 C CA . THR A 1 495 ? -9.051 -12.679 56.304 1.00 31.22 495 THR A CA 1
ATOM 3879 C C . THR A 1 495 ? -8.623 -12.966 54.849 1.00 31.22 495 THR A C 1
ATOM 3881 O O . THR A 1 495 ? -9.426 -12.852 53.930 1.00 31.22 495 THR A O 1
ATOM 3884 N N . SER A 1 496 ? -7.383 -13.453 54.721 1.00 29.64 496 SER A N 1
ATOM 3885 C CA . SER A 1 496 ? -6.816 -14.304 53.660 1.00 29.64 496 SER A CA 1
ATOM 3886 C C . SER A 1 496 ? -6.412 -13.656 52.329 1.00 29.64 496 SER A C 1
ATOM 3888 O O . SER A 1 496 ? -7.193 -13.487 51.399 1.00 29.64 496 SER A O 1
ATOM 3890 N N . GLU A 1 497 ? -5.106 -13.405 52.241 1.00 35.72 497 GLU A N 1
ATOM 3891 C CA . GLU A 1 497 ? -4.322 -13.413 51.010 1.00 35.72 497 GLU A CA 1
ATOM 3892 C C . GLU A 1 497 ? -4.608 -14.693 50.209 1.00 35.72 497 GLU A C 1
ATOM 3894 O O . GLU A 1 497 ? -4.139 -15.777 50.542 1.00 35.72 497 GLU A O 1
ATOM 3899 N N . SER A 1 498 ? -5.411 -14.585 49.159 1.00 35.78 498 SER A N 1
ATOM 3900 C CA . SER A 1 498 ? -5.274 -15.396 47.949 1.00 35.78 498 SER A CA 1
ATOM 3901 C C . SER A 1 498 ? -6.045 -14.706 46.816 1.00 35.78 498 SER A C 1
ATOM 3903 O O . SER A 1 498 ? -7.211 -14.357 46.967 1.00 35.78 498 SER A O 1
ATOM 3905 N N . SER A 1 499 ? -5.317 -14.426 45.727 1.00 34.97 499 SER A N 1
ATOM 3906 C CA . SER A 1 499 ? -5.776 -13.950 44.406 1.00 34.97 499 SER A CA 1
ATOM 3907 C C . SER A 1 499 ? -6.518 -12.598 44.287 1.00 34.97 499 SER A C 1
ATOM 3909 O O . SER A 1 499 ? -7.512 -12.488 43.577 1.00 34.97 499 SER A O 1
ATOM 3911 N N . THR A 1 500 ? -6.013 -11.510 44.880 1.00 39.09 500 THR A N 1
ATOM 3912 C CA . THR A 1 500 ? -6.564 -10.137 44.694 1.00 39.09 500 THR A CA 1
ATOM 3913 C C . THR A 1 500 ? -5.814 -9.242 43.697 1.00 39.09 500 THR A C 1
ATOM 3915 O O . THR A 1 500 ? -6.055 -8.037 43.637 1.00 39.09 500 THR A O 1
ATOM 3918 N N . SER A 1 501 ? -4.931 -9.795 42.869 1.00 45.69 501 SER A N 1
ATOM 3919 C CA . SER A 1 501 ? -4.160 -9.018 41.892 1.00 45.69 501 SER A CA 1
ATOM 3920 C C . SER A 1 501 ? -4.790 -9.100 40.499 1.00 45.69 501 SER A C 1
ATOM 3922 O O . SER A 1 501 ? -4.308 -9.835 39.642 1.00 45.69 501 SER A O 1
ATOM 3924 N N . VAL A 1 502 ? -5.846 -8.320 40.244 1.00 55.22 502 VAL A N 1
ATOM 3925 C CA . VAL A 1 502 ? -6.212 -8.006 38.852 1.00 55.22 502 VAL A CA 1
ATOM 3926 C C . VAL A 1 502 ? -5.094 -7.121 38.288 1.00 55.22 502 VAL A C 1
ATOM 3928 O O . VAL A 1 502 ? -4.783 -6.095 38.903 1.00 55.22 502 VAL A O 1
ATOM 3931 N N . PRO A 1 503 ? -4.463 -7.477 37.155 1.00 63.19 503 PRO A N 1
ATOM 3932 C CA . PRO A 1 503 ? -3.419 -6.657 36.556 1.00 63.19 503 PRO A CA 1
ATOM 3933 C C . PRO A 1 503 ? -3.915 -5.230 36.298 1.00 63.19 503 PRO A C 1
ATOM 3935 O O . PRO A 1 503 ? -5.039 -5.031 35.827 1.00 63.19 503 PRO A O 1
ATOM 3938 N N . ALA A 1 504 ? -3.064 -4.229 36.542 1.00 61.12 504 ALA A N 1
ATOM 3939 C CA . ALA A 1 504 ? -3.409 -2.820 36.329 1.00 61.12 504 ALA A CA 1
ATOM 3940 C C . ALA A 1 504 ? -3.901 -2.541 34.893 1.00 61.12 504 ALA A C 1
ATOM 3942 O O . ALA A 1 504 ? -4.766 -1.695 34.696 1.00 61.12 504 ALA A O 1
ATOM 3943 N N . LEU A 1 505 ? -3.416 -3.312 33.911 1.00 59.69 505 LEU A N 1
ATOM 3944 C CA . LEU A 1 505 ? -3.818 -3.222 32.503 1.00 59.69 505 LEU A CA 1
ATOM 3945 C C . LEU A 1 505 ? -5.281 -3.635 32.249 1.00 59.69 505 LEU A C 1
ATOM 3947 O O . LEU A 1 505 ? -5.910 -3.131 31.326 1.00 59.69 505 LEU A O 1
ATOM 3951 N N . LYS A 1 506 ? -5.823 -4.539 33.077 1.00 70.19 506 LYS A N 1
ATOM 3952 C CA . LYS A 1 506 ? -7.190 -5.080 32.972 1.00 70.19 506 LYS A CA 1
ATOM 3953 C C . LYS A 1 506 ? -8.187 -4.338 33.872 1.00 70.19 506 LYS A C 1
ATOM 3955 O O . LYS A 1 506 ? -9.375 -4.645 33.857 1.00 70.19 506 LYS A O 1
ATOM 3960 N N . THR A 1 507 ? -7.724 -3.365 34.658 1.00 81.31 507 THR A N 1
ATOM 3961 C CA . THR A 1 507 ? -8.569 -2.576 35.564 1.00 81.31 507 THR A CA 1
ATOM 3962 C C . THR A 1 507 ? -9.154 -1.374 34.820 1.00 81.31 507 THR A C 1
ATOM 3964 O O . THR A 1 507 ? -8.412 -0.505 34.372 1.00 81.31 507 THR A O 1
ATOM 3967 N N . LEU A 1 508 ? -10.483 -1.304 34.707 1.00 82.19 508 LEU A N 1
ATOM 3968 C CA . LEU A 1 508 ? -11.192 -0.176 34.083 1.00 82.19 508 LEU A CA 1
ATOM 3969 C C . LEU A 1 508 ? -11.471 0.932 35.095 1.00 82.19 508 LEU A C 1
ATOM 3971 O O . LEU A 1 508 ? -11.297 2.113 34.804 1.00 82.19 508 LEU A O 1
ATOM 3975 N N . ILE A 1 509 ? -11.902 0.535 36.293 1.00 83.12 509 ILE A N 1
ATOM 3976 C CA . ILE A 1 509 ? -12.248 1.440 37.383 1.00 83.12 509 ILE A CA 1
ATOM 3977 C C . ILE A 1 509 ? -11.427 1.030 38.593 1.00 83.12 509 ILE A C 1
ATOM 3979 O O . ILE A 1 509 ? -11.539 -0.082 39.109 1.00 83.12 509 ILE A O 1
ATOM 3983 N N . THR A 1 510 ? -10.587 1.944 39.066 1.00 84.38 510 THR A N 1
ATOM 3984 C CA . THR A 1 510 ? -9.756 1.671 40.239 1.00 84.38 510 THR A CA 1
ATOM 3985 C C . THR A 1 510 ? -10.623 1.480 41.490 1.00 84.38 510 THR A C 1
ATOM 3987 O O . THR A 1 510 ? -11.679 2.106 41.618 1.00 84.38 510 THR A O 1
ATOM 3990 N N . PRO A 1 511 ? -10.170 0.708 42.494 1.00 80.44 511 PRO A N 1
ATOM 3991 C CA . PRO A 1 511 ? -10.919 0.533 43.742 1.00 80.44 511 PRO A CA 1
ATOM 3992 C C . PRO A 1 511 ? -11.274 1.856 44.449 1.00 80.44 511 PRO A C 1
ATOM 3994 O O . PRO A 1 511 ? -12.310 1.959 45.111 1.00 80.44 511 PRO A O 1
ATOM 3997 N N . VAL A 1 512 ? -10.434 2.888 44.298 1.00 82.19 512 VAL A N 1
ATOM 3998 C CA . VAL A 1 512 ? -10.682 4.241 44.824 1.00 82.19 512 VAL A CA 1
ATOM 3999 C C . VAL A 1 512 ? -11.829 4.920 44.070 1.00 82.19 512 VAL A C 1
ATOM 4001 O O . VAL A 1 512 ? -12.735 5.470 44.701 1.00 82.19 512 VAL A O 1
ATOM 4004 N N . GLN A 1 513 ? -11.838 4.831 42.737 1.00 85.12 513 GLN A N 1
ATOM 4005 C CA . GLN A 1 513 ? -12.933 5.338 41.909 1.00 85.12 513 GLN A CA 1
ATOM 4006 C C . GLN A 1 513 ? -14.238 4.584 42.177 1.00 85.12 513 GLN A C 1
ATOM 4008 O O . GLN A 1 513 ? -15.262 5.238 42.338 1.00 85.12 513 GLN A O 1
ATOM 4013 N N . CYS A 1 514 ? -14.214 3.255 42.348 1.00 86.19 514 CYS A N 1
ATOM 4014 C CA . CYS A 1 514 ? -15.398 2.474 42.730 1.00 86.19 514 CYS A CA 1
ATOM 4015 C C . CYS A 1 514 ? -16.028 2.991 44.033 1.00 86.19 514 CYS A C 1
ATOM 4017 O O . CYS A 1 514 ? -17.242 3.182 44.104 1.00 86.19 514 CYS A O 1
ATOM 4019 N N . LYS A 1 515 ? -15.213 3.280 45.061 1.00 85.69 515 LYS A N 1
ATOM 4020 C CA . LYS A 1 515 ? -15.693 3.874 46.324 1.00 85.69 515 LYS A CA 1
ATOM 4021 C C . LYS A 1 515 ? -16.300 5.263 46.117 1.00 85.69 515 LYS A C 1
ATOM 4023 O O . LYS A 1 515 ? -17.330 5.562 46.718 1.00 85.69 515 LYS A O 1
ATOM 4028 N N . SER A 1 516 ? -15.665 6.103 45.300 1.00 89.56 516 SER A N 1
ATOM 4029 C CA . SER A 1 516 ? -16.151 7.455 44.997 1.00 89.56 516 SER A CA 1
ATOM 4030 C C . SER A 1 516 ? -17.482 7.425 44.240 1.00 89.56 516 SER A C 1
ATOM 4032 O O . SER A 1 516 ? -18.467 8.000 44.700 1.00 89.56 516 SER A O 1
ATOM 4034 N N . LEU A 1 517 ? -17.541 6.660 43.145 1.00 91.19 517 LEU A N 1
ATOM 4035 C CA . LEU A 1 517 ? -18.735 6.452 42.323 1.00 91.19 517 LEU A CA 1
ATOM 4036 C C . LEU A 1 517 ? -19.894 5.904 43.154 1.00 91.19 517 LEU A C 1
ATOM 4038 O O . LEU A 1 517 ? -21.014 6.386 43.038 1.00 91.19 517 LEU A O 1
ATOM 4042 N N . TRP A 1 518 ? -19.628 4.951 44.050 1.00 90.94 518 TRP A N 1
ATOM 4043 C CA . TRP A 1 518 ? -20.655 4.401 44.930 1.00 90.94 518 TRP A CA 1
ATOM 4044 C C . TRP A 1 518 ? -21.205 5.420 45.937 1.00 90.94 518 TRP A C 1
ATOM 4046 O O . TRP A 1 518 ? -22.404 5.426 46.215 1.00 90.94 518 TRP A O 1
ATOM 4056 N N . ARG A 1 519 ? -20.354 6.298 46.487 1.00 88.69 519 ARG A N 1
ATOM 4057 C CA . ARG A 1 519 ? -20.800 7.395 47.367 1.00 88.69 519 ARG A CA 1
ATOM 4058 C C . ARG A 1 519 ? -21.657 8.399 46.606 1.00 88.69 519 ARG A C 1
ATOM 4060 O O . ARG A 1 519 ? -22.716 8.774 47.102 1.00 88.69 519 ARG A O 1
ATOM 4067 N N . GLN A 1 520 ? -21.224 8.787 45.408 1.00 91.56 520 GLN A N 1
ATOM 4068 C CA . GLN A 1 520 ? -21.977 9.693 44.547 1.00 91.56 520 GLN A CA 1
ATOM 4069 C C . GLN A 1 520 ? -23.334 9.089 44.161 1.00 91.56 520 GLN A C 1
ATOM 4071 O O . GLN A 1 520 ? -24.368 9.717 44.364 1.00 91.56 520 GLN A O 1
ATOM 4076 N N . PHE A 1 521 ? -23.346 7.831 43.718 1.00 94.06 521 PHE A N 1
ATOM 4077 C CA . PHE A 1 521 ? -24.561 7.078 43.416 1.00 94.06 521 PHE A CA 1
ATOM 4078 C C . PHE A 1 521 ? -25.524 7.016 44.611 1.00 94.06 521 PHE A C 1
ATOM 4080 O O . PHE A 1 521 ? -26.720 7.258 44.454 1.00 94.06 521 PHE A O 1
ATOM 4087 N N . LYS A 1 522 ? -25.021 6.722 45.820 1.00 90.56 522 LYS A N 1
ATOM 4088 C CA . LYS A 1 522 ? -25.846 6.713 47.037 1.00 90.56 522 LYS A CA 1
ATOM 4089 C C . LYS A 1 522 ? -26.475 8.078 47.305 1.00 90.56 522 LYS A C 1
ATOM 4091 O O . LYS A 1 522 ? -27.676 8.116 47.522 1.00 90.56 522 LYS A O 1
ATOM 4096 N N . SER A 1 523 ? -25.691 9.155 47.240 1.00 90.38 523 SER A N 1
ATOM 4097 C CA . SER A 1 523 ? -26.174 10.528 47.441 1.00 90.38 523 SER A CA 1
ATOM 4098 C C . SER A 1 523 ? -27.279 10.898 46.442 1.00 90.38 523 SER A C 1
ATOM 4100 O O . SER A 1 523 ? -28.359 11.340 46.827 1.00 90.38 523 SER A O 1
ATOM 4102 N N . GLU A 1 524 ? -27.061 10.635 45.149 1.00 89.50 524 GLU A N 1
ATOM 4103 C CA . GLU A 1 524 ? -28.019 10.995 44.095 1.00 89.50 524 GLU A CA 1
ATOM 4104 C C . GLU A 1 524 ? -29.304 10.145 44.124 1.00 89.50 524 GLU A C 1
ATOM 4106 O O . GLU A 1 524 ? -30.372 10.625 43.748 1.00 89.50 524 GLU A O 1
ATOM 4111 N N . THR A 1 525 ? -29.229 8.893 44.591 1.00 91.19 525 THR A N 1
ATOM 4112 C CA . THR A 1 525 ? -30.404 8.007 44.741 1.00 91.19 525 THR A CA 1
ATOM 4113 C C . THR A 1 525 ? -31.114 8.153 46.089 1.00 91.19 525 THR A C 1
ATOM 4115 O O . THR A 1 525 ? -32.256 7.730 46.249 1.00 91.19 525 THR A O 1
ATOM 4118 N N . GLU A 1 526 ? -30.473 8.753 47.090 1.00 89.38 526 GLU A N 1
ATOM 4119 C CA . GLU A 1 526 ? -31.068 8.958 48.413 1.00 89.38 526 GLU A CA 1
ATOM 4120 C C . GLU A 1 526 ? -32.239 9.940 48.367 1.00 89.38 526 GLU A C 1
ATOM 4122 O O . GLU A 1 526 ? -33.249 9.725 49.042 1.00 89.38 526 GLU A O 1
ATOM 4127 N N . TYR A 1 527 ? -32.159 10.957 47.505 1.00 88.69 527 TYR A N 1
ATOM 4128 C CA . TYR A 1 527 ? -33.266 11.881 47.269 1.00 88.69 527 TYR A CA 1
ATOM 4129 C C . TYR A 1 527 ? -34.520 11.157 46.750 1.00 88.69 527 TYR A C 1
ATOM 4131 O O . TYR A 1 527 ? -35.605 11.335 47.302 1.00 88.69 527 TYR A O 1
ATOM 4139 N N . THR A 1 528 ? -34.374 10.279 45.752 1.00 88.06 528 THR A N 1
ATOM 4140 C CA . THR A 1 528 ? -35.488 9.500 45.182 1.00 88.06 528 THR A CA 1
ATOM 4141 C C . THR A 1 528 ? -36.083 8.519 46.190 1.00 88.06 528 THR A C 1
ATOM 4143 O O . THR A 1 528 ? -37.305 8.392 46.278 1.00 88.06 528 THR A O 1
ATOM 4146 N N . VAL A 1 529 ? -35.250 7.878 47.015 1.00 89.94 529 VAL A N 1
ATOM 4147 C CA . VAL A 1 529 ? -35.729 7.010 48.105 1.00 89.94 529 VAL A CA 1
ATOM 4148 C C . VAL A 1 529 ? -36.495 7.815 49.159 1.00 89.94 529 VAL A C 1
ATOM 4150 O O . VAL A 1 529 ? -37.562 7.393 49.602 1.00 89.94 529 VAL A O 1
ATOM 4153 N N . THR A 1 530 ? -35.996 8.991 49.539 1.00 89.31 530 THR A N 1
ATOM 4154 C CA . THR A 1 530 ? -36.651 9.862 50.528 1.00 89.31 530 THR A CA 1
ATOM 4155 C C . THR A 1 530 ? -37.991 10.381 50.010 1.00 89.31 530 THR A C 1
ATOM 4157 O O . THR A 1 530 ? -38.980 10.387 50.744 1.00 89.31 530 THR A O 1
ATOM 4160 N N . GLN A 1 531 ? -38.057 10.743 48.727 1.00 88.31 531 GLN A N 1
ATOM 4161 C CA . GLN A 1 531 ? -39.295 11.150 48.068 1.00 88.31 531 GLN A CA 1
ATOM 4162 C C . GLN A 1 531 ? -40.339 10.023 48.060 1.00 88.31 531 GLN A C 1
ATOM 4164 O O . GLN A 1 531 ? -41.510 10.276 48.342 1.00 88.31 531 GLN A O 1
ATOM 4169 N N . ALA A 1 532 ? -39.928 8.778 47.803 1.00 86.88 532 ALA A N 1
ATOM 4170 C CA . ALA A 1 532 ? -40.813 7.615 47.870 1.00 86.88 532 ALA A CA 1
ATOM 4171 C C . ALA A 1 532 ? -41.356 7.367 49.288 1.00 86.88 532 ALA A C 1
ATOM 4173 O O . ALA A 1 532 ? -42.547 7.105 49.454 1.00 86.88 532 ALA A O 1
ATOM 4174 N N . ILE A 1 533 ? -40.516 7.510 50.321 1.00 87.56 533 ILE A N 1
ATOM 4175 C CA . ILE A 1 533 ? -40.941 7.399 51.727 1.00 87.56 533 ILE A CA 1
ATOM 4176 C C . ILE A 1 533 ? -41.962 8.492 52.064 1.00 87.56 533 ILE A C 1
ATOM 4178 O O . ILE A 1 533 ? -43.019 8.194 52.620 1.00 87.56 533 ILE A O 1
ATOM 4182 N N . ALA A 1 534 ? -41.697 9.742 51.672 1.00 86.81 534 ALA A N 1
ATOM 4183 C CA . ALA A 1 534 ? -42.620 10.854 51.888 1.00 86.81 534 ALA A CA 1
ATOM 4184 C C . ALA A 1 534 ? -43.964 10.641 51.166 1.00 86.81 534 ALA A C 1
ATOM 4186 O O . ALA A 1 534 ? -45.023 10.896 51.744 1.00 86.81 534 ALA A O 1
ATOM 4187 N N . ALA A 1 535 ? -43.939 10.121 49.933 1.00 85.25 535 ALA A N 1
ATOM 4188 C CA . ALA A 1 535 ? -45.141 9.769 49.179 1.00 85.25 535 ALA A CA 1
ATOM 4189 C C . ALA A 1 535 ? -45.939 8.641 49.858 1.00 85.25 535 ALA A C 1
ATOM 4191 O O . ALA A 1 535 ? -47.164 8.727 49.969 1.00 85.25 535 ALA A O 1
ATOM 4192 N N . GLN A 1 536 ? -45.256 7.619 50.382 1.00 86.12 536 GLN A N 1
ATOM 4193 C CA . GLN A 1 536 ? -45.885 6.525 51.122 1.00 86.12 536 GLN A CA 1
ATOM 4194 C C . GLN A 1 536 ? -46.518 7.011 52.437 1.00 86.12 536 GLN A C 1
ATOM 4196 O O . GLN A 1 536 ? -47.636 6.615 52.775 1.00 86.12 536 GLN A O 1
ATOM 4201 N N . GLU A 1 537 ? -45.838 7.888 53.181 1.00 83.88 537 GLU A N 1
ATOM 4202 C CA . GLU A 1 537 ? -46.382 8.506 54.394 1.00 83.88 537 GLU A CA 1
ATOM 4203 C C . GLU A 1 537 ? -47.604 9.378 54.095 1.00 83.88 537 GLU A C 1
ATOM 4205 O O . GLU A 1 537 ? -48.596 9.309 54.822 1.00 83.88 537 GLU A O 1
ATOM 4210 N N . ALA A 1 538 ? -47.565 10.160 53.013 1.00 82.25 538 ALA A N 1
ATOM 4211 C CA . ALA A 1 538 ? -48.702 10.953 52.561 1.00 82.25 538 ALA A CA 1
ATOM 4212 C C . ALA A 1 538 ? -49.901 10.064 52.190 1.00 82.25 538 ALA A C 1
ATOM 4214 O O . ALA A 1 538 ? -51.019 10.349 52.621 1.00 82.25 538 ALA A O 1
ATOM 4215 N N . SER A 1 539 ? -49.672 8.947 51.486 1.00 79.25 539 SER A N 1
ATOM 4216 C CA . SER A 1 539 ? -50.722 7.971 51.165 1.00 79.25 539 SER A CA 1
ATOM 4217 C C . SER A 1 539 ? -51.286 7.279 52.409 1.00 79.25 539 SER A C 1
ATOM 4219 O O . SER A 1 539 ? -52.477 6.990 52.456 1.00 79.25 539 SER A O 1
ATOM 4221 N N . ARG A 1 540 ? -50.470 7.008 53.435 1.00 77.94 540 ARG A N 1
ATOM 4222 C CA . ARG A 1 540 ? -50.967 6.468 54.713 1.00 77.94 540 ARG A CA 1
ATOM 4223 C C . ARG A 1 540 ? -51.800 7.494 55.477 1.00 77.94 540 ARG A C 1
ATOM 4225 O O . ARG A 1 540 ? -52.825 7.135 56.051 1.00 77.94 540 ARG A O 1
ATOM 4232 N N . ARG A 1 541 ? -51.382 8.765 55.477 1.00 72.31 541 ARG A N 1
ATOM 4233 C CA . ARG A 1 541 ? -52.135 9.860 56.109 1.00 72.31 541 ARG A CA 1
ATOM 4234 C C . ARG A 1 541 ? -53.471 10.102 55.412 1.00 72.31 541 ARG A C 1
ATOM 4236 O O . ARG A 1 541 ? -54.461 10.276 56.112 1.00 72.31 541 ARG A O 1
ATOM 4243 N N . SER A 1 542 ? -53.526 10.059 54.078 1.00 66.38 542 SER A N 1
ATOM 4244 C CA . SER A 1 542 ? -54.790 10.194 53.342 1.00 66.38 542 SER A CA 1
ATOM 4245 C C . SER A 1 542 ? -55.740 9.022 53.594 1.00 66.38 542 SER A C 1
ATOM 4247 O O . SER A 1 542 ? -56.929 9.247 53.784 1.00 66.38 542 SER A O 1
ATOM 4249 N N . ASN A 1 543 ? -55.230 7.789 53.692 1.00 62.31 543 ASN A N 1
ATOM 4250 C CA . ASN A 1 543 ? -56.063 6.611 53.966 1.00 62.31 543 ASN A CA 1
ATOM 4251 C C . ASN A 1 543 ? -56.629 6.578 55.402 1.00 62.31 543 ASN A C 1
ATOM 4253 O O . ASN A 1 543 ? -57.646 5.935 55.645 1.00 62.31 543 ASN A O 1
ATOM 4257 N N . ASN A 1 544 ? -55.991 7.281 56.346 1.00 61.50 544 ASN A N 1
ATOM 4258 C CA . ASN A 1 544 ? -56.486 7.466 57.716 1.00 61.50 544 ASN A CA 1
ATOM 4259 C C . ASN A 1 544 ? -57.337 8.739 57.885 1.00 61.50 544 ASN A C 1
ATOM 4261 O O . ASN A 1 544 ? -57.844 8.999 58.978 1.00 61.50 544 ASN A O 1
ATOM 4265 N N . TRP A 1 545 ? -57.493 9.546 56.832 1.00 51.56 545 TRP A N 1
ATOM 4266 C CA . TRP A 1 545 ? -58.283 10.769 56.878 1.00 51.56 545 TRP A CA 1
ATOM 4267 C C . TRP A 1 545 ? -59.758 10.438 56.624 1.00 51.56 545 TRP A C 1
ATOM 4269 O O . TRP A 1 545 ? -60.234 10.422 55.493 1.00 51.56 545 TRP A O 1
ATOM 4279 N N . LEU A 1 546 ? -60.507 10.190 57.700 1.00 55.72 546 LEU A N 1
ATOM 4280 C CA . LEU A 1 546 ? -61.968 10.269 57.656 1.00 55.72 546 LEU A CA 1
ATOM 4281 C C . LEU A 1 546 ? -62.362 11.745 57.489 1.00 55.72 546 LEU A C 1
ATOM 4283 O O . LEU A 1 546 ? -61.845 12.576 58.243 1.00 55.72 546 LEU A O 1
ATOM 4287 N N . PRO A 1 547 ? -63.255 12.116 56.549 1.00 54.03 547 PRO A N 1
ATOM 4288 C CA . PRO A 1 547 ? -63.735 13.490 56.484 1.00 54.03 547 PRO A CA 1
ATOM 4289 C C . PRO A 1 547 ? -64.290 13.885 57.864 1.00 54.03 547 PRO A C 1
ATOM 4291 O O . PRO A 1 547 ? -64.885 13.038 58.541 1.00 54.03 547 PRO A O 1
ATOM 4294 N N . PRO A 1 548 ? -64.085 15.138 58.318 1.00 56.53 548 PRO A N 1
ATOM 4295 C CA . PRO A 1 548 ? -64.663 15.610 59.571 1.00 56.53 548 PRO A CA 1
ATOM 4296 C C . PRO A 1 548 ? -66.162 15.251 59.633 1.00 56.53 548 PRO A C 1
ATOM 4298 O O . PRO A 1 548 ? -66.807 15.218 58.588 1.00 56.53 548 PRO A O 1
ATOM 4301 N N . PRO A 1 549 ? -66.771 14.999 60.803 1.00 58.78 549 PRO A N 1
ATOM 4302 C CA . PRO A 1 549 ? -68.171 14.563 60.854 1.00 58.78 549 PRO A CA 1
ATOM 4303 C C . PRO A 1 549 ? -69.150 15.577 60.240 1.00 58.78 549 PRO A C 1
ATOM 4305 O O . PRO A 1 549 ? -70.228 15.208 59.782 1.00 58.78 549 PRO A O 1
ATOM 4308 N N . TRP A 1 550 ? -68.779 16.860 60.214 1.00 66.00 550 TRP A N 1
ATOM 4309 C CA . TRP A 1 550 ? -69.668 17.946 59.815 1.00 66.00 550 TRP A CA 1
ATOM 4310 C C . TRP A 1 550 ? -70.050 17.965 58.321 1.00 66.00 550 TRP A C 1
ATOM 4312 O O . TRP A 1 550 ? -71.230 18.187 58.078 1.00 66.00 550 TRP A O 1
ATOM 4322 N N . PRO A 1 551 ? -69.196 17.683 57.310 1.00 63.03 551 PRO A N 1
ATOM 4323 C CA . PRO A 1 551 ? -69.645 17.520 55.925 1.00 63.03 551 PRO A CA 1
ATOM 4324 C C . PRO A 1 551 ? -70.589 16.330 55.740 1.00 63.03 551 PRO A C 1
ATOM 4326 O O . PRO A 1 551 ? -71.553 16.448 54.993 1.00 63.03 551 PRO A O 1
ATOM 4329 N N . THR A 1 552 ? -70.377 15.216 56.445 1.00 66.12 552 THR A N 1
ATOM 4330 C CA . THR A 1 552 ? -71.260 14.039 56.376 1.00 66.12 552 THR A CA 1
ATOM 4331 C C . THR A 1 552 ? -72.622 14.327 57.018 1.00 66.12 552 THR A C 1
ATOM 4333 O O . THR A 1 552 ? -73.654 13.954 56.469 1.00 66.12 552 THR A O 1
ATOM 4336 N N . VAL A 1 553 ? -72.643 15.062 58.136 1.00 66.50 553 VAL A N 1
ATOM 4337 C CA . VAL A 1 553 ? -73.874 15.552 58.782 1.00 66.50 553 VAL A CA 1
ATOM 4338 C C . VAL A 1 553 ? -74.564 16.628 57.930 1.00 66.50 553 VAL A C 1
ATOM 4340 O O . VAL A 1 553 ? -75.782 16.595 57.777 1.00 66.50 553 VAL A O 1
ATOM 4343 N N . ALA A 1 554 ? -73.811 17.538 57.307 1.00 60.53 554 ALA A N 1
ATOM 4344 C CA . ALA A 1 554 ? -74.344 18.574 56.422 1.00 60.53 554 ALA A CA 1
ATOM 4345 C C . ALA A 1 554 ? -74.999 17.980 55.163 1.00 60.53 554 ALA A C 1
ATOM 4347 O O . ALA A 1 554 ? -76.040 18.467 54.735 1.00 60.53 554 ALA A O 1
ATOM 4348 N N . LEU A 1 555 ? -74.448 16.895 54.610 1.00 63.41 555 LEU A N 1
ATOM 4349 C CA . LEU A 1 555 ? -75.016 16.184 53.458 1.00 63.41 555 LEU A CA 1
ATOM 4350 C C . LEU A 1 555 ? -76.339 15.473 53.786 1.00 63.41 555 LEU A C 1
ATOM 4352 O O . LEU A 1 555 ? -77.229 15.420 52.939 1.00 63.41 555 LEU A O 1
ATOM 4356 N N . VAL A 1 556 ? -76.470 14.951 55.011 1.00 67.81 556 VAL A N 1
ATOM 4357 C CA . VAL A 1 556 ? -77.685 14.270 55.494 1.00 67.81 556 VAL A CA 1
ATOM 4358 C C . VAL A 1 556 ? -78.794 15.268 55.852 1.00 67.81 556 VAL A C 1
ATOM 4360 O O . VAL A 1 556 ? -79.965 14.952 55.666 1.00 67.81 556 VAL A O 1
ATOM 4363 N N . VAL A 1 557 ? -78.447 16.471 56.328 1.00 62.97 557 VAL A N 1
ATOM 4364 C CA . VAL A 1 557 ? -79.423 17.489 56.767 1.00 62.97 557 VAL A CA 1
ATOM 4365 C C . VAL A 1 557 ? -79.867 18.438 55.641 1.00 62.97 557 VAL A C 1
ATOM 4367 O O . VAL A 1 557 ? -81.040 18.792 55.601 1.00 62.97 557 VAL A O 1
ATOM 4370 N N . LEU A 1 558 ? -78.976 18.847 54.725 1.00 62.12 558 LEU A N 1
ATOM 4371 C CA . LEU A 1 558 ? -79.272 19.859 53.685 1.00 62.12 558 LEU A CA 1
ATOM 4372 C C . LEU A 1 558 ? -79.632 19.262 52.309 1.00 62.12 558 LEU A C 1
ATOM 4374 O O . LEU A 1 558 ? -80.185 19.946 51.453 1.00 62.12 558 LEU A O 1
ATOM 4378 N N . GLY A 1 559 ? -79.325 17.984 52.065 1.00 63.53 559 GLY A N 1
ATOM 4379 C CA . GLY A 1 559 ? -79.451 17.374 50.738 1.00 63.53 559 GLY A CA 1
ATOM 4380 C C . GLY A 1 559 ? -78.365 17.841 49.750 1.00 63.53 559 GLY A C 1
ATOM 4381 O O . GLY A 1 559 ? -77.829 18.947 49.825 1.00 63.53 559 GLY A O 1
ATOM 4382 N N . PHE A 1 560 ? -78.009 16.970 48.796 1.00 62.56 560 PHE A N 1
ATOM 4383 C CA . PHE A 1 560 ? -76.830 17.125 47.921 1.00 62.56 560 PHE A CA 1
ATOM 4384 C C . PHE A 1 560 ? -76.794 18.442 47.120 1.00 62.56 560 PHE A C 1
ATOM 4386 O O . PHE A 1 560 ? -75.719 18.963 46.823 1.00 62.56 560 PHE A O 1
ATOM 4393 N N . ASN A 1 561 ? -77.962 19.003 46.798 1.00 61.12 561 ASN A N 1
ATOM 4394 C CA . ASN A 1 561 ? -78.062 20.193 45.958 1.00 61.12 561 ASN A CA 1
ATOM 4395 C C . ASN A 1 561 ? -77.697 21.493 46.706 1.00 61.12 561 ASN A C 1
ATOM 4397 O O . ASN A 1 561 ? -77.071 22.368 46.112 1.00 61.12 561 ASN A O 1
ATOM 4401 N N . GLU A 1 562 ? -78.010 21.610 48.004 1.00 58.94 562 GLU A N 1
ATOM 4402 C CA . GLU A 1 562 ? -77.700 22.816 48.794 1.00 58.94 562 GLU A CA 1
ATOM 4403 C C . GLU A 1 562 ? -76.245 22.852 49.297 1.00 58.94 562 GLU A C 1
ATOM 4405 O O . GLU A 1 562 ? -75.634 23.923 49.400 1.00 58.94 562 GLU A O 1
ATOM 4410 N N . PHE A 1 563 ? -75.632 21.686 49.530 1.00 56.94 563 PHE A N 1
ATOM 4411 C CA . PHE A 1 563 ? -74.222 21.587 49.926 1.00 56.94 563 PHE A CA 1
ATOM 4412 C C . PHE A 1 563 ? -73.268 22.104 48.829 1.00 56.94 563 PHE A C 1
ATOM 4414 O O . PHE A 1 563 ? -72.308 22.824 49.118 1.00 56.94 563 PHE A O 1
ATOM 4421 N N . MET A 1 564 ? -73.573 21.825 47.553 1.00 57.09 564 MET A N 1
ATOM 4422 C CA . MET A 1 564 ? -72.795 22.330 46.411 1.00 57.09 564 MET A CA 1
ATOM 4423 C C . MET A 1 564 ? -72.907 23.851 46.228 1.00 57.09 564 MET A C 1
ATOM 4425 O O . MET A 1 564 ? -71.970 24.478 45.730 1.00 57.09 564 MET A O 1
ATOM 4429 N N . THR A 1 565 ? -74.006 24.475 46.660 1.00 55.97 565 THR A N 1
ATOM 4430 C CA . THR A 1 565 ? -74.138 25.942 46.663 1.00 55.97 565 THR A CA 1
ATOM 4431 C C . THR A 1 565 ? -73.335 26.615 47.776 1.00 55.97 565 THR A C 1
ATOM 4433 O O . THR A 1 565 ? -72.828 27.717 47.560 1.00 55.97 565 THR A O 1
ATOM 4436 N N . LEU A 1 566 ? -73.142 25.950 48.920 1.00 58.69 566 LEU A N 1
ATOM 4437 C CA . LEU A 1 566 ? -72.400 26.491 50.065 1.00 58.69 566 LEU A CA 1
ATOM 4438 C C . LEU A 1 566 ? -70.875 26.460 49.847 1.00 58.69 566 LEU A C 1
ATOM 4440 O O . LEU A 1 566 ? -70.176 27.405 50.203 1.00 58.69 566 LEU A O 1
ATOM 4444 N N . LEU A 1 567 ? -70.357 25.429 49.167 1.00 57.41 567 LEU A N 1
ATOM 4445 C CA . LEU A 1 567 ? -68.940 25.351 48.772 1.00 57.41 567 LEU A CA 1
ATOM 4446 C C . LEU A 1 567 ? -68.552 26.350 47.669 1.00 57.41 567 LEU A C 1
ATOM 4448 O O . LEU A 1 567 ? -67.377 26.684 47.526 1.00 57.41 567 LEU A O 1
ATOM 4452 N N . ARG A 1 568 ? -69.520 26.846 46.887 1.00 54.16 568 ARG A N 1
ATOM 4453 C CA . ARG A 1 568 ? -69.263 27.744 45.748 1.00 54.16 568 ARG A CA 1
ATOM 4454 C C . ARG A 1 568 ? -69.321 29.236 46.102 1.00 54.16 568 ARG A C 1
ATOM 4456 O O . ARG A 1 568 ? -69.026 30.056 45.234 1.00 54.16 568 ARG A O 1
ATOM 4463 N N . LYS A 1 569 ? -69.677 29.607 47.342 1.00 49.25 569 LYS A N 1
ATOM 4464 C CA . LYS A 1 569 ? -69.711 31.007 47.809 1.00 49.25 569 LYS A CA 1
ATOM 4465 C C . LYS A 1 569 ? -69.391 31.148 49.309 1.00 49.25 569 LYS A C 1
ATOM 4467 O O . LYS A 1 569 ? -70.292 30.974 50.126 1.00 49.25 569 LYS A O 1
ATOM 4472 N N . PRO A 1 570 ? -68.180 31.579 49.702 1.00 40.75 570 PRO A N 1
ATOM 4473 C CA . PRO A 1 570 ? -67.979 32.172 51.017 1.00 40.75 570 PRO A CA 1
ATOM 4474 C C . PRO A 1 570 ? -68.376 33.665 50.967 1.00 40.75 570 PRO A C 1
ATOM 4476 O O . PRO A 1 570 ? -67.859 34.424 50.149 1.00 40.75 570 PRO A O 1
ATOM 4479 N N . PHE A 1 571 ? -69.338 34.082 51.799 1.00 41.03 571 PHE A N 1
ATOM 4480 C CA . PHE A 1 571 ? -69.726 35.486 52.060 1.00 41.03 571 PHE A CA 1
ATOM 4481 C C . PHE A 1 571 ? -68.474 36.343 52.395 1.00 41.03 571 PHE A C 1
ATOM 4483 O O . PHE A 1 571 ? -67.608 35.856 53.109 1.00 41.03 571 PHE A O 1
ATOM 4490 N N . GLY A 1 572 ? -68.239 37.597 51.983 1.00 38.22 572 GLY A N 1
ATOM 4491 C CA . GLY A 1 572 ? -69.046 38.644 51.351 1.00 38.22 572 GLY A CA 1
ATOM 4492 C C . GLY A 1 572 ? -68.967 39.947 52.175 1.00 38.22 572 GLY A C 1
ATOM 4493 O O . GLY A 1 572 ? -69.699 40.045 53.147 1.00 38.22 572 GLY A O 1
ATOM 4494 N N . CYS A 1 573 ? -68.088 40.902 51.809 1.00 27.98 573 CYS A N 1
ATOM 4495 C CA . CYS A 1 573 ? -68.044 42.337 52.208 1.00 27.98 573 CYS A CA 1
ATOM 4496 C C . CYS A 1 573 ? -66.818 42.999 51.524 1.00 27.98 573 CYS A C 1
ATOM 4498 O O . CYS A 1 573 ? -65.756 42.393 51.546 1.00 27.98 573 CYS A O 1
ATOM 4500 N N . ASN A 1 574 ? -66.776 44.215 50.971 1.00 30.55 574 ASN A N 1
ATOM 4501 C CA . ASN A 1 574 ? -67.733 45.189 50.441 1.00 30.55 574 ASN A CA 1
ATOM 4502 C C . ASN A 1 574 ? -66.867 46.245 49.678 1.00 30.55 574 ASN A C 1
ATOM 4504 O O . ASN A 1 574 ? -65.833 46.641 50.197 1.00 30.55 574 ASN A O 1
ATOM 4508 N N . TRP A 1 575 ? -67.294 46.666 48.479 1.00 28.62 575 TRP A N 1
ATOM 4509 C CA . TRP A 1 575 ? -67.111 47.968 47.783 1.00 28.62 575 TRP A CA 1
ATOM 4510 C C . TRP A 1 575 ? -65.742 48.711 47.628 1.00 28.62 575 TRP A C 1
ATOM 4512 O O . TRP A 1 575 ? -65.087 49.104 48.583 1.00 28.62 575 TRP A O 1
ATOM 4522 N N . THR A 1 576 ? -65.469 49.051 46.348 1.00 29.22 576 THR A N 1
ATOM 4523 C CA . THR A 1 576 ? -64.849 50.279 45.754 1.00 29.22 576 THR A CA 1
ATOM 4524 C C . THR A 1 576 ? -63.341 50.605 45.881 1.00 29.22 576 THR A C 1
ATOM 4526 O O . THR A 1 576 ? -62.907 51.243 46.827 1.00 29.22 576 THR A O 1
ATOM 4529 N N . SER A 1 577 ? -62.586 50.229 44.830 1.00 28.22 577 SER A N 1
ATOM 4530 C CA . SER A 1 577 ? -61.618 50.977 43.964 1.00 28.22 577 SER A CA 1
ATOM 4531 C C . SER A 1 577 ? -61.298 52.476 44.239 1.00 28.22 577 SER A C 1
ATOM 4533 O O . SER A 1 577 ? -62.212 53.166 44.684 1.00 28.22 577 SER A O 1
ATOM 4535 N N . PRO A 1 578 ? -60.162 53.077 43.762 1.00 49.72 578 PRO A N 1
ATOM 4536 C CA . PRO A 1 578 ? -58.889 52.535 43.219 1.00 49.72 578 PRO A CA 1
ATOM 4537 C C . PRO A 1 578 ? -57.591 53.236 43.740 1.00 49.72 578 PRO A C 1
ATOM 4539 O O . PRO A 1 578 ? -57.637 54.223 44.466 1.00 49.72 578 PRO A O 1
ATOM 4542 N N . VAL A 1 579 ? -56.448 52.787 43.191 1.00 28.70 579 VAL A N 1
ATOM 4543 C CA . VAL A 1 579 ? -55.236 53.552 42.792 1.00 28.70 579 VAL A CA 1
ATOM 4544 C C . VAL A 1 579 ? -53.925 53.235 43.546 1.00 28.70 579 VAL A C 1
ATOM 4546 O O . VAL A 1 579 ? -53.784 53.457 44.741 1.00 28.70 579 VAL A O 1
ATOM 4549 N N . ASN A 1 580 ? -52.944 52.857 42.713 1.00 26.22 580 ASN A N 1
ATOM 4550 C CA . ASN A 1 580 ? -51.481 52.968 42.804 1.00 26.22 580 ASN A CA 1
ATOM 4551 C C . ASN A 1 580 ? -50.600 51.773 43.222 1.00 26.22 580 ASN A C 1
ATOM 4553 O O . ASN A 1 580 ? -50.511 51.387 44.379 1.00 26.22 580 ASN A O 1
ATOM 4557 N N . SER A 1 581 ? -49.816 51.379 42.206 1.00 24.36 581 SER A N 1
ATOM 4558 C CA . SER A 1 581 ? -48.396 51.003 42.217 1.00 24.36 581 SER A CA 1
ATOM 4559 C C . SER A 1 581 ? -47.978 49.694 42.883 1.00 24.36 581 SER A C 1
ATOM 4561 O O . SER A 1 581 ? -47.920 49.588 44.098 1.00 24.36 581 SER A O 1
ATOM 4563 N N . ALA A 1 582 ? -47.497 48.749 42.071 1.00 25.47 582 ALA A N 1
ATOM 4564 C CA . ALA A 1 582 ? -46.055 48.578 41.833 1.00 25.47 582 ALA A CA 1
ATOM 4565 C C . ALA A 1 582 ? -45.742 47.163 41.310 1.00 25.47 582 ALA A C 1
ATOM 4567 O O . ALA A 1 582 ? -45.760 46.168 42.025 1.00 25.47 582 ALA A O 1
ATOM 4568 N N . MET A 1 583 ? -45.469 47.138 40.010 1.00 21.67 583 MET A N 1
ATOM 4569 C CA . MET A 1 583 ? -44.424 46.407 39.293 1.00 21.67 583 MET A CA 1
ATOM 4570 C C . MET A 1 583 ? -43.406 45.607 40.138 1.00 21.67 583 MET A C 1
ATOM 4572 O O . MET A 1 583 ? -42.671 46.166 40.949 1.00 21.67 583 MET A O 1
ATOM 4576 N N . VAL A 1 584 ? -43.295 44.313 39.825 1.00 22.72 584 VAL A N 1
ATOM 4577 C CA . VAL A 1 584 ? -42.144 43.453 40.134 1.00 22.72 584 VAL A CA 1
ATOM 4578 C C . VAL A 1 584 ? -41.248 43.390 38.888 1.00 22.72 584 VAL A C 1
ATOM 4580 O O . VAL A 1 584 ? -41.700 43.003 37.813 1.00 22.72 584 VAL A O 1
ATOM 4583 N N . LEU A 1 585 ? -39.983 43.779 39.052 1.00 21.73 585 LEU A N 1
ATOM 4584 C CA . LEU A 1 585 ? -38.808 43.386 38.256 1.00 21.73 585 LEU A CA 1
ATOM 4585 C C . LEU A 1 585 ? -37.888 42.627 39.239 1.00 21.73 585 LEU A C 1
ATOM 4587 O O . LEU A 1 585 ? -37.896 42.949 40.424 1.00 21.73 585 LEU A O 1
ATOM 4591 N N . PHE A 1 586 ? -37.156 41.577 38.869 1.00 21.59 586 PHE A N 1
ATOM 4592 C CA . PHE A 1 586 ? -35.818 41.612 38.249 1.00 21.59 586 PHE A CA 1
ATOM 4593 C C . PHE A 1 586 ? -35.392 40.132 38.038 1.00 21.59 586 PHE A C 1
ATOM 4595 O O . PHE A 1 586 ? -35.673 39.308 38.904 1.00 21.59 586 PHE A O 1
ATOM 4602 N N . LEU A 1 587 ? -35.008 39.727 36.819 1.00 21.98 587 LEU A N 1
ATOM 4603 C CA . LEU A 1 587 ? -33.636 39.522 36.287 1.00 21.98 587 LEU A CA 1
ATOM 4604 C C . LEU A 1 587 ? -32.934 38.219 36.713 1.00 21.98 587 LEU A C 1
ATOM 4606 O O . LEU A 1 587 ? -32.803 37.939 37.895 1.00 21.98 587 LEU A O 1
ATOM 4610 N N . ASP A 1 588 ? -32.449 37.448 35.733 1.00 21.11 588 ASP A N 1
ATOM 4611 C CA . ASP A 1 588 ? -31.043 37.471 35.264 1.00 21.11 588 ASP A CA 1
ATOM 4612 C C . ASP A 1 588 ? -30.920 36.550 34.025 1.00 21.11 588 ASP A C 1
ATOM 4614 O O . ASP A 1 588 ? -31.490 35.464 34.005 1.00 21.11 588 ASP A O 1
ATOM 4618 N N . PHE A 1 589 ? -30.493 37.012 32.843 1.00 22.28 589 PHE A N 1
ATOM 4619 C CA . PHE A 1 589 ? -29.175 37.452 32.338 1.00 22.28 589 PHE A CA 1
ATOM 4620 C C . PHE A 1 589 ? -28.275 36.332 31.786 1.00 22.28 589 PHE A C 1
ATOM 4622 O O . PHE A 1 589 ? -27.942 35.372 32.472 1.00 22.28 589 PHE A O 1
ATOM 4629 N N . SER A 1 590 ? -27.781 36.623 30.572 1.00 22.27 590 SER A N 1
ATOM 4630 C CA . SER A 1 590 ? -26.515 36.182 29.960 1.00 22.27 590 SER A CA 1
ATOM 4631 C C . SER A 1 590 ? -26.462 34.806 29.281 1.00 22.27 590 SER A C 1
ATOM 4633 O O . SER A 1 590 ? -26.969 33.832 29.808 1.00 22.27 590 SER A O 1
ATOM 4635 N N . LEU A 1 591 ? -25.795 34.603 28.137 1.00 24.70 591 LEU A N 1
ATOM 4636 C CA . LEU A 1 591 ? -25.071 35.458 27.178 1.00 24.70 591 LEU A CA 1
ATOM 4637 C C . LEU A 1 591 ? -24.774 34.586 25.923 1.00 24.70 591 LEU A C 1
ATOM 4639 O O . LEU A 1 591 ? -24.638 33.372 26.028 1.00 24.70 591 LEU A O 1
ATOM 4643 N N . TYR A 1 592 ? -24.669 35.244 24.763 1.00 21.05 592 TYR A N 1
ATOM 4644 C CA . TYR A 1 592 ? -24.108 34.839 23.444 1.00 21.05 592 TYR A CA 1
ATOM 4645 C C . TYR A 1 592 ? -22.685 34.191 23.510 1.00 21.05 592 TYR A C 1
ATOM 4647 O O . TYR A 1 592 ? -22.141 34.188 24.614 1.00 21.05 592 TYR A O 1
ATOM 4655 N N . PRO A 1 593 ? -21.979 33.777 22.405 1.00 37.59 593 PRO A N 1
ATOM 4656 C CA . PRO A 1 593 ? -22.215 33.974 20.947 1.00 37.59 593 PRO A CA 1
ATOM 4657 C C . PRO A 1 593 ? -21.846 32.787 19.997 1.00 37.59 593 PRO A C 1
ATOM 4659 O O . PRO A 1 593 ? -21.305 31.783 20.438 1.00 37.59 593 PRO A O 1
ATOM 4662 N N . GLN A 1 594 ? -22.073 32.976 18.678 1.00 25.48 594 GLN A N 1
ATOM 4663 C CA . GLN A 1 594 ? -21.162 32.735 17.512 1.00 25.48 594 GLN A CA 1
ATOM 4664 C C . GLN A 1 594 ? -21.930 32.231 16.262 1.00 25.48 594 GLN A C 1
ATOM 4666 O O . GLN A 1 594 ? -22.536 31.170 16.282 1.00 25.48 594 GLN A O 1
ATOM 4671 N N . SER A 1 595 ? -22.173 33.093 15.259 1.00 24.83 595 SER A N 1
ATOM 4672 C CA . SER A 1 595 ? -21.334 33.398 14.067 1.00 24.83 595 SER A CA 1
ATOM 4673 C C . SER A 1 595 ? -21.485 32.325 12.964 1.00 24.83 595 SER A C 1
ATOM 4675 O O . SER A 1 595 ? -20.977 31.223 13.104 1.00 24.83 595 SER A O 1
ATOM 4677 N N . SER A 1 596 ? -22.336 32.546 11.952 1.00 24.28 596 SER A N 1
ATOM 4678 C CA . SER A 1 596 ? -22.043 33.161 10.630 1.00 24.28 596 SER A CA 1
ATOM 4679 C C . SER A 1 596 ? -21.510 32.185 9.571 1.00 24.28 596 SER A C 1
ATOM 4681 O O . SER A 1 596 ? -20.478 31.574 9.803 1.00 24.28 596 SER A O 1
ATOM 4683 N N . PHE A 1 597 ? -22.192 32.123 8.417 1.00 23.84 597 PHE A N 1
ATOM 4684 C CA . PHE A 1 597 ? -21.695 32.220 7.024 1.00 23.84 597 PHE A CA 1
ATOM 4685 C C . PHE A 1 597 ? -22.578 31.412 6.058 1.00 23.84 597 PHE A C 1
ATOM 4687 O O . PHE A 1 597 ? -22.661 30.195 6.169 1.00 23.84 597 PHE A O 1
ATOM 4694 N N . LEU A 1 598 ? -23.172 32.094 5.072 1.00 24.70 598 LEU A N 1
ATOM 4695 C CA . LEU A 1 598 ? -23.019 31.769 3.647 1.00 24.70 598 LEU A CA 1
ATOM 4696 C C . LEU A 1 598 ? -23.557 32.933 2.798 1.00 24.70 598 LEU A C 1
ATOM 4698 O O . LEU A 1 598 ? -24.736 33.275 2.850 1.00 24.70 598 LEU A O 1
ATOM 4702 N N . LEU A 1 599 ? -22.620 33.559 2.083 1.00 27.73 599 LEU A N 1
ATOM 4703 C CA . LEU A 1 599 ? -22.826 34.517 1.001 1.00 27.73 599 LEU A CA 1
ATOM 4704 C C . LEU A 1 599 ? -23.392 33.823 -0.250 1.00 27.73 599 LEU A C 1
ATOM 4706 O O . LEU A 1 599 ? -23.107 32.646 -0.481 1.00 27.73 599 LEU A O 1
ATOM 4710 N N . SER A 1 600 ? -24.081 34.608 -1.086 1.00 28.61 600 SER A N 1
ATOM 4711 C CA . SER A 1 600 ? -23.898 34.563 -2.545 1.00 28.61 600 SER A CA 1
ATOM 4712 C C . SER A 1 600 ? -22.794 35.528 -2.950 1.00 28.61 600 SER A C 1
ATOM 4714 O O . SER A 1 600 ? -22.819 36.645 -2.376 1.00 28.61 600 SER A O 1
#

Secondary structure (DSSP, 8-state):
--------EEEEE-TT--B-HHHHHHHHHHTTTTTTTT----EEEE--TTSSHHHHHHHHH---PPPP-GGG-S-----EEEEE--SS-SS--PEEEEE--TT-HHHHHHHHHHHHHH-SEEEEEEEGGGTT-TT-TTHHHHHHHHHHHTTSSS---PEEEEEEES--SS-HHHHHHHHHHHHHHHHHTSPPPGGGTT--HHHHS------HHHHHHHHSTTS-HHHHHHHHHHHHHHHHHHHHHHHHHHHHHHHHHHHHHHHHHHHHHHHTT--HHHHHHHHHHHHHHHHHHHHHTT--TTT----HHHHHHHHHHHHHHHHHHHHHHHHHHHHHHHHHHHHHHHHHHHHHHHH--TTHHHHHHHHHHHHHHHHHHHHHHHHHTT---HHHHHHHHHHHHHHHHHHHHHHHHHHHHTHHHHHHHHHHHHHHB-TTSPBP---S-S-HHHHHHHHHHHHHHHHHHHSB---S-----HHHHHHHHHTS---------SS----GGGBSS-HHHHHHHHHHHHHHHHHHHHHHHHHHHHHHHHHT-PPPHHHHHHHHHH-HHHHHHHHT--------------------------------

Foldseek 3Di:
DDPQQDKDKDFQAFLVRDGDPVRVVVVCVVVVVVVCPPQEFEEEEAEDFPLCPQVCCCVVQVHDQFDDDPVVPRDFGDGHWMWIFGRPDPHTYIYIYGTDDDPCPVSLLVSLLVCQVPGQEYEYEAELVQQLDPDRRCLVVLLSNLLSCLVPQALRLRHYHYHYPDDDPDDVVVRVVSNVVSSQVSNLVHDHPPVCNPPGVVVSPDDPDDDPPVRLCSVCVVDDPVVSVVVSVVVVVVVLVVCVVVLVVVLVVLLVVLLVVLVVQLVVCVVVVHQLQVSLVVSLVVSLVVSVVVVVVVDDPVNPDDCVVSSVVSSVSSVVVSVVVLVVVLVVLLVVLLVVLLVQQQVVLLVLLLVLDPCSQVVSLVSLVVSLVVSLVVSLVSCVSSPDDPVVNVVSSVVSSVSSVVSSVVNLLVVLVVLLVSLLVLLCQQLQADPVSHGDQLLQPDDLVVSNLVSLLRSLSSNQSSFWRPNDPDDDCSSVVSCVVQPVPDPDDDDDDDDPDDDPSGTSADPVRSNVSSVVSCVVCVVVSVVSVVSNVVSVVVVPDDDDVVVVVCCVPVPPVVSVVVVVDDDDDDDDDDDDDDDDDDDDDDDDDDDDDDDD

Nearest PDB structures (foldseek):
  5ca8-assembly1_A  TM=4.368E-01  e=1.094E-17  Candida albicans SC5314
  6vih-assembly2_B  TM=5.008E-01  e=2.693E-02  Mus musculus
  9bht-assembly1_B  TM=4.829E-01  e=2.568E-02  Ciona intestinalis
  6mq9-assembly3_C  TM=4.827E-01  e=2.123E-02  Homo sapiens
  4yon-assembly1_B  TM=4.546E-01  e=5.765E-02  Homo sapiens

Mean predicted aligned error: 20.52 Å

Organism: Nicotiana attenuata (NCBI:txid49451)

pLDDT: mean 73.02, std 18.25, range [21.05, 96.0]